Protein AF-A0A7X4A2H1-F1 (afdb_monomer_lite)

Sequence (597 aa):
AKSYIEAIAQSKSKMTWTRLVAALGIPGVRLGKAKALVREFDSLTSLEMATTEALEKVKGISRSDAAAIQTFLGEESNRRLLKMVQQAGLPIGPDSRDVLANNPLPEGTEGTMPLFQPDCDEEYRETLQKFVIMCATDIKGMGKTVARKLVNQELVKNPMDLYRLKAEQLAQLRTRIKLGAKAASKIVDSLNNSKHALLERLVFGLGIRHVGDRTAELLSHRFCTLDAIIAAPVEELEQVEEVGPRIAESIRAYFGSDANRGMIERLRAKGLDFGKARPREPSLIPVTEGTKDRADMNKSFIALDVETANEDLASICSIGIATFKEGRMTDEWHSLVDPEDQFSAINKRIHGIDESMVIGHPTYATLSDELNRRLDDSVVVSHGAFDRAAISKAAARWSASPPKCRWLNSQTVTRRAWPQFARRGYGLKSVSEHIGYEFKHHDALEDAKAAGQVVLAAMEESGLDISDWLTALRKRPHARAYASATGAARGGSIRRQGNLDGPLYGEVVVFTGALGIARADAADLAASAGCEVGTSVTRRTTLLVVGDTDLRKLAGRTKSSKHRKAEQLALAGQPIKIIGESDFRAIIETGTTDSVA

Structure (mmCIF, N/CA/C/O backbone):
data_AF-A0A7X4A2H1-F1
#
_entry.id   AF-A0A7X4A2H1-F1
#
loop_
_atom_site.group_PDB
_atom_site.id
_atom_site.type_symbol
_atom_site.label_atom_id
_atom_site.label_alt_id
_atom_site.label_comp_id
_atom_site.label_asym_id
_atom_site.label_entity_id
_atom_site.label_seq_id
_atom_site.pdbx_PDB_ins_code
_atom_site.Cartn_x
_atom_site.Cartn_y
_atom_site.Cartn_z
_atom_site.occupancy
_atom_site.B_iso_or_equiv
_atom_site.auth_seq_id
_atom_site.auth_comp_id
_atom_site.auth_asym_id
_atom_site.auth_atom_id
_atom_site.pdbx_PDB_model_num
ATOM 1 N N . ALA A 1 1 ? -23.196 -45.811 0.513 1.00 48.91 1 ALA A N 1
ATOM 2 C CA . ALA A 1 1 ? -24.402 -44.967 0.363 1.00 48.91 1 ALA A CA 1
ATOM 3 C C . ALA A 1 1 ? -25.429 -45.251 1.461 1.00 48.91 1 ALA A C 1
ATOM 5 O O . ALA A 1 1 ? -25.657 -44.370 2.276 1.00 48.91 1 ALA A O 1
ATOM 6 N N . LYS A 1 2 ? -25.964 -46.478 1.565 1.00 49.06 2 LYS A N 1
ATOM 7 C CA . LYS A 1 2 ? -26.982 -46.865 2.565 1.00 49.06 2 LYS A CA 1
ATOM 8 C C . LYS A 1 2 ? -26.639 -46.484 4.019 1.00 49.06 2 LYS A C 1
ATOM 10 O O . LYS A 1 2 ? -27.342 -45.669 4.600 1.00 49.06 2 LYS A O 1
ATOM 15 N N . SER A 1 3 ? -25.489 -46.919 4.543 1.00 50.78 3 SER A N 1
ATOM 16 C CA . SER A 1 3 ? -25.052 -46.580 5.914 1.00 50.78 3 SER A CA 1
ATOM 17 C C . SER A 1 3 ? -24.787 -45.084 6.136 1.00 50.78 3 SER A C 1
ATOM 19 O O . SER A 1 3 ? -24.872 -44.592 7.255 1.00 50.78 3 SER A O 1
ATOM 21 N N . TYR A 1 4 ? -24.470 -44.340 5.071 1.00 54.28 4 TYR A N 1
ATOM 22 C CA . TYR A 1 4 ? -24.258 -42.891 5.131 1.00 54.28 4 TYR A CA 1
ATOM 23 C C . TYR A 1 4 ? -25.594 -42.140 5.209 1.00 54.28 4 TYR A C 1
ATOM 25 O O . TYR A 1 4 ? -25.723 -41.192 5.974 1.00 54.28 4 TYR A O 1
ATOM 33 N N . ILE A 1 5 ? -26.604 -42.604 4.471 1.00 55.88 5 ILE A N 1
ATOM 34 C CA . ILE A 1 5 ? -27.970 -42.070 4.508 1.00 55.88 5 ILE A CA 1
ATOM 35 C C . ILE A 1 5 ? -28.643 -42.398 5.848 1.00 55.88 5 ILE A C 1
ATOM 37 O O . ILE A 1 5 ? -29.246 -41.514 6.450 1.00 55.88 5 ILE A O 1
ATOM 41 N N . GLU A 1 6 ? -28.467 -43.618 6.362 1.00 54.62 6 GLU A N 1
ATOM 42 C CA . GLU A 1 6 ? -28.961 -44.031 7.685 1.00 54.62 6 GLU A CA 1
ATOM 43 C C . GLU A 1 6 ? -28.336 -43.190 8.812 1.00 54.62 6 GLU A C 1
ATOM 45 O O . GLU A 1 6 ? -29.051 -42.677 9.673 1.00 54.62 6 GLU A O 1
ATOM 50 N N . ALA 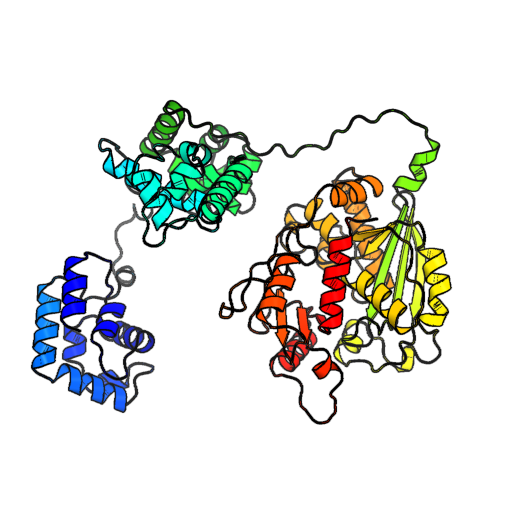A 1 7 ? -27.021 -42.944 8.760 1.00 55.56 7 ALA A N 1
ATOM 51 C CA . ALA A 1 7 ? -26.336 -42.069 9.715 1.00 55.56 7 ALA A CA 1
ATOM 52 C C . ALA A 1 7 ? -26.822 -40.607 9.645 1.00 55.56 7 ALA A C 1
ATOM 54 O O . ALA A 1 7 ? -26.849 -39.904 10.656 1.00 55.56 7 ALA A O 1
ATOM 55 N N . ILE A 1 8 ? -27.225 -40.133 8.464 1.00 52.78 8 ILE A N 1
ATOM 56 C CA . ILE A 1 8 ? -27.722 -38.767 8.266 1.00 52.78 8 ILE A CA 1
ATOM 57 C C . ILE A 1 8 ? -29.160 -38.622 8.753 1.00 52.78 8 ILE A C 1
ATOM 59 O O . ILE A 1 8 ? -29.441 -37.645 9.451 1.00 52.78 8 ILE A O 1
ATOM 63 N N . ALA A 1 9 ? -30.030 -39.590 8.452 1.00 50.88 9 ALA A N 1
ATOM 64 C CA . ALA A 1 9 ? -31.403 -39.636 8.953 1.00 50.88 9 ALA A CA 1
ATOM 65 C C . ALA A 1 9 ? -31.434 -39.609 10.493 1.00 50.88 9 ALA A C 1
ATOM 67 O O . ALA A 1 9 ? -32.228 -38.885 11.088 1.00 50.88 9 ALA A O 1
ATOM 68 N N . GLN A 1 10 ? -30.493 -40.302 11.143 1.00 50.41 10 GLN A N 1
ATOM 69 C CA . GLN A 1 10 ? -30.341 -40.287 12.603 1.00 50.41 10 GLN A CA 1
ATOM 70 C C . GLN A 1 10 ? -29.763 -38.970 13.152 1.00 50.41 10 GLN A C 1
ATOM 72 O O . GLN A 1 10 ? -30.011 -38.617 14.302 1.00 50.41 10 GLN A O 1
ATOM 77 N N . SER A 1 11 ? -29.009 -38.212 12.348 1.00 49.91 11 SER A N 1
ATOM 78 C CA . SER A 1 11 ? -28.278 -37.022 12.812 1.00 49.91 11 SER A CA 1
ATOM 79 C C . SER A 1 11 ? -29.113 -35.740 12.949 1.00 49.91 11 SER A C 1
ATOM 81 O O . SER A 1 11 ? -28.574 -34.745 13.435 1.00 49.91 11 SER A O 1
ATOM 83 N N . LYS A 1 12 ? -30.371 -35.714 12.463 1.00 46.50 12 LYS A N 1
ATOM 84 C CA . LYS A 1 12 ? -31.221 -34.502 12.308 1.00 46.50 12 LYS A CA 1
ATOM 85 C C . LYS A 1 12 ? -30.456 -33.262 11.789 1.00 46.50 12 LYS A C 1
ATOM 87 O O . LYS A 1 12 ? -30.797 -32.120 12.093 1.00 46.50 12 LYS A O 1
ATOM 92 N N . SER A 1 13 ? -29.392 -33.467 11.009 1.00 52.12 13 SER A N 1
ATOM 93 C CA . SER A 1 13 ? -28.601 -32.382 10.430 1.00 52.12 13 SER A CA 1
ATOM 94 C C . SER A 1 13 ? -29.273 -31.863 9.156 1.00 52.12 13 SER A C 1
ATOM 96 O O . SER A 1 13 ? -29.950 -32.617 8.461 1.00 52.12 13 SER A O 1
ATOM 98 N N . LYS A 1 14 ? -29.095 -30.566 8.854 1.00 56.31 14 LYS A N 1
ATOM 99 C CA . LYS A 1 14 ? -29.634 -29.857 7.672 1.00 56.31 14 LYS A CA 1
ATOM 100 C C . LYS A 1 14 ? -29.115 -30.458 6.347 1.00 56.31 14 LYS A C 1
ATOM 102 O O . LYS A 1 14 ? -28.249 -29.870 5.689 1.00 56.31 14 LYS A O 1
ATOM 107 N N . MET A 1 15 ? -29.595 -31.642 5.973 1.00 63.91 15 MET A N 1
ATOM 108 C CA . MET A 1 15 ? -29.475 -32.193 4.625 1.00 63.91 15 MET A CA 1
ATOM 109 C C . MET A 1 15 ? -30.352 -31.345 3.698 1.00 63.91 15 MET A C 1
ATOM 111 O O . MET A 1 15 ? -31.447 -30.963 4.086 1.00 63.91 15 MET A O 1
ATOM 115 N N . THR A 1 16 ? -29.858 -30.993 2.515 1.00 74.50 16 THR A N 1
ATOM 116 C CA . THR A 1 16 ? -30.609 -30.210 1.516 1.00 74.50 16 THR A CA 1
ATOM 117 C C . THR A 1 16 ? -30.822 -31.077 0.277 1.00 74.50 16 THR A C 1
ATOM 119 O O . THR A 1 16 ? -30.060 -32.028 0.085 1.00 74.50 16 THR A O 1
ATOM 122 N N . TRP A 1 17 ? -31.809 -30.776 -0.566 1.00 77.56 17 TRP A N 1
ATOM 123 C CA . TRP A 1 17 ? -32.109 -31.560 -1.770 1.00 77.56 17 TRP A CA 1
ATOM 124 C C . TRP A 1 17 ? -30.900 -31.657 -2.704 1.00 77.56 17 TRP A C 1
ATOM 126 O O . TRP A 1 17 ? -30.511 -32.750 -3.117 1.00 77.56 17 TRP A O 1
ATOM 136 N N . THR A 1 18 ? -30.164 -30.555 -2.876 1.00 80.44 18 THR A N 1
ATOM 137 C CA . THR A 1 18 ? -28.886 -30.551 -3.609 1.00 80.44 18 THR A CA 1
ATOM 138 C C . THR A 1 18 ? -27.868 -31.549 -3.043 1.00 80.44 18 THR A C 1
ATOM 140 O O . THR A 1 18 ? -27.160 -32.240 -3.784 1.00 80.44 18 THR A O 1
ATOM 143 N N . ARG A 1 19 ? -27.731 -31.600 -1.713 1.00 77.44 19 ARG A N 1
ATOM 144 C CA . ARG A 1 19 ? -26.771 -32.492 -1.047 1.00 77.44 19 ARG A CA 1
ATOM 145 C C . ARG A 1 19 ? -27.240 -33.939 -1.062 1.00 77.44 19 ARG A C 1
ATOM 147 O O . ARG A 1 19 ? -26.391 -34.821 -1.145 1.00 77.44 19 ARG A O 1
ATOM 154 N N . LEU A 1 20 ? -28.550 -34.165 -1.032 1.00 78.88 20 LEU A N 1
ATOM 155 C CA . LEU A 1 20 ? -29.150 -35.484 -1.154 1.00 78.88 20 LEU A CA 1
ATOM 156 C C . LEU A 1 20 ? -28.851 -36.079 -2.535 1.00 78.88 20 LEU A C 1
ATOM 158 O O . LEU A 1 20 ? -28.255 -37.149 -2.593 1.00 78.88 20 LEU A O 1
ATOM 162 N N . VAL A 1 21 ? -29.129 -35.350 -3.625 1.00 80.31 21 VAL A N 1
ATOM 163 C CA . VAL A 1 21 ? -28.837 -35.803 -5.003 1.00 80.31 21 VAL A CA 1
ATOM 164 C C . VAL A 1 21 ? -27.346 -36.092 -5.200 1.00 80.31 21 VAL A C 1
ATOM 166 O O . VAL A 1 21 ? -26.981 -37.111 -5.781 1.00 80.31 21 VAL A O 1
ATOM 169 N N . ALA A 1 22 ? -26.461 -35.253 -4.653 1.00 81.31 22 ALA A N 1
ATOM 170 C CA . ALA A 1 22 ? -25.020 -35.505 -4.699 1.00 81.31 22 ALA A CA 1
ATOM 171 C C . ALA A 1 22 ? -24.588 -36.734 -3.868 1.00 81.31 22 ALA A C 1
ATOM 173 O O . ALA A 1 22 ? -23.600 -37.387 -4.203 1.00 81.31 22 ALA A O 1
ATOM 174 N N . ALA A 1 23 ? -25.300 -37.044 -2.781 1.00 76.19 23 ALA A N 1
ATOM 175 C CA . ALA A 1 23 ? -24.994 -38.154 -1.878 1.00 76.19 23 ALA A CA 1
ATOM 176 C C . ALA A 1 23 ? -25.542 -39.510 -2.353 1.00 76.19 23 ALA A C 1
ATOM 178 O O . ALA A 1 23 ? -25.090 -40.542 -1.851 1.00 76.19 23 ALA A O 1
ATOM 179 N N . LEU A 1 24 ? -26.457 -39.526 -3.332 1.00 77.88 24 LEU A N 1
ATOM 180 C CA . LEU A 1 24 ? -26.919 -40.759 -3.983 1.00 77.88 24 LEU A CA 1
ATOM 181 C C . LEU A 1 24 ? -25.768 -41.509 -4.667 1.00 77.88 24 LEU A C 1
ATOM 183 O O . LEU A 1 24 ? -25.816 -42.728 -4.781 1.00 77.88 24 LEU A O 1
ATOM 187 N N . GLY A 1 25 ? -24.701 -40.798 -5.050 1.00 74.81 25 GLY A N 1
ATOM 188 C CA . GLY A 1 25 ? -23.519 -41.408 -5.656 1.00 74.81 25 GLY A CA 1
ATOM 189 C C . GLY A 1 25 ? -23.723 -41.795 -7.119 1.00 74.81 25 GLY A C 1
ATOM 190 O O . GLY A 1 25 ? -23.032 -42.687 -7.602 1.00 74.81 25 GLY A O 1
ATOM 191 N N . ILE A 1 26 ? -24.645 -41.121 -7.817 1.00 83.00 26 ILE A N 1
ATOM 192 C CA . ILE A 1 26 ? -24.874 -41.324 -9.249 1.00 83.00 26 ILE A CA 1
ATOM 193 C C . ILE A 1 26 ? -23.551 -41.074 -10.000 1.00 83.00 26 ILE A C 1
ATOM 195 O O . ILE A 1 26 ? -22.952 -39.999 -9.835 1.00 83.00 26 ILE A O 1
ATOM 199 N N . PRO A 1 27 ? -23.066 -42.030 -10.814 1.00 78.94 27 PRO A N 1
ATOM 200 C CA . PRO A 1 27 ? -21.824 -41.871 -11.562 1.00 78.94 27 PRO A CA 1
ATOM 201 C C . PRO A 1 27 ? -21.818 -40.573 -12.378 1.00 78.94 27 PRO A C 1
ATOM 203 O O . PRO A 1 27 ? -22.768 -40.255 -13.083 1.00 78.94 27 PRO A O 1
ATOM 206 N N . GLY A 1 28 ? -20.750 -39.783 -12.247 1.00 76.56 28 GLY A N 1
ATOM 207 C CA . GLY A 1 28 ? -20.602 -38.511 -12.966 1.00 76.56 28 GLY A CA 1
ATOM 208 C C . GLY A 1 28 ? -21.326 -37.307 -12.347 1.00 76.56 28 GLY A C 1
ATOM 209 O O . GLY A 1 28 ? -20.952 -36.173 -12.663 1.00 76.56 28 GLY A O 1
ATOM 210 N N . VAL A 1 29 ? -22.261 -37.499 -11.407 1.00 82.44 29 VAL A N 1
ATOM 211 C CA . VAL A 1 29 ? -23.047 -36.420 -10.779 1.00 82.44 29 VAL A CA 1
ATOM 212 C C . VAL A 1 29 ? -22.440 -36.005 -9.437 1.00 82.44 29 VAL A C 1
ATOM 214 O O . VAL A 1 29 ? -22.725 -36.551 -8.376 1.00 82.44 29 VAL A O 1
ATOM 217 N N . ARG A 1 30 ? -21.580 -34.983 -9.475 1.00 81.44 30 ARG A N 1
ATOM 218 C CA . ARG A 1 30 ? -21.046 -34.314 -8.272 1.00 81.44 30 ARG A CA 1
ATOM 219 C C . ARG A 1 30 ? -21.881 -33.077 -7.921 1.00 81.44 30 ARG A C 1
ATOM 221 O O . ARG A 1 30 ? -22.750 -32.676 -8.688 1.00 81.44 30 ARG A O 1
ATOM 228 N N . LEU A 1 31 ? -21.565 -32.412 -6.805 1.00 79.38 31 LEU A N 1
ATOM 229 C CA . LEU A 1 31 ? -22.324 -31.270 -6.262 1.00 79.38 31 LEU A CA 1
ATOM 230 C C . LEU A 1 31 ? -22.706 -30.188 -7.297 1.00 79.38 31 LEU A C 1
ATOM 232 O O . LEU A 1 31 ? -23.793 -29.629 -7.218 1.00 79.38 31 LEU A O 1
ATOM 236 N N . GLY A 1 32 ? -21.834 -29.891 -8.267 1.00 81.62 32 GLY A N 1
ATOM 237 C CA . GLY A 1 32 ? -22.128 -28.923 -9.333 1.00 81.62 32 GLY A CA 1
ATOM 238 C C . GLY A 1 32 ? -23.253 -29.365 -10.277 1.00 81.62 32 GLY A C 1
ATOM 239 O O . GLY A 1 32 ? -24.140 -28.570 -10.565 1.00 81.62 32 GLY A O 1
ATOM 240 N N . LYS A 1 33 ? -23.253 -30.636 -10.701 1.00 86.69 33 LYS A N 1
ATOM 241 C CA . LYS A 1 33 ? -24.308 -31.218 -11.549 1.00 86.69 33 LYS A CA 1
ATOM 242 C C . LYS A 1 33 ? -25.579 -31.505 -10.752 1.00 86.69 33 LYS A C 1
ATOM 244 O O . LYS A 1 33 ? -26.666 -31.272 -11.257 1.00 86.69 33 LYS A O 1
ATOM 249 N N . ALA A 1 34 ? -25.447 -31.899 -9.483 1.00 84.88 34 ALA A N 1
ATOM 250 C CA . ALA A 1 34 ? -26.583 -32.042 -8.573 1.00 84.88 34 ALA A CA 1
ATOM 251 C C . ALA A 1 34 ? -27.366 -30.725 -8.433 1.00 84.88 34 ALA A C 1
ATOM 253 O O . ALA A 1 34 ? -28.583 -30.738 -8.531 1.00 84.88 34 ALA A O 1
ATOM 254 N N . LYS A 1 35 ? -26.681 -29.576 -8.309 1.00 84.25 35 LYS A N 1
ATOM 255 C CA . LYS A 1 35 ? -27.332 -28.251 -8.320 1.00 84.25 35 LYS A CA 1
ATOM 256 C C . LYS A 1 35 ? -28.087 -27.955 -9.614 1.00 84.25 35 LYS A C 1
ATOM 258 O O . LYS A 1 35 ? -29.088 -27.256 -9.566 1.00 84.25 35 LYS A O 1
ATOM 263 N N . ALA A 1 36 ? -27.576 -28.409 -10.757 1.00 84.25 36 ALA A N 1
ATOM 264 C CA . ALA A 1 36 ? -28.236 -28.206 -12.043 1.00 84.25 36 ALA A CA 1
ATOM 265 C C . ALA A 1 36 ? -29.495 -29.078 -12.152 1.00 84.25 36 ALA A C 1
ATOM 267 O O . ALA A 1 36 ? -30.544 -28.571 -12.520 1.00 84.25 36 ALA A O 1
ATOM 268 N N . LEU A 1 37 ? -29.413 -30.345 -11.735 1.00 83.31 37 LEU A N 1
ATOM 269 C CA . LEU A 1 37 ? -30.559 -31.258 -11.690 1.00 83.31 37 LEU A CA 1
ATOM 270 C C . LEU A 1 37 ? -31.645 -30.760 -10.732 1.00 83.31 37 LEU A C 1
ATOM 272 O O . LEU A 1 37 ? -32.804 -30.715 -11.103 1.00 83.31 37 LEU A O 1
ATOM 276 N N . VAL A 1 38 ? -31.272 -30.309 -9.535 1.00 84.75 38 VAL A N 1
ATOM 277 C CA . VAL A 1 38 ? -32.207 -29.798 -8.515 1.00 84.75 38 VAL A CA 1
ATOM 278 C C . VAL A 1 38 ? -32.945 -28.519 -8.939 1.00 84.75 38 VAL A C 1
ATOM 280 O O . VAL A 1 38 ? -33.991 -28.208 -8.381 1.00 84.75 38 VAL A O 1
ATOM 283 N N . ARG A 1 39 ? -32.435 -27.775 -9.929 1.00 81.81 39 ARG A N 1
ATOM 284 C CA . ARG A 1 39 ? -33.145 -26.616 -10.501 1.00 81.81 39 ARG A CA 1
ATOM 285 C C . ARG A 1 39 ? -34.263 -27.011 -11.459 1.00 81.81 39 ARG A C 1
ATOM 287 O O . ARG A 1 39 ? -35.234 -26.278 -11.562 1.00 81.81 39 ARG A O 1
ATOM 294 N N . GLU A 1 40 ? -34.092 -28.128 -12.157 1.00 83.06 40 GLU A N 1
ATOM 295 C CA . GLU A 1 40 ? -35.032 -28.613 -13.175 1.00 83.06 40 GLU A CA 1
ATOM 296 C C . GLU A 1 40 ? -35.989 -29.675 -12.604 1.00 83.06 40 GLU A C 1
ATOM 298 O O . GLU A 1 40 ? -37.109 -29.824 -13.078 1.00 83.06 40 GLU A O 1
ATOM 303 N N . PHE A 1 41 ? -35.563 -30.389 -11.556 1.00 85.69 41 PHE A N 1
ATOM 304 C CA . PHE A 1 41 ? -36.330 -31.423 -10.866 1.00 85.69 41 PHE A CA 1
ATOM 305 C C . PHE A 1 41 ? -36.488 -31.055 -9.391 1.00 85.69 41 PHE A C 1
ATOM 307 O O . PHE A 1 41 ? -35.552 -31.124 -8.585 1.00 85.69 41 PHE A O 1
ATOM 314 N N . ASP A 1 42 ? -37.707 -30.658 -9.050 1.00 76.44 42 ASP A N 1
ATOM 315 C CA . ASP A 1 42 ? -38.115 -30.181 -7.731 1.00 76.44 42 ASP A CA 1
ATOM 316 C C . ASP A 1 42 ? -38.172 -31.276 -6.659 1.00 76.44 42 ASP A C 1
ATOM 318 O O . ASP A 1 42 ? -38.179 -30.964 -5.473 1.00 76.44 42 ASP A O 1
ATOM 322 N N . SER A 1 43 ? -38.184 -32.549 -7.052 1.00 78.56 43 SER A N 1
ATOM 323 C CA . SER A 1 43 ? -38.334 -33.681 -6.152 1.00 78.56 43 SER A CA 1
ATOM 324 C C . SER A 1 43 ? -37.613 -34.918 -6.674 1.00 78.56 43 SER A C 1
ATOM 326 O O . SER A 1 43 ? -37.253 -35.043 -7.846 1.00 78.56 43 SER A O 1
ATOM 328 N N . LEU A 1 44 ? -37.411 -35.886 -5.783 1.00 77.69 44 LEU A N 1
ATOM 329 C CA . LEU A 1 44 ? -36.850 -37.181 -6.154 1.00 77.69 44 LEU A CA 1
ATOM 330 C C . LEU A 1 44 ? -37.761 -37.947 -7.113 1.00 77.69 44 LEU A C 1
ATOM 332 O O . LEU A 1 44 ? -37.263 -38.635 -7.995 1.00 77.69 44 LEU A O 1
ATOM 336 N N . THR A 1 45 ? -39.075 -37.780 -6.968 1.00 78.94 45 THR A N 1
ATOM 337 C CA . THR A 1 45 ? -40.069 -38.397 -7.846 1.00 78.94 45 THR A CA 1
ATOM 338 C C . THR A 1 45 ? -40.003 -37.807 -9.254 1.00 78.94 45 THR A C 1
ATOM 340 O O . THR A 1 45 ? -40.001 -38.562 -10.222 1.00 78.94 45 THR A O 1
ATOM 343 N N . SER A 1 46 ? -39.883 -36.478 -9.394 1.00 82.00 46 SER A N 1
ATOM 344 C CA . SER A 1 46 ? -39.749 -35.850 -10.717 1.00 82.00 46 SER A CA 1
ATOM 345 C C . SER A 1 46 ? -38.426 -36.213 -11.395 1.00 82.00 46 SER A C 1
ATOM 347 O O . S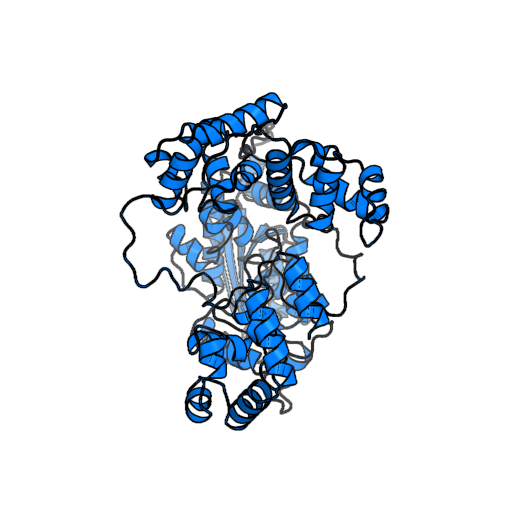ER A 1 46 ? -38.407 -36.447 -12.602 1.00 82.00 46 SER A O 1
ATOM 349 N N . LEU A 1 47 ? -37.344 -36.367 -10.623 1.00 84.31 47 LEU A N 1
ATOM 350 C CA . LEU A 1 47 ? -36.067 -36.867 -11.135 1.00 84.31 47 LEU A CA 1
ATOM 351 C C . LEU A 1 47 ? -36.132 -38.351 -11.549 1.00 84.31 47 LEU A C 1
ATOM 353 O O . LEU A 1 47 ? -35.535 -38.720 -12.556 1.00 84.31 47 LEU A O 1
ATOM 357 N N . GLU A 1 48 ? -36.856 -39.200 -10.811 1.00 82.75 48 GLU A N 1
ATOM 358 C CA . GLU A 1 48 ? -37.055 -40.625 -11.140 1.00 82.75 48 GLU A CA 1
ATOM 359 C C . GLU A 1 48 ? -37.863 -40.819 -12.431 1.00 82.75 48 GLU A C 1
ATOM 361 O O . GLU A 1 48 ? -37.577 -41.729 -13.208 1.00 82.75 48 GLU A O 1
ATOM 366 N N . MET A 1 49 ? -38.838 -39.943 -12.689 1.00 81.62 49 MET A N 1
ATOM 367 C CA . MET A 1 49 ? -39.662 -39.979 -13.902 1.00 81.62 49 MET A CA 1
ATOM 368 C C . MET A 1 49 ? -39.026 -39.267 -15.109 1.00 81.62 49 MET A C 1
ATOM 370 O O . MET A 1 49 ? -39.619 -39.250 -16.190 1.00 81.62 49 MET A O 1
ATOM 374 N N . ALA A 1 50 ? -37.839 -38.674 -14.953 1.00 85.31 50 ALA A N 1
ATOM 375 C CA . ALA A 1 50 ? -37.184 -37.909 -16.006 1.00 85.31 50 ALA A CA 1
ATOM 376 C C . ALA A 1 50 ? -36.772 -38.796 -17.194 1.00 85.31 50 ALA A C 1
ATOM 378 O O . ALA A 1 50 ? -36.087 -39.810 -17.037 1.00 85.31 50 ALA A O 1
ATOM 379 N N . THR A 1 51 ? -37.137 -38.386 -18.411 1.00 87.25 51 THR A N 1
ATOM 380 C CA . THR A 1 51 ? -36.648 -39.026 -19.638 1.00 87.25 51 THR A CA 1
ATOM 381 C C . THR A 1 51 ? -35.203 -38.615 -19.924 1.00 87.25 51 THR A C 1
ATOM 383 O O . THR A 1 51 ? -34.744 -37.552 -19.499 1.00 87.25 51 THR A O 1
ATOM 386 N N . THR A 1 52 ? -34.474 -39.427 -20.693 1.00 85.06 52 THR A N 1
ATOM 387 C CA . THR A 1 52 ? -33.095 -39.118 -21.115 1.00 85.06 52 THR A CA 1
ATOM 388 C C . THR A 1 52 ? -33.019 -37.756 -21.812 1.00 85.06 52 THR A C 1
ATOM 390 O O . THR A 1 52 ? -32.130 -36.958 -21.531 1.00 85.06 52 THR A O 1
ATOM 393 N N . GLU A 1 53 ? -34.014 -37.444 -22.644 1.00 84.50 53 GLU A N 1
ATOM 394 C CA . GLU A 1 53 ? -34.148 -36.164 -23.346 1.00 84.50 53 GLU A CA 1
ATOM 395 C C . GLU A 1 53 ? -34.360 -34.975 -22.396 1.00 84.50 53 GLU A C 1
ATOM 397 O O . GLU A 1 53 ? -33.838 -33.889 -22.646 1.00 84.50 53 GLU A O 1
ATOM 402 N N . ALA A 1 54 ? -35.103 -35.158 -21.299 1.00 85.88 54 ALA A N 1
ATOM 403 C CA . ALA A 1 54 ? -35.281 -34.121 -20.283 1.00 85.88 54 ALA A CA 1
ATOM 404 C C . ALA A 1 54 ? -33.980 -33.871 -19.505 1.00 85.88 54 ALA A C 1
ATOM 406 O O . ALA A 1 54 ? -33.626 -32.722 -19.247 1.00 85.88 54 ALA A O 1
ATOM 407 N N . LEU A 1 55 ? -33.229 -34.930 -19.191 1.00 88.25 55 LEU A N 1
ATOM 408 C CA . LEU A 1 55 ? -31.939 -34.833 -18.503 1.00 88.25 55 LEU A CA 1
ATOM 409 C C . LEU A 1 55 ? -30.867 -34.150 -19.366 1.00 88.25 55 LEU A C 1
ATOM 411 O O . LEU A 1 55 ? -30.088 -33.355 -18.846 1.00 88.25 55 LEU A O 1
ATOM 415 N N . GLU A 1 56 ? -30.841 -34.404 -20.677 1.00 88.12 56 GLU A N 1
ATOM 416 C CA . GLU A 1 56 ? -29.898 -33.764 -21.610 1.00 88.12 56 GLU A CA 1
ATOM 417 C C . GLU A 1 56 ? -30.118 -32.250 -21.761 1.00 88.12 56 GLU A C 1
ATOM 419 O O . GLU A 1 56 ? -29.180 -31.517 -22.078 1.00 88.12 56 GLU A O 1
ATOM 424 N N . LYS A 1 57 ? -31.335 -31.755 -21.503 1.00 87.69 57 LYS A N 1
ATOM 425 C CA . LYS A 1 57 ? -31.641 -30.313 -21.531 1.00 87.69 57 LYS A CA 1
ATOM 426 C C . LYS A 1 57 ? -31.076 -29.560 -20.325 1.00 87.69 57 LYS A C 1
ATOM 428 O O . LYS A 1 57 ? -30.933 -28.338 -20.377 1.00 87.69 57 LYS A O 1
ATOM 433 N N . VAL A 1 58 ? -30.716 -30.266 -19.253 1.00 88.44 58 VAL A N 1
ATOM 434 C CA . VAL A 1 58 ? -30.163 -29.664 -18.039 1.00 88.44 58 VAL A CA 1
ATOM 435 C C . VAL A 1 58 ? -28.747 -29.153 -18.315 1.00 88.44 58 VAL A C 1
ATOM 437 O O . VAL A 1 58 ? -27.836 -29.904 -18.672 1.00 88.44 58 VAL A O 1
ATOM 440 N N . LYS A 1 59 ? -28.519 -27.855 -18.090 1.00 83.75 59 LYS A N 1
ATOM 441 C CA . LYS A 1 59 ? -27.223 -27.212 -18.353 1.00 83.75 59 LYS A CA 1
ATOM 442 C C . LYS A 1 59 ? -26.079 -27.905 -17.597 1.00 83.75 59 LYS A C 1
ATOM 444 O O . LYS A 1 59 ? -25.978 -27.813 -16.375 1.00 83.75 59 LYS A O 1
ATOM 449 N N . GLY A 1 60 ? -25.159 -28.521 -18.344 1.00 83.56 60 GLY A N 1
ATOM 450 C CA . GLY A 1 60 ? -23.974 -29.199 -17.801 1.00 83.56 60 GLY A CA 1
ATOM 451 C C . GLY A 1 60 ? -24.128 -30.708 -17.577 1.00 83.56 60 GLY A C 1
ATOM 452 O O . GLY A 1 60 ? -23.206 -31.321 -17.029 1.00 83.56 60 GLY A O 1
ATOM 453 N N . ILE A 1 61 ? -25.247 -31.300 -18.004 1.00 88.75 61 ILE A N 1
ATOM 454 C CA . ILE A 1 61 ? -25.451 -32.749 -18.100 1.00 88.75 61 ILE A CA 1
ATOM 455 C C . ILE A 1 61 ? -25.154 -33.185 -19.540 1.00 88.75 61 ILE A C 1
ATOM 457 O O . ILE A 1 61 ? -25.738 -32.673 -20.488 1.00 88.75 61 ILE A O 1
ATOM 461 N N . SER A 1 62 ? -24.194 -34.095 -19.717 1.00 88.69 62 SER A N 1
ATOM 462 C CA . SER A 1 62 ? -23.886 -34.696 -21.024 1.00 88.69 62 SER A CA 1
ATOM 463 C C . SER A 1 62 ? -24.792 -35.896 -21.321 1.00 88.69 62 SER A C 1
ATOM 465 O O . SER A 1 62 ? -25.375 -36.467 -20.401 1.00 88.69 62 SER A O 1
ATOM 467 N N . ARG A 1 63 ? -24.834 -36.363 -22.579 1.00 85.62 63 ARG A N 1
ATOM 468 C CA . ARG A 1 63 ? -25.548 -37.604 -22.952 1.00 85.62 63 ARG A CA 1
ATOM 469 C C . ARG A 1 63 ? -25.131 -38.811 -22.107 1.00 85.62 63 ARG A C 1
ATOM 471 O O . ARG A 1 63 ? -25.967 -39.585 -21.653 1.00 85.62 63 ARG A O 1
ATOM 478 N N . SER A 1 64 ? -23.829 -38.943 -21.841 1.00 85.56 64 SER A N 1
ATOM 479 C CA . SER A 1 64 ? -23.304 -40.001 -20.971 1.00 85.56 64 SER A CA 1
ATOM 480 C C . SER A 1 64 ? -23.747 -39.845 -19.516 1.00 85.56 64 SER A C 1
ATOM 482 O O . SER A 1 64 ? -23.986 -40.846 -18.849 1.00 85.56 64 SER A O 1
ATOM 484 N N . ASP A 1 65 ? -23.893 -38.610 -19.021 1.00 87.19 65 ASP A N 1
ATOM 485 C CA . ASP A 1 65 ? -24.416 -38.372 -17.671 1.00 87.19 65 ASP A CA 1
ATOM 486 C C . ASP A 1 65 ? -25.912 -38.708 -17.593 1.00 87.19 65 ASP A C 1
ATOM 488 O O . ASP A 1 65 ? -26.334 -39.345 -16.634 1.00 87.19 65 ASP A O 1
ATOM 492 N N . ALA A 1 66 ? -26.705 -38.327 -18.601 1.00 87.94 66 ALA A N 1
ATOM 493 C CA . ALA A 1 66 ? -28.135 -38.632 -18.671 1.00 87.94 66 ALA A CA 1
ATOM 494 C C . ALA A 1 66 ? -28.395 -40.149 -18.684 1.00 87.94 66 ALA A C 1
ATOM 496 O O . ALA A 1 66 ? -29.221 -40.639 -17.912 1.00 87.94 66 ALA A O 1
ATOM 497 N N . ALA A 1 67 ? -27.628 -40.906 -19.477 1.00 85.81 67 ALA A N 1
ATOM 498 C CA . ALA A 1 67 ? -27.688 -42.367 -19.497 1.00 85.81 67 ALA A CA 1
ATOM 499 C C . ALA A 1 67 ? -27.281 -42.992 -18.148 1.00 85.81 67 ALA A C 1
ATOM 501 O O . ALA A 1 67 ? -27.932 -43.924 -17.672 1.00 85.81 67 ALA A O 1
ATOM 502 N N . ALA A 1 68 ? -26.239 -42.462 -17.494 1.00 85.62 68 ALA A N 1
ATOM 503 C CA . ALA A 1 68 ? -25.804 -42.929 -16.177 1.00 85.62 68 ALA A CA 1
ATOM 504 C C . ALA A 1 68 ? -26.846 -42.646 -15.080 1.00 85.62 68 ALA A C 1
ATOM 506 O O . ALA A 1 68 ? -27.085 -43.502 -14.230 1.00 85.62 68 ALA A O 1
ATOM 507 N N . ILE A 1 69 ? -27.496 -41.478 -15.120 1.00 87.44 69 ILE A N 1
ATOM 508 C CA . ILE A 1 69 ? -28.590 -41.111 -14.210 1.00 87.44 69 ILE A CA 1
ATOM 509 C C . ILE A 1 69 ? -29.776 -42.060 -14.401 1.00 87.44 69 ILE A C 1
ATOM 511 O O . ILE A 1 69 ? -30.250 -42.642 -13.429 1.00 87.44 69 ILE A O 1
ATOM 515 N N . GLN A 1 70 ? -30.217 -42.277 -15.642 1.00 87.00 70 GLN A N 1
ATOM 516 C CA . GLN A 1 70 ? -31.355 -43.150 -15.936 1.00 87.00 70 GLN A CA 1
ATOM 517 C C . GLN A 1 70 ? -31.081 -44.607 -15.542 1.00 87.00 70 GLN A C 1
ATOM 519 O O . GLN A 1 70 ? -31.936 -45.256 -14.943 1.00 87.00 70 GLN A O 1
ATOM 524 N N . THR A 1 71 ? -29.872 -45.103 -15.818 1.00 86.81 71 THR A N 1
ATOM 525 C CA . THR A 1 71 ? -29.451 -46.453 -15.416 1.00 86.81 71 THR A CA 1
ATOM 526 C C . THR A 1 71 ? -29.476 -46.590 -13.896 1.00 86.81 71 THR A C 1
ATOM 528 O O . THR A 1 71 ? -30.080 -47.520 -13.368 1.00 86.81 71 THR A O 1
ATOM 531 N N . PHE A 1 72 ? -28.905 -45.617 -13.179 1.00 87.06 72 PHE A N 1
ATOM 532 C CA . PHE A 1 72 ? -28.879 -45.617 -11.718 1.00 87.06 72 PHE A CA 1
ATOM 533 C C . PHE A 1 72 ? -30.288 -45.613 -11.103 1.00 87.06 72 PHE A C 1
ATOM 535 O O . PHE A 1 72 ? -30.538 -46.355 -10.155 1.00 87.06 72 PHE A O 1
ATOM 542 N N . LEU A 1 73 ? -31.212 -44.806 -11.639 1.00 82.62 73 LEU A N 1
ATOM 543 C CA . LEU A 1 73 ? -32.607 -44.714 -11.175 1.00 82.62 73 LEU A CA 1
ATOM 544 C C . LEU A 1 73 ? -33.458 -45.930 -11.603 1.00 82.62 73 LEU A C 1
ATOM 546 O O . LEU A 1 73 ? -34.474 -46.250 -10.979 1.00 82.62 73 LEU A O 1
ATOM 550 N N . GLY A 1 74 ? -33.041 -46.635 -12.657 1.00 79.12 74 GLY A N 1
ATOM 551 C CA . GLY A 1 74 ? -33.671 -47.858 -13.151 1.00 79.12 74 GLY A CA 1
ATOM 552 C C . GLY A 1 74 ? -33.373 -49.107 -12.316 1.00 79.12 74 GLY A C 1
ATOM 553 O O . GLY A 1 74 ? -34.197 -50.020 -12.285 1.00 79.12 74 GLY A O 1
ATOM 554 N N . GLU A 1 75 ? -32.235 -49.149 -11.618 1.00 84.69 75 GLU A N 1
ATOM 555 C CA . GLU A 1 75 ? -31.826 -50.299 -10.805 1.00 84.69 75 GLU A CA 1
ATOM 556 C C . GLU A 1 75 ? -32.722 -50.502 -9.568 1.00 84.69 75 GLU A C 1
ATOM 558 O O . GLU A 1 75 ? -32.910 -49.609 -8.736 1.00 84.69 75 GLU A O 1
ATOM 563 N N . GLU A 1 76 ? -33.233 -51.724 -9.393 1.00 76.31 76 GLU A N 1
ATOM 564 C CA . GLU A 1 76 ? -34.165 -52.069 -8.310 1.00 76.31 76 GLU A CA 1
ATOM 565 C C . GLU A 1 76 ? -33.558 -51.856 -6.908 1.00 76.31 76 GLU A C 1
ATOM 567 O O . GLU A 1 76 ? -34.235 -51.405 -5.979 1.00 76.31 76 GLU A O 1
ATOM 572 N N . SER A 1 77 ? -32.259 -52.124 -6.756 1.00 74.38 77 SER A N 1
ATOM 573 C CA . SER A 1 77 ? -31.486 -51.883 -5.530 1.00 74.38 77 SER A CA 1
ATOM 574 C C . SER A 1 77 ? -31.465 -50.400 -5.139 1.00 74.38 77 SER A C 1
ATOM 576 O O . SER A 1 77 ? -31.628 -50.069 -3.960 1.00 74.38 77 SER A O 1
ATOM 578 N N . ASN A 1 78 ? -31.330 -49.505 -6.118 1.00 77.06 78 ASN A N 1
ATOM 579 C CA . ASN A 1 78 ? -31.306 -48.063 -5.899 1.00 77.06 78 ASN A CA 1
ATOM 580 C C . ASN A 1 78 ? -32.716 -47.525 -5.648 1.00 77.06 78 ASN A C 1
ATOM 582 O O . ASN A 1 78 ? -32.891 -46.734 -4.725 1.00 77.06 78 ASN A O 1
ATOM 586 N N . ARG A 1 79 ? -33.749 -48.031 -6.337 1.00 75.56 79 ARG A N 1
ATOM 587 C CA . ARG A 1 79 ? -35.152 -47.682 -6.031 1.00 75.56 79 ARG A CA 1
ATOM 588 C C . ARG A 1 79 ? -35.543 -48.015 -4.591 1.00 75.56 79 ARG A C 1
ATOM 590 O O . ARG A 1 79 ? -36.259 -47.245 -3.953 1.00 75.56 79 ARG A O 1
ATOM 597 N N . ARG A 1 80 ? -35.040 -49.124 -4.030 1.00 72.19 80 ARG A N 1
ATOM 598 C CA . ARG A 1 80 ? -35.233 -49.444 -2.600 1.00 72.19 80 ARG A CA 1
ATOM 599 C C . ARG A 1 80 ? -34.582 -48.397 -1.691 1.00 72.19 80 ARG A C 1
ATOM 601 O O . ARG A 1 80 ? -35.192 -47.991 -0.706 1.00 72.19 80 ARG A O 1
ATOM 608 N N . LEU A 1 81 ? -33.384 -47.922 -2.034 1.00 69.00 81 LEU A N 1
ATOM 609 C CA . LEU A 1 81 ? -32.691 -46.853 -1.306 1.00 69.00 81 LEU A CA 1
ATOM 610 C C . LEU A 1 81 ? -33.443 -45.512 -1.398 1.00 69.00 81 LEU A C 1
ATOM 612 O O . LEU A 1 81 ? -33.564 -44.820 -0.390 1.00 69.00 81 LEU A O 1
ATOM 616 N N . LEU A 1 82 ? -34.015 -45.182 -2.558 1.00 71.38 82 LEU A N 1
ATOM 617 C CA . LEU A 1 82 ? -34.847 -43.988 -2.746 1.00 71.38 82 LEU A CA 1
ATOM 618 C C . LEU A 1 82 ? -36.141 -44.042 -1.915 1.00 71.38 82 LEU A C 1
ATOM 620 O O . LEU A 1 82 ? -36.477 -43.065 -1.246 1.00 71.38 82 LEU A O 1
ATOM 624 N N . LYS A 1 83 ? -36.814 -45.199 -1.855 1.00 72.69 83 LYS A N 1
ATOM 625 C CA . LYS A 1 83 ? -37.987 -45.401 -0.982 1.00 72.69 83 LYS A CA 1
ATOM 626 C C . LYS A 1 83 ? -37.653 -45.246 0.504 1.00 72.69 83 LYS A C 1
ATOM 628 O O . LYS A 1 83 ? -38.430 -44.648 1.243 1.00 72.69 83 LYS A O 1
ATOM 633 N N . MET A 1 84 ? -36.487 -45.725 0.947 1.00 67.12 84 MET A N 1
ATOM 634 C CA . MET A 1 84 ? -36.030 -45.527 2.331 1.00 67.12 84 MET A CA 1
ATOM 635 C C . MET A 1 84 ? -35.786 -44.045 2.647 1.00 67.12 84 MET A C 1
ATOM 637 O O . MET A 1 84 ? -36.136 -43.579 3.728 1.00 67.12 84 MET A O 1
ATOM 641 N N . VAL A 1 85 ? -35.216 -43.292 1.700 1.00 67.06 85 VAL A N 1
ATOM 642 C CA . VAL A 1 85 ? -35.021 -41.837 1.827 1.00 67.06 85 VAL A CA 1
ATOM 643 C C . VAL A 1 85 ? -36.364 -41.111 1.940 1.00 67.06 85 VAL A C 1
ATOM 645 O O . VAL A 1 85 ? -36.495 -40.223 2.782 1.00 67.06 85 VAL A O 1
ATOM 648 N N . GLN A 1 86 ? -37.365 -41.523 1.153 1.00 67.38 86 GLN A N 1
ATOM 649 C CA . GLN A 1 86 ? -38.725 -40.981 1.220 1.00 67.38 86 GLN A CA 1
ATOM 650 C C . GLN A 1 86 ? -39.399 -41.257 2.572 1.00 67.38 86 GLN A C 1
ATOM 652 O O . GLN A 1 86 ? -39.973 -40.354 3.174 1.00 67.38 86 GLN A O 1
ATOM 657 N N . GLN A 1 87 ? -39.277 -42.481 3.090 1.00 65.12 87 GLN A N 1
ATOM 658 C CA . GLN A 1 87 ? -39.854 -42.874 4.382 1.00 65.12 87 GLN A CA 1
ATOM 659 C C . GLN A 1 87 ? -39.171 -42.204 5.585 1.00 65.12 87 GLN A C 1
ATOM 661 O O . GLN A 1 87 ? -39.802 -42.021 6.622 1.00 65.12 87 GLN A O 1
ATOM 666 N N . ALA A 1 88 ? -37.900 -41.812 5.458 1.00 61.50 88 ALA A N 1
ATOM 667 C CA . ALA A 1 88 ? -37.134 -41.164 6.523 1.00 61.50 88 ALA A CA 1
ATOM 668 C C . ALA A 1 88 ? -37.460 -39.668 6.724 1.00 61.50 88 ALA A C 1
ATOM 670 O O . ALA A 1 88 ? -36.874 -39.040 7.606 1.00 61.50 88 ALA A O 1
ATOM 671 N N . GLY A 1 89 ? -38.350 -39.077 5.914 1.00 54.75 89 GLY A N 1
ATOM 672 C CA . GLY A 1 89 ? -38.756 -37.670 6.048 1.00 54.75 89 GLY A CA 1
ATOM 673 C C . GLY A 1 89 ? -37.639 -36.658 5.758 1.00 54.75 89 GLY A C 1
ATOM 674 O O . GLY A 1 89 ? -37.681 -35.528 6.244 1.00 54.75 89 GLY A O 1
ATOM 675 N N . LEU A 1 90 ? -36.611 -37.058 5.001 1.00 60.31 90 LEU A N 1
ATOM 676 C CA . LEU A 1 90 ? -35.562 -36.151 4.524 1.00 60.31 90 LEU A CA 1
ATOM 677 C C . LEU A 1 90 ? -36.149 -35.171 3.492 1.00 60.31 90 LEU A C 1
ATOM 679 O O . LEU A 1 90 ? -37.099 -35.533 2.810 1.00 60.31 90 LEU A O 1
ATOM 683 N N . PRO A 1 91 ? -35.619 -33.944 3.341 1.00 56.56 91 PRO A N 1
ATOM 684 C CA . PRO A 1 91 ? -36.193 -32.968 2.416 1.00 56.56 91 PRO A CA 1
ATOM 685 C C . PRO A 1 91 ? -36.116 -33.456 0.959 1.00 56.56 91 PRO A C 1
ATOM 687 O O . PRO A 1 91 ? -35.026 -33.679 0.430 1.00 56.56 91 PRO A O 1
ATOM 690 N N . ILE A 1 92 ? -37.290 -33.602 0.332 1.00 55.94 92 ILE A N 1
ATOM 691 C CA . ILE A 1 92 ? -37.512 -34.105 -1.043 1.00 55.94 92 ILE A CA 1
ATOM 692 C C . ILE A 1 92 ? -38.047 -32.986 -1.955 1.00 55.94 92 ILE A C 1
ATOM 694 O O . ILE A 1 92 ? -38.818 -33.236 -2.875 1.00 55.94 92 ILE A O 1
ATOM 698 N N . GLY A 1 93 ? -37.692 -31.742 -1.643 1.00 55.16 93 GLY A N 1
ATOM 699 C CA . GLY A 1 93 ? -38.179 -30.527 -2.297 1.00 55.16 93 GLY A CA 1
ATOM 700 C C . GLY A 1 93 ? -37.036 -29.536 -2.521 1.00 55.16 93 GLY A C 1
ATOM 701 O O . GLY A 1 93 ? -35.984 -29.718 -1.901 1.00 55.16 93 GLY A O 1
ATOM 702 N N . PRO A 1 94 ? -37.212 -28.476 -3.334 1.00 54.44 94 PRO A N 1
ATOM 703 C CA . PRO A 1 94 ? -36.178 -27.472 -3.578 1.00 54.44 94 PRO A CA 1
ATOM 704 C C . PRO A 1 94 ? -35.550 -26.993 -2.266 1.00 54.44 94 PRO A C 1
ATOM 706 O O . PRO A 1 94 ? -36.233 -26.864 -1.245 1.00 54.44 94 PRO A O 1
ATOM 709 N N . ASP A 1 95 ? -34.229 -26.768 -2.284 1.00 57.72 95 ASP A N 1
ATOM 710 C CA . ASP A 1 95 ? -33.501 -26.241 -1.128 1.00 57.72 95 ASP A CA 1
ATOM 711 C C . ASP A 1 95 ? -34.295 -25.037 -0.592 1.00 57.72 95 ASP A C 1
ATOM 713 O O . ASP A 1 95 ? -34.632 -24.150 -1.371 1.00 57.72 95 ASP A O 1
ATOM 717 N N . SER A 1 96 ? -34.645 -25.040 0.702 1.00 43.03 96 SER A N 1
ATOM 718 C CA . SER A 1 96 ? -35.634 -24.164 1.361 1.00 43.03 96 SER A CA 1
ATOM 719 C C . SER A 1 96 ? -35.252 -22.671 1.402 1.00 43.03 96 SER A C 1
ATOM 721 O O . SER A 1 96 ? -35.121 -22.041 2.449 1.00 43.03 96 SER A O 1
ATOM 723 N N . ARG A 1 97 ? -35.061 -22.110 0.212 1.00 39.28 97 ARG A N 1
ATOM 724 C CA . ARG A 1 97 ? -34.838 -20.713 -0.156 1.00 39.28 97 ARG A CA 1
ATOM 725 C C . ARG A 1 97 ? -35.600 -20.327 -1.432 1.00 39.28 97 ARG A C 1
ATOM 727 O O . ARG A 1 97 ? -35.839 -19.141 -1.598 1.00 39.28 97 ARG A O 1
ATOM 734 N N . ASP A 1 98 ? -36.040 -21.282 -2.260 1.00 35.41 98 ASP A N 1
ATOM 735 C CA . ASP A 1 98 ? -36.721 -20.981 -3.536 1.00 35.41 98 ASP A CA 1
ATOM 736 C C . ASP A 1 98 ? -38.270 -20.999 -3.470 1.00 35.41 98 ASP A C 1
ATOM 738 O O . ASP A 1 98 ? -38.929 -20.615 -4.430 1.00 35.41 98 ASP A O 1
ATOM 742 N N . VAL A 1 99 ? -38.883 -21.354 -2.330 1.00 32.78 99 VAL A N 1
ATOM 743 C CA . VAL A 1 99 ? -40.360 -21.324 -2.149 1.00 32.78 99 VAL A CA 1
ATOM 744 C C . VAL A 1 99 ? -40.903 -19.909 -1.852 1.00 32.78 99 VAL A C 1
ATOM 746 O O . VAL A 1 99 ? -42.107 -19.689 -1.880 1.00 32.78 99 VAL A O 1
ATOM 749 N N . LEU A 1 100 ? -40.038 -18.910 -1.645 1.00 30.69 100 LEU A N 1
ATOM 750 C CA . LEU A 1 100 ? -40.457 -17.527 -1.356 1.00 30.69 100 LEU A CA 1
ATOM 751 C C . LEU A 1 100 ? -40.764 -16.676 -2.603 1.00 30.69 100 LEU A C 1
ATOM 753 O O . LEU A 1 100 ? -41.079 -15.500 -2.466 1.00 30.69 100 LEU A O 1
ATOM 757 N N . ALA A 1 101 ? -40.666 -17.226 -3.818 1.00 30.78 101 ALA A N 1
ATOM 758 C CA . ALA A 1 101 ? -40.785 -16.415 -5.032 1.00 30.78 101 ALA A CA 1
ATOM 759 C C . ALA A 1 101 ? -42.216 -16.256 -5.583 1.00 30.78 101 ALA A C 1
ATOM 761 O O . ALA A 1 101 ? -42.458 -15.276 -6.276 1.00 30.78 101 ALA A O 1
ATOM 762 N N . ASN A 1 102 ? -43.161 -17.168 -5.305 1.00 30.19 102 ASN A N 1
ATOM 763 C CA . ASN A 1 102 ? -44.405 -17.251 -6.098 1.00 30.19 102 ASN A CA 1
ATOM 764 C C . ASN A 1 102 ? -45.722 -17.373 -5.311 1.00 30.19 102 ASN A C 1
ATOM 766 O O . ASN A 1 102 ? -46.722 -17.818 -5.866 1.00 30.19 102 ASN A O 1
ATOM 770 N N . ASN A 1 103 ? -45.777 -16.938 -4.054 1.00 28.23 103 ASN A N 1
ATOM 771 C CA . ASN A 1 103 ? -47.064 -16.656 -3.413 1.00 28.23 103 ASN A CA 1
ATOM 772 C C . ASN A 1 103 ? -46.921 -15.390 -2.559 1.00 28.23 103 ASN A C 1
ATOM 774 O O . ASN A 1 103 ? -46.020 -15.354 -1.719 1.00 28.23 103 ASN A O 1
ATOM 778 N N . PRO A 1 104 ? -47.747 -14.348 -2.755 1.00 29.30 104 PRO A N 1
ATOM 779 C CA . PRO A 1 104 ? -47.676 -13.166 -1.914 1.00 29.30 104 PRO A CA 1
ATOM 780 C C . PRO A 1 104 ? -48.220 -13.543 -0.533 1.00 29.30 104 PRO A C 1
ATOM 782 O O . PRO A 1 104 ? -49.408 -13.822 -0.376 1.00 29.30 104 PRO A O 1
ATOM 785 N N . LEU A 1 105 ? -47.336 -13.617 0.460 1.00 27.88 105 LEU A N 1
ATOM 786 C CA . LEU A 1 105 ? -47.726 -13.712 1.865 1.00 27.88 105 LEU A CA 1
ATOM 787 C C . LEU A 1 105 ? -47.978 -12.301 2.427 1.00 27.88 105 LEU A C 1
ATOM 789 O O . LEU A 1 105 ? -47.438 -11.328 1.895 1.00 27.88 105 LEU A O 1
ATOM 793 N N . PRO A 1 106 ? -48.848 -12.183 3.444 1.00 28.69 106 PRO A N 1
ATOM 794 C CA . PRO A 1 106 ? -49.496 -10.936 3.827 1.00 28.69 106 PRO A CA 1
ATOM 795 C C . PRO A 1 106 ? -48.497 -9.939 4.409 1.00 28.69 106 PRO A C 1
ATOM 797 O O . PRO A 1 106 ? -47.514 -10.325 5.042 1.00 28.69 106 PRO A O 1
ATOM 800 N N . GLU A 1 107 ? -48.772 -8.650 4.221 1.00 30.73 107 GLU A N 1
ATOM 801 C CA . GLU A 1 107 ? -47.994 -7.576 4.830 1.00 30.73 107 GLU A CA 1
ATOM 802 C C . GLU A 1 107 ? -47.913 -7.744 6.354 1.00 30.73 107 GLU A C 1
ATOM 804 O O . GLU A 1 107 ? -48.926 -7.828 7.048 1.00 30.73 107 GLU A O 1
ATOM 809 N N . GLY A 1 108 ? -46.678 -7.759 6.862 1.00 34.38 108 GLY A N 1
ATOM 810 C CA . GLY A 1 108 ? -46.362 -7.777 8.286 1.00 34.38 108 GLY A CA 1
ATOM 811 C C . GLY A 1 108 ? -45.694 -9.076 8.732 1.00 34.38 108 GLY A C 1
ATOM 812 O O . GLY A 1 108 ? -46.319 -10.126 8.767 1.00 34.38 108 GLY A O 1
ATOM 813 N N . THR A 1 109 ? -44.439 -8.961 9.181 1.00 37.97 109 THR A N 1
ATOM 814 C CA . THR A 1 109 ? -43.602 -9.982 9.852 1.00 37.97 109 THR A CA 1
ATOM 815 C C . THR A 1 109 ? -42.795 -10.958 8.982 1.00 37.97 109 THR A C 1
ATOM 817 O O . THR A 1 109 ? -43.015 -12.157 9.011 1.00 37.97 109 THR A O 1
ATOM 820 N N . GLU A 1 110 ? -41.706 -10.487 8.359 1.00 28.67 110 GLU A N 1
ATOM 821 C CA . GLU A 1 110 ? -40.519 -11.336 8.155 1.00 28.67 110 GLU A CA 1
ATOM 822 C C . GLU A 1 110 ? -39.223 -10.557 8.402 1.00 28.67 110 GLU A C 1
ATOM 824 O O . GLU A 1 110 ? -38.954 -9.512 7.813 1.00 28.67 110 GLU A O 1
ATOM 829 N N . GLY A 1 111 ? -38.410 -11.086 9.318 1.00 29.97 111 GLY A N 1
ATOM 830 C CA . GLY A 1 111 ? -37.188 -10.457 9.790 1.00 29.97 111 GLY A CA 1
ATOM 831 C C . GLY A 1 111 ? -37.352 -9.814 11.164 1.00 29.97 111 GLY A C 1
ATOM 832 O O . GLY A 1 111 ? -37.108 -8.633 11.351 1.00 29.97 111 GLY A O 1
ATOM 833 N N . THR A 1 112 ? -37.560 -10.604 12.198 1.00 31.14 112 THR A N 1
ATOM 834 C CA . THR A 1 112 ? -37.073 -10.353 13.566 1.00 31.14 112 THR A CA 1
ATOM 835 C C . THR A 1 112 ? -36.667 -11.717 14.099 1.00 31.14 112 THR A C 1
ATOM 837 O O . THR A 1 112 ? -37.244 -12.729 13.711 1.00 31.14 112 THR A O 1
ATOM 840 N N . MET A 1 113 ? -35.608 -11.782 14.908 1.00 29.97 113 MET A N 1
ATOM 841 C CA . MET A 1 113 ? -35.395 -12.968 15.741 1.00 29.97 113 MET A CA 1
ATOM 842 C C . MET A 1 113 ? -36.630 -13.055 16.658 1.00 29.97 113 MET A C 1
ATOM 844 O O . MET A 1 113 ? -36.855 -12.084 17.385 1.00 29.97 113 MET A O 1
ATOM 848 N N . PRO A 1 114 ? -37.463 -14.111 16.617 1.00 29.17 114 PRO A N 1
ATOM 849 C CA . PRO A 1 114 ? -38.633 -14.163 17.480 1.00 29.17 114 PRO A CA 1
ATOM 850 C C . PRO A 1 114 ? -38.210 -14.458 18.926 1.00 29.17 114 PRO A C 1
ATOM 852 O O . PRO A 1 114 ? -37.520 -15.441 19.174 1.00 29.17 114 PRO A O 1
ATOM 855 N N . LEU A 1 115 ? -38.648 -13.567 19.822 1.00 28.61 115 LEU A N 1
ATOM 856 C CA . LEU A 1 115 ? -39.106 -13.776 21.205 1.00 28.61 115 LEU A CA 1
ATOM 857 C C . LEU A 1 115 ? -38.191 -14.570 22.165 1.00 28.61 115 LEU A C 1
ATOM 859 O O . LEU A 1 115 ? -38.241 -15.790 22.225 1.00 28.61 115 LEU A O 1
ATOM 863 N N . PHE A 1 116 ? -37.447 -13.842 23.010 1.00 33.91 116 PHE A N 1
ATOM 864 C CA . PHE A 1 116 ? -36.795 -14.370 24.218 1.00 33.91 116 PHE A CA 1
ATOM 865 C C . PHE A 1 116 ? -37.727 -14.246 25.439 1.00 33.91 116 PHE A C 1
ATOM 867 O O . PHE A 1 116 ? -37.929 -13.149 25.960 1.00 33.91 116 PHE A O 1
ATOM 874 N N . GLN A 1 117 ? -38.208 -15.371 25.962 1.00 32.56 117 GLN A N 1
ATOM 875 C CA . GLN A 1 117 ? -38.553 -15.524 27.380 1.00 32.56 117 GLN A CA 1
ATOM 876 C C . GLN A 1 117 ? -37.656 -16.635 27.943 1.00 32.56 117 GLN A C 1
ATOM 878 O O . GLN A 1 117 ? -37.920 -17.803 27.678 1.00 32.56 117 GLN A O 1
ATOM 883 N N . PRO A 1 118 ? -36.561 -16.324 28.662 1.00 39.16 118 PRO A N 1
ATOM 884 C CA . PRO A 1 118 ? -35.726 -17.371 29.226 1.00 39.16 118 PRO A CA 1
ATOM 885 C C . PRO A 1 118 ? -36.342 -17.875 30.529 1.00 39.16 118 PRO A C 1
ATOM 887 O O . PRO A 1 118 ? -36.017 -17.378 31.604 1.00 39.16 118 PRO A O 1
ATOM 890 N N . ASP A 1 119 ? -37.176 -18.899 30.404 1.00 36.81 119 ASP A N 1
ATOM 891 C CA . ASP A 1 119 ? -37.594 -19.751 31.522 1.00 36.81 119 ASP A CA 1
ATOM 892 C C . ASP A 1 119 ? -36.717 -21.022 31.627 1.00 36.81 119 ASP A C 1
ATOM 894 O O . ASP A 1 119 ? -36.948 -21.877 32.480 1.00 36.81 119 ASP A O 1
ATOM 898 N N . CYS A 1 120 ? -35.696 -21.176 30.765 1.00 43.88 120 CYS A N 1
ATOM 899 C CA . CYS A 1 120 ? -34.929 -22.418 30.611 1.00 43.88 120 CYS A CA 1
ATOM 900 C C . CYS A 1 120 ? -33.403 -22.207 30.479 1.00 43.88 120 CYS A C 1
ATOM 902 O O . CYS A 1 120 ? -32.927 -21.425 29.652 1.00 43.88 120 CYS A O 1
ATOM 904 N N . ASP A 1 121 ? -32.624 -22.984 31.242 1.00 53.44 121 ASP A N 1
ATOM 905 C CA . ASP A 1 121 ? -31.151 -22.986 31.243 1.00 53.44 121 ASP A CA 1
ATOM 906 C C . ASP A 1 121 ? -30.513 -23.383 29.892 1.00 53.44 121 ASP A C 1
ATOM 908 O O . ASP A 1 121 ? -29.387 -22.973 29.587 1.00 53.44 121 ASP A O 1
ATOM 912 N N . GLU A 1 122 ? -31.211 -24.155 29.054 1.00 54.53 122 GLU A N 1
ATOM 913 C CA . GLU A 1 122 ? -30.667 -24.680 27.791 1.00 54.53 122 GLU A CA 1
ATOM 914 C C . GLU A 1 122 ? -30.557 -23.590 26.710 1.00 54.53 122 GLU A C 1
ATOM 916 O O . GLU A 1 122 ? -29.551 -23.488 26.002 1.00 54.53 122 GLU A O 1
ATOM 921 N N . GLU A 1 123 ? -31.541 -22.694 26.636 1.00 52.50 123 GLU A N 1
ATOM 922 C CA . GLU A 1 123 ? -31.558 -21.585 25.675 1.00 52.50 123 GLU A CA 1
ATOM 923 C C . GLU A 1 123 ? -30.496 -20.523 26.011 1.00 52.50 123 GLU A C 1
ATOM 925 O O . GLU A 1 123 ? -29.817 -19.976 25.129 1.00 52.50 123 GLU A O 1
ATOM 930 N N . TYR A 1 124 ? -30.262 -20.296 27.309 1.00 58.69 124 TYR A N 1
ATOM 931 C CA . TYR A 1 124 ? -29.153 -19.472 27.781 1.00 58.69 124 TYR A CA 1
ATOM 932 C C . TYR A 1 124 ? -27.796 -20.074 27.386 1.00 58.69 124 TYR A C 1
ATOM 934 O O . TYR A 1 124 ? -26.917 -19.349 26.911 1.00 58.69 124 TYR A O 1
ATOM 942 N N . ARG A 1 125 ? -27.623 -21.399 27.508 1.00 62.22 125 ARG A N 1
ATOM 943 C CA . ARG A 1 125 ? -26.385 -22.091 27.103 1.00 62.22 125 ARG A CA 1
ATOM 944 C C . ARG A 1 125 ? -26.134 -21.991 25.605 1.00 62.22 125 ARG A C 1
ATOM 946 O O . ARG A 1 125 ? -24.998 -21.724 25.213 1.00 62.22 125 ARG A O 1
ATOM 953 N N . GLU A 1 126 ? -27.147 -22.150 24.757 1.00 61.97 126 GLU A N 1
ATOM 954 C CA . GLU A 1 126 ? -26.981 -21.971 23.308 1.00 61.97 126 GLU A CA 1
ATOM 955 C C . GLU A 1 126 ? -26.577 -20.541 22.934 1.00 61.97 126 GLU A C 1
ATOM 957 O O . GLU A 1 126 ? -25.726 -20.326 22.064 1.00 61.97 126 GLU A O 1
ATOM 962 N N . THR A 1 127 ? -27.173 -19.560 23.603 1.00 56.94 127 THR A N 1
ATOM 963 C CA . THR A 1 127 ? -26.891 -18.138 23.389 1.00 56.94 127 THR A CA 1
ATOM 964 C C . THR A 1 127 ? -25.474 -17.796 23.819 1.00 56.94 127 THR A C 1
ATOM 966 O O . THR A 1 127 ? -24.711 -17.211 23.049 1.00 56.94 127 THR A O 1
ATOM 969 N N . LEU A 1 128 ? -25.071 -18.261 25.002 1.00 62.00 128 LEU A N 1
ATOM 970 C CA . LEU A 1 128 ? -23.711 -18.110 25.496 1.00 62.00 128 LEU A CA 1
ATOM 971 C C . LEU A 1 128 ? -22.702 -18.808 24.576 1.00 62.00 128 LEU A C 1
ATOM 973 O O . LEU A 1 128 ? -21.652 -18.244 24.291 1.00 62.00 128 LEU A O 1
ATOM 977 N N . GLN A 1 129 ? -23.018 -19.987 24.030 1.00 67.44 129 GLN A N 1
ATOM 978 C CA . GLN A 1 129 ? -22.160 -20.646 23.039 1.00 67.44 129 GLN A CA 1
ATOM 979 C C . GLN A 1 129 ? -21.988 -19.809 21.770 1.00 67.44 129 GLN A C 1
ATOM 981 O O . GLN A 1 129 ? -20.866 -19.683 21.280 1.00 67.44 129 GLN A O 1
ATOM 986 N N . LYS A 1 130 ? -23.072 -19.247 21.221 1.00 64.81 130 LYS A N 1
ATOM 987 C CA . LYS A 1 130 ? -23.013 -18.378 20.032 1.00 64.81 130 LYS A CA 1
ATOM 988 C C . LYS A 1 130 ? -22.174 -17.132 20.317 1.00 64.81 130 LYS A C 1
ATOM 990 O O . LYS A 1 130 ? -21.277 -16.830 19.532 1.00 64.81 130 LYS A O 1
ATOM 995 N N . PHE A 1 131 ? -22.391 -16.504 21.471 1.00 64.00 131 PHE A N 1
ATOM 996 C CA . PHE A 1 131 ? -21.631 -15.346 21.931 1.00 64.00 131 PHE A CA 1
ATOM 997 C C . PHE A 1 131 ? -20.135 -15.666 22.064 1.00 64.00 131 PHE A C 1
ATOM 999 O O . PHE A 1 131 ? -19.299 -15.012 21.452 1.00 64.00 131 PHE A O 1
ATOM 1006 N N . VAL A 1 132 ? -19.785 -16.742 22.774 1.00 64.94 132 VAL A N 1
ATOM 1007 C CA . VAL A 1 132 ? -18.395 -17.189 22.968 1.00 64.94 132 VAL A CA 1
ATOM 1008 C C . VAL A 1 132 ? -17.717 -17.515 21.634 1.00 64.94 132 VAL A C 1
ATOM 1010 O O . VAL A 1 132 ? -16.554 -17.170 21.435 1.00 64.94 132 VAL A O 1
ATOM 1013 N N . ILE A 1 133 ? -18.428 -18.157 20.701 1.00 66.19 133 ILE A N 1
ATOM 1014 C CA . ILE A 1 133 ? -17.912 -18.443 19.355 1.00 66.19 133 ILE A CA 1
ATOM 1015 C C . ILE A 1 133 ? -17.614 -17.143 18.607 1.00 66.19 133 ILE A C 1
ATOM 1017 O O . ILE A 1 133 ? -16.549 -17.029 18.004 1.00 66.19 133 ILE A O 1
ATOM 1021 N N . MET A 1 134 ? -18.525 -16.170 18.647 1.00 61.44 134 MET A N 1
ATOM 1022 C CA . MET A 1 134 ? -18.339 -14.882 17.980 1.00 61.44 134 MET A CA 1
ATOM 1023 C C . MET A 1 134 ? -17.185 -14.088 18.596 1.00 61.44 134 MET A C 1
ATOM 1025 O O . MET A 1 134 ? -16.296 -13.653 17.870 1.00 61.44 134 MET A O 1
ATOM 1029 N N . CYS A 1 135 ? -17.110 -14.005 19.925 1.00 56.19 135 CYS A N 1
ATOM 1030 C CA . CYS A 1 135 ? -16.032 -13.303 20.623 1.00 56.19 135 CYS A CA 1
ATOM 1031 C C . CYS A 1 135 ? -14.651 -13.930 20.413 1.00 56.19 135 CYS A C 1
ATOM 1033 O O . CYS A 1 135 ? -13.646 -13.231 20.540 1.00 56.19 135 CYS A O 1
ATOM 1035 N N . ALA A 1 136 ? -14.589 -15.221 20.087 1.00 59.44 136 ALA A N 1
ATOM 1036 C CA . ALA A 1 136 ? -13.345 -15.955 19.911 1.00 59.44 136 ALA A CA 1
ATOM 1037 C C . ALA A 1 136 ? -12.975 -16.258 18.449 1.00 59.44 136 ALA A C 1
ATOM 1039 O O . ALA A 1 136 ? -12.008 -16.983 18.209 1.00 59.44 136 ALA A O 1
ATOM 1040 N N . THR A 1 137 ? -13.723 -15.729 17.473 1.00 54.47 137 THR A N 1
ATOM 1041 C CA . THR A 1 137 ? -13.552 -16.081 16.051 1.00 54.47 137 THR A CA 1
ATOM 1042 C C . THR A 1 137 ? -12.148 -15.756 15.513 1.00 54.47 137 THR A C 1
ATOM 1044 O O . THR A 1 137 ? -11.631 -16.523 14.699 1.00 54.47 137 THR A O 1
ATOM 1047 N N . ASP A 1 138 ? -11.482 -14.725 16.044 1.00 52.12 138 ASP A N 1
ATOM 1048 C CA . ASP A 1 138 ? -10.121 -14.323 15.642 1.00 52.12 138 ASP A CA 1
ATOM 1049 C C . ASP A 1 138 ? -9.002 -14.976 16.477 1.00 52.12 138 ASP A C 1
ATOM 1051 O O . ASP A 1 138 ? -7.814 -14.803 16.200 1.00 52.12 138 ASP A O 1
ATOM 1055 N N . ILE A 1 139 ? -9.349 -15.757 17.508 1.00 62.16 139 ILE A N 1
ATOM 1056 C CA . ILE A 1 139 ? -8.369 -16.372 18.410 1.00 62.16 139 ILE A CA 1
ATOM 1057 C C . ILE A 1 139 ? -7.971 -17.745 17.866 1.00 62.16 139 ILE A C 1
ATOM 1059 O O . ILE A 1 139 ? -8.693 -18.742 17.988 1.00 62.16 139 ILE A O 1
ATOM 1063 N N . LYS A 1 140 ? -6.771 -17.820 17.277 1.00 62.00 140 LYS A N 1
ATOM 1064 C CA . LYS A 1 140 ? -6.198 -19.060 16.734 1.00 62.00 140 LYS A CA 1
ATOM 1065 C C . LYS A 1 140 ? -6.140 -20.148 17.815 1.00 62.00 140 LYS A C 1
ATOM 1067 O O . LYS A 1 140 ? -5.366 -20.063 18.762 1.00 62.00 140 LYS A O 1
ATOM 1072 N N . GLY A 1 141 ? -6.937 -21.203 17.638 1.00 65.44 141 GLY A N 1
ATOM 1073 C CA . GLY A 1 141 ? -7.056 -22.320 18.586 1.00 65.44 141 GLY A CA 1
ATOM 1074 C C . GLY A 1 141 ? -8.370 -22.348 19.376 1.00 65.44 141 GLY A C 1
ATOM 1075 O O . GLY A 1 141 ? -8.714 -23.401 19.908 1.00 65.44 141 GLY A O 1
ATOM 1076 N N . MET A 1 142 ? -9.156 -21.265 19.369 1.00 67.00 142 MET A N 1
ATOM 1077 C CA . MET A 1 142 ? -10.476 -21.183 20.008 1.00 67.00 142 MET A CA 1
ATOM 1078 C C . MET A 1 142 ? -11.616 -21.429 19.002 1.00 67.00 142 MET A C 1
ATOM 1080 O O . MET A 1 142 ? -12.498 -20.608 18.774 1.00 67.00 142 MET A O 1
ATOM 1084 N N . GLY A 1 143 ? -11.596 -22.595 18.351 1.00 66.69 143 GLY A N 1
ATOM 1085 C CA . GLY A 1 143 ? -12.642 -22.975 17.395 1.00 66.69 143 GLY A CA 1
ATOM 1086 C C . GLY A 1 143 ? -13.983 -23.320 18.060 1.00 66.69 143 GLY A C 1
ATOM 1087 O O . GLY A 1 143 ? -14.061 -23.555 19.267 1.00 66.69 143 GLY A O 1
ATOM 1088 N N . LYS A 1 144 ? -15.039 -23.477 17.245 1.00 71.75 144 LYS A N 1
ATOM 1089 C CA . LYS A 1 144 ? -16.415 -23.814 17.687 1.00 71.75 144 LYS A CA 1
ATOM 1090 C C . LYS A 1 144 ? -16.490 -24.984 18.678 1.00 71.75 144 LYS A C 1
ATOM 1092 O O . LYS A 1 144 ? -17.327 -24.991 19.574 1.00 71.75 144 LYS A O 1
ATOM 1097 N N . THR A 1 145 ? -15.616 -25.979 18.528 1.00 76.19 145 THR A N 1
ATOM 1098 C CA . THR A 1 145 ? -15.552 -27.156 19.408 1.00 76.19 145 THR A CA 1
ATOM 1099 C C . THR A 1 145 ? -15.015 -26.835 20.804 1.00 76.19 145 THR A C 1
ATOM 1101 O O . THR A 1 145 ? -15.492 -27.419 21.773 1.00 76.19 145 THR A O 1
ATOM 1104 N N . VAL A 1 146 ? -14.037 -25.930 20.916 1.00 75.75 146 VAL A N 1
ATOM 1105 C CA . VAL A 1 146 ? -13.446 -25.523 22.202 1.00 75.75 146 VAL A CA 1
ATOM 1106 C C . VAL A 1 146 ? -14.422 -24.612 22.942 1.00 75.75 146 VAL A C 1
ATOM 1108 O O . VAL A 1 146 ? -14.770 -24.906 24.080 1.00 75.75 146 VAL A O 1
ATOM 1111 N N . ALA A 1 147 ? -14.974 -23.613 22.246 1.00 74.75 147 ALA A N 1
ATOM 1112 C CA . ALA A 1 147 ? -16.026 -22.727 22.748 1.00 74.75 147 ALA A CA 1
ATOM 1113 C C . ALA A 1 147 ? -17.231 -23.496 23.318 1.00 74.75 147 ALA A C 1
ATOM 1115 O O . ALA A 1 147 ? -17.653 -23.265 24.448 1.00 74.75 147 ALA A O 1
ATOM 1116 N N . ARG A 1 148 ? -17.742 -24.485 22.572 1.00 77.94 148 ARG A N 1
ATOM 1117 C CA . ARG A 1 148 ? -18.854 -25.325 23.034 1.00 77.94 148 ARG A CA 1
ATOM 1118 C C . ARG A 1 148 ? -18.504 -26.123 24.289 1.00 77.94 148 ARG A C 1
ATOM 1120 O O . ARG A 1 148 ? -19.340 -26.256 25.172 1.00 77.94 148 ARG A O 1
ATOM 1127 N N . LYS A 1 149 ? -17.286 -26.664 24.384 1.00 80.38 149 LYS A N 1
ATOM 1128 C CA . LYS A 1 149 ? -16.866 -27.431 25.567 1.00 80.38 149 LYS A CA 1
ATOM 1129 C C . LYS A 1 149 ? -16.678 -26.558 26.800 1.00 80.38 149 LYS A C 1
ATOM 1131 O O . LYS A 1 149 ? -17.021 -27.017 27.881 1.00 80.38 149 LYS A O 1
ATOM 1136 N N . LEU A 1 150 ? -16.186 -25.334 26.634 1.00 79.62 150 LEU A N 1
ATOM 1137 C CA . LEU A 1 150 ? -16.043 -24.368 27.721 1.00 79.62 150 LEU A CA 1
ATOM 1138 C C . LEU A 1 150 ? -17.387 -24.052 28.381 1.00 79.62 150 LEU A C 1
ATOM 1140 O O . LEU A 1 150 ? -17.498 -24.117 29.601 1.00 79.62 150 LEU A O 1
ATOM 1144 N N . VAL A 1 151 ? -18.417 -23.801 27.570 1.00 76.81 151 VAL A N 1
ATOM 1145 C CA . VAL A 1 151 ? -19.781 -23.592 28.074 1.00 76.81 151 VAL A CA 1
ATOM 1146 C C . VAL A 1 151 ? -20.361 -24.894 28.629 1.00 76.81 151 VAL A C 1
ATOM 1148 O O . VAL A 1 151 ? -20.943 -24.907 29.709 1.00 76.81 151 VAL A O 1
ATOM 1151 N N . ASN A 1 152 ? -20.149 -26.023 27.941 1.00 79.00 152 ASN A N 1
ATOM 1152 C CA . ASN A 1 152 ? -20.737 -27.295 28.359 1.00 79.00 152 ASN A CA 1
ATOM 1153 C C . ASN A 1 152 ? -20.197 -27.826 29.694 1.00 79.00 152 ASN A C 1
ATOM 1155 O O . ASN A 1 152 ? -20.942 -28.454 30.440 1.00 79.00 152 ASN A O 1
ATOM 1159 N N . GLN A 1 153 ? -18.917 -27.589 29.980 1.00 79.50 153 GLN A N 1
ATOM 1160 C CA . GLN A 1 153 ? -18.264 -27.963 31.239 1.00 79.50 153 GLN A CA 1
ATOM 1161 C C . GLN A 1 153 ? -18.391 -26.883 32.314 1.00 79.50 153 GLN A C 1
ATOM 1163 O O . GLN A 1 153 ? -17.714 -26.966 33.333 1.00 79.50 153 GLN A O 1
ATOM 1168 N N . GLU A 1 154 ? -19.215 -25.861 32.070 1.00 73.94 154 GLU A N 1
ATOM 1169 C CA . GLU A 1 154 ? -19.436 -24.751 32.993 1.00 73.94 154 GLU A CA 1
ATOM 1170 C C . GLU A 1 154 ? -18.172 -23.967 33.378 1.00 73.94 154 GLU A C 1
ATOM 1172 O O . GLU A 1 154 ? -18.151 -23.252 34.379 1.00 73.94 154 GLU A O 1
ATOM 1177 N N . LEU A 1 155 ? -17.117 -24.072 32.566 1.00 74.69 155 LEU A N 1
ATOM 1178 C CA . LEU A 1 155 ? -15.905 -23.264 32.702 1.00 74.69 155 LEU A CA 1
ATOM 1179 C C . LEU A 1 155 ? -16.143 -21.825 32.232 1.00 74.69 155 LEU A C 1
ATOM 1181 O O . LEU A 1 155 ? -15.402 -20.925 32.614 1.00 74.69 155 LEU A O 1
ATOM 1185 N N . VAL A 1 156 ? -17.171 -21.621 31.404 1.00 68.81 156 VAL A N 1
ATOM 1186 C CA . VAL A 1 156 ? -17.673 -20.314 30.981 1.00 68.81 156 VAL A CA 1
ATOM 1187 C C . VAL A 1 156 ? -19.179 -20.287 31.230 1.00 68.81 156 VAL A C 1
ATOM 1189 O O . VAL A 1 156 ? -19.941 -20.902 30.484 1.00 68.81 156 VAL A O 1
ATOM 1192 N N . LYS A 1 157 ? -19.599 -19.607 32.300 1.00 61.53 157 LYS A N 1
ATOM 1193 C CA . LYS A 1 157 ? -21.003 -19.422 32.715 1.00 61.53 157 LYS A CA 1
ATOM 1194 C C . LYS A 1 157 ? -21.558 -18.073 32.276 1.00 61.53 157 LYS A C 1
ATOM 1196 O O . LYS A 1 157 ? -22.769 -17.893 32.202 1.00 61.53 157 LYS A O 1
ATOM 1201 N N . ASN A 1 158 ? -20.674 -17.129 31.989 1.00 56.69 158 ASN A N 1
ATOM 1202 C CA . ASN A 1 158 ? -20.976 -15.833 31.405 1.00 56.69 158 ASN A CA 1
ATOM 1203 C C . ASN A 1 158 ? -19.828 -15.420 30.459 1.00 56.69 158 ASN A C 1
ATOM 1205 O O . ASN A 1 158 ? -18.739 -15.993 30.530 1.00 56.69 158 ASN A O 1
ATOM 1209 N N . PRO A 1 159 ? -20.030 -14.428 29.578 1.00 57.41 159 PRO A N 1
ATOM 1210 C CA . PRO A 1 159 ? -19.003 -13.992 28.637 1.00 57.41 159 PRO A CA 1
ATOM 1211 C C . PRO A 1 159 ? -17.657 -13.585 29.247 1.00 57.41 159 PRO A C 1
ATOM 1213 O O . PRO A 1 159 ? -16.624 -13.794 28.618 1.00 57.41 159 PRO A O 1
ATOM 1216 N N . MET A 1 160 ? -17.642 -13.039 30.466 1.00 53.34 160 MET A N 1
ATOM 1217 C CA . MET A 1 160 ? -16.415 -12.574 31.119 1.00 53.34 160 MET A CA 1
ATOM 1218 C C . MET A 1 160 ? -15.546 -13.717 31.636 1.00 53.34 160 MET A C 1
ATOM 1220 O O . MET A 1 160 ? -14.331 -13.554 31.774 1.00 53.34 160 MET A O 1
ATOM 1224 N N . ASP A 1 161 ? -16.132 -14.892 31.865 1.00 65.06 161 ASP A N 1
ATOM 1225 C CA . ASP A 1 161 ? -15.386 -16.070 32.302 1.00 65.06 161 ASP A CA 1
ATOM 1226 C C . ASP A 1 161 ? -14.350 -16.506 31.260 1.00 65.06 161 ASP A C 1
ATOM 1228 O O . ASP A 1 161 ? -13.306 -17.030 31.641 1.00 65.06 161 ASP A O 1
ATOM 1232 N N . LEU A 1 162 ? -14.562 -16.197 29.969 1.00 67.69 162 LEU A N 1
ATOM 1233 C CA . LEU A 1 162 ? -13.557 -16.381 28.912 1.00 67.69 162 LEU A CA 1
ATOM 1234 C C . LEU A 1 162 ? -12.213 -15.744 29.274 1.00 67.69 162 LEU A C 1
ATOM 1236 O O . LEU A 1 162 ? -11.164 -16.345 29.064 1.00 67.69 162 LEU A O 1
ATOM 1240 N N . TYR A 1 163 ? -12.245 -14.543 29.845 1.00 63.66 163 TYR A N 1
ATOM 1241 C CA . TYR A 1 163 ? -11.060 -13.757 30.191 1.00 63.66 163 TYR A CA 1
ATOM 1242 C C . TYR A 1 163 ? -10.466 -14.126 31.556 1.00 63.66 163 TYR A C 1
ATOM 1244 O O . TYR A 1 163 ? -9.421 -13.604 31.954 1.00 63.66 163 TYR A O 1
ATOM 1252 N N . ARG A 1 164 ? -11.134 -15.028 32.279 1.00 67.69 164 ARG A N 1
ATOM 1253 C CA . ARG A 1 164 ? -10.700 -15.594 33.560 1.00 67.69 164 ARG A CA 1
ATOM 1254 C C . ARG A 1 164 ? -10.180 -17.028 33.416 1.00 67.69 164 ARG A C 1
ATOM 1256 O O . ARG A 1 164 ? -9.721 -17.599 34.405 1.00 67.69 164 ARG A O 1
ATOM 1263 N N . LEU A 1 165 ? -10.221 -17.592 32.205 1.00 76.00 165 LEU A N 1
ATOM 1264 C CA . LEU A 1 165 ? -9.707 -18.927 31.915 1.00 76.00 165 LEU A CA 1
ATOM 1265 C C . LEU A 1 165 ? -8.201 -19.004 32.165 1.00 76.00 165 LEU A C 1
ATOM 1267 O O . LEU A 1 165 ? -7.420 -18.198 31.661 1.00 76.00 165 LEU A O 1
ATOM 1271 N N . LYS A 1 166 ? -7.793 -20.031 32.907 1.00 80.25 166 LYS A N 1
ATOM 1272 C CA . LYS A 1 166 ? -6.388 -20.372 33.124 1.00 80.25 166 LYS A CA 1
ATOM 1273 C C . LYS A 1 166 ? -5.905 -21.377 32.079 1.00 80.25 166 LYS A C 1
ATOM 1275 O O . LYS A 1 166 ? -6.675 -22.211 31.589 1.00 80.25 166 LYS A O 1
ATOM 1280 N N . ALA A 1 167 ? -4.616 -21.326 31.742 1.00 81.25 167 ALA A N 1
ATOM 1281 C CA . ALA A 1 167 ? -4.033 -22.188 30.712 1.00 81.25 167 ALA A CA 1
ATOM 1282 C C . ALA A 1 167 ? -4.157 -23.673 31.090 1.00 81.25 167 ALA A C 1
ATOM 1284 O O . ALA A 1 167 ? -4.374 -24.527 30.232 1.00 81.25 167 ALA A O 1
ATOM 1285 N N . GLU A 1 168 ? -4.117 -23.980 32.383 1.00 81.00 168 GLU A N 1
ATOM 1286 C CA . GLU A 1 168 ? -4.294 -25.320 32.931 1.00 81.00 168 GLU A CA 1
ATOM 1287 C C . GLU A 1 168 ? -5.705 -25.856 32.653 1.00 81.00 168 GLU A C 1
ATOM 1289 O O . GLU A 1 168 ? -5.852 -27.010 32.251 1.00 81.00 168 GLU A O 1
ATOM 1294 N N . GLN A 1 169 ? -6.736 -25.012 32.780 1.00 81.56 169 GLN A N 1
ATOM 1295 C CA . GLN A 1 169 ? -8.129 -25.388 32.505 1.00 81.56 169 GLN A CA 1
ATOM 1296 C C . GLN A 1 169 ? -8.325 -25.710 31.018 1.00 81.56 169 GLN A C 1
ATOM 1298 O O . GLN A 1 169 ? -8.969 -26.700 30.674 1.00 81.56 169 GLN A O 1
ATOM 1303 N N . LEU A 1 170 ? -7.703 -24.930 30.127 1.00 77.94 170 LEU A N 1
ATOM 1304 C CA . LEU A 1 170 ? -7.720 -25.190 28.684 1.00 77.94 170 LEU A CA 1
ATOM 1305 C C . LEU A 1 170 ? -6.914 -26.437 28.294 1.00 77.94 170 LEU A C 1
ATOM 1307 O O . LEU A 1 170 ? -7.340 -27.189 27.418 1.00 77.94 170 LEU A O 1
ATOM 1311 N N . ALA A 1 171 ? -5.775 -26.692 28.941 1.00 78.00 171 ALA A N 1
ATOM 1312 C CA . ALA A 1 171 ? -4.949 -27.875 28.689 1.00 78.00 171 ALA A CA 1
ATOM 1313 C C . ALA A 1 171 ? -5.616 -29.182 29.162 1.00 78.00 171 ALA A C 1
ATOM 1315 O O . ALA A 1 171 ? -5.341 -30.262 28.628 1.00 78.00 171 ALA A O 1
ATOM 1316 N N . GLN A 1 172 ? -6.512 -29.089 30.149 1.00 77.81 172 GLN A N 1
ATOM 1317 C CA . GLN A 1 172 ? -7.304 -30.208 30.666 1.00 77.81 172 GLN A CA 1
ATOM 1318 C C . GLN A 1 172 ? -8.572 -30.490 29.840 1.00 77.81 172 GLN A C 1
ATOM 1320 O O . GLN A 1 172 ? -9.187 -31.548 30.010 1.00 77.81 172 GLN A O 1
ATOM 1325 N N . LEU A 1 173 ? -8.943 -29.615 28.892 1.00 75.75 173 LEU A N 1
ATOM 1326 C CA . LEU A 1 173 ? -10.070 -29.855 27.991 1.00 75.75 173 LEU A CA 1
ATOM 1327 C C . LEU A 1 173 ? -9.826 -31.107 27.139 1.00 75.75 173 LEU A C 1
ATOM 1329 O O . LEU A 1 173 ? -9.028 -31.120 26.197 1.00 75.75 173 LEU A O 1
ATOM 1333 N N . ARG A 1 174 ? -10.595 -32.164 27.407 1.00 66.44 174 ARG A N 1
ATOM 1334 C CA . ARG A 1 174 ? -10.645 -33.361 26.557 1.00 66.44 174 ARG A CA 1
ATOM 1335 C C . ARG A 1 174 ? -11.364 -33.047 25.244 1.00 66.44 174 ARG A C 1
ATOM 1337 O O . ARG A 1 174 ? -12.566 -33.272 25.128 1.00 66.44 174 ARG A O 1
ATOM 1344 N N . THR A 1 175 ? -10.669 -32.506 24.246 1.00 64.38 175 THR A N 1
ATOM 1345 C CA . THR A 1 175 ? -11.151 -32.416 22.852 1.00 64.38 175 THR A CA 1
ATOM 1346 C C . THR A 1 175 ? -10.614 -33.600 22.024 1.00 64.38 175 THR A C 1
ATOM 1348 O O . THR A 1 175 ? -9.974 -34.497 22.565 1.00 64.38 175 THR A O 1
ATOM 1351 N N . ARG A 1 176 ? -10.893 -33.647 20.710 1.00 55.56 176 ARG A N 1
ATOM 1352 C CA . ARG A 1 176 ? -10.410 -34.720 19.813 1.00 55.56 176 ARG A CA 1
ATOM 1353 C C . ARG A 1 176 ? -8.875 -34.741 19.678 1.00 55.56 176 ARG A C 1
ATOM 1355 O O . ARG A 1 176 ? -8.322 -35.763 19.299 1.00 55.56 176 ARG A O 1
ATOM 1362 N N . ILE A 1 177 ? -8.210 -33.623 19.985 1.00 56.84 177 ILE A N 1
ATOM 1363 C CA . ILE A 1 177 ? -6.751 -33.451 19.999 1.00 56.84 177 ILE A CA 1
ATOM 1364 C C . ILE A 1 177 ? -6.405 -32.724 21.299 1.00 56.84 177 ILE A C 1
ATOM 1366 O O . ILE A 1 177 ? -6.859 -31.602 21.499 1.00 56.84 177 ILE A O 1
ATOM 1370 N N . LYS A 1 178 ? -5.607 -33.329 22.185 1.00 61.09 178 LYS A N 1
ATOM 1371 C CA . LYS A 1 178 ? -5.243 -32.702 23.466 1.00 61.09 178 LYS A CA 1
ATOM 1372 C C . LYS A 1 178 ? -4.596 -31.331 23.221 1.00 61.09 178 LYS A C 1
ATOM 1374 O O . LYS A 1 178 ? -3.616 -31.228 22.484 1.00 61.09 178 LYS A O 1
ATOM 1379 N N . LEU A 1 179 ? -5.138 -30.287 23.845 1.00 68.69 179 LEU A N 1
ATOM 1380 C CA . LEU A 1 179 ? -4.529 -28.959 23.844 1.00 68.69 179 LEU A CA 1
ATOM 1381 C C . LEU A 1 179 ? -3.232 -29.035 24.658 1.00 68.69 179 LEU A C 1
ATOM 1383 O O . LEU A 1 179 ? -3.256 -29.211 25.872 1.00 68.69 179 LEU A O 1
ATOM 1387 N N . GLY A 1 180 ? -2.083 -28.967 23.984 1.00 73.88 180 GLY A N 1
ATOM 1388 C CA . GLY A 1 180 ? -0.790 -28.915 24.667 1.00 73.88 180 GLY A CA 1
ATOM 1389 C C . GLY A 1 180 ? -0.660 -27.638 25.505 1.00 73.88 180 GLY A C 1
ATOM 1390 O O . GLY A 1 180 ? -1.191 -26.597 25.119 1.00 73.88 180 GLY A O 1
ATOM 1391 N N . ALA A 1 181 ? 0.088 -27.689 26.613 1.00 74.50 181 ALA A N 1
ATOM 1392 C CA . ALA A 1 181 ? 0.246 -26.565 27.548 1.00 74.50 181 ALA A CA 1
ATOM 1393 C C . ALA A 1 181 ? 0.661 -25.246 26.858 1.00 74.50 181 ALA A C 1
ATOM 1395 O O . ALA A 1 181 ? 0.112 -24.189 27.152 1.00 74.50 181 ALA A O 1
ATOM 1396 N N . LYS A 1 182 ? 1.546 -25.314 25.850 1.00 72.44 182 LYS A N 1
ATOM 1397 C CA . LYS A 1 182 ? 1.953 -24.146 25.044 1.00 72.44 182 LYS A CA 1
ATOM 1398 C C . LYS A 1 182 ? 0.814 -23.554 24.203 1.00 72.44 182 LYS A C 1
ATOM 1400 O O . LYS A 1 182 ? 0.754 -22.344 24.026 1.00 72.44 182 LYS A O 1
ATOM 1405 N N . ALA A 1 183 ? -0.074 -24.388 23.660 1.00 71.19 183 ALA A N 1
ATOM 1406 C CA . ALA A 1 183 ? -1.224 -23.926 22.880 1.00 71.19 183 ALA A CA 1
ATOM 1407 C C . ALA A 1 183 ? -2.300 -23.322 23.790 1.00 71.19 183 ALA A C 1
ATOM 1409 O O . ALA A 1 183 ? -2.877 -22.295 23.453 1.00 71.19 183 ALA A O 1
ATOM 1410 N N . ALA A 1 184 ? -2.515 -23.924 24.961 1.00 79.81 184 ALA A N 1
ATOM 1411 C CA . ALA A 1 184 ? -3.411 -23.396 25.978 1.00 79.81 184 ALA A CA 1
ATOM 1412 C C . ALA A 1 184 ? -2.942 -22.030 26.511 1.00 79.81 184 ALA A C 1
ATOM 1414 O O . ALA A 1 184 ? -3.748 -21.106 26.549 1.00 79.81 184 ALA A O 1
ATOM 1415 N N . SER A 1 185 ? -1.643 -21.874 26.812 1.00 76.81 185 SER A N 1
ATOM 1416 C CA . SER A 1 185 ? -1.052 -20.575 27.177 1.00 76.81 185 SER A CA 1
ATOM 1417 C C . SER A 1 185 ? -1.290 -19.547 26.082 1.00 76.81 185 SER A C 1
ATOM 1419 O O . SER A 1 185 ? -1.879 -18.519 26.356 1.00 76.81 185 SER A O 1
ATOM 1421 N N . LYS A 1 186 ? -0.983 -19.864 24.815 1.00 76.88 186 LYS A N 1
ATOM 1422 C CA . LYS A 1 186 ? -1.219 -18.937 23.694 1.00 76.88 186 LYS A CA 1
ATOM 1423 C C . LYS A 1 186 ? -2.677 -18.496 23.555 1.00 76.88 186 LYS A C 1
ATOM 1425 O O . LYS A 1 186 ? -2.919 -17.352 23.180 1.00 76.88 186 LYS A O 1
ATOM 1430 N N . ILE A 1 187 ? -3.640 -19.380 23.820 1.00 75.44 187 ILE A N 1
ATOM 1431 C CA . ILE A 1 187 ? -5.066 -19.027 23.794 1.00 75.44 187 ILE A CA 1
ATOM 1432 C C . ILE A 1 187 ? -5.401 -18.095 24.961 1.00 75.44 187 ILE A C 1
ATOM 1434 O O . ILE A 1 187 ? -6.054 -17.083 24.730 1.00 75.44 187 ILE A O 1
ATOM 1438 N N . VAL A 1 188 ? -4.932 -18.394 26.178 1.00 77.62 188 VAL A N 1
ATOM 1439 C CA . VAL A 1 188 ? -5.107 -17.504 27.340 1.00 77.62 188 VAL A CA 1
ATOM 1440 C C . VAL A 1 188 ? -4.418 -16.166 27.117 1.00 77.62 188 VAL A C 1
ATOM 1442 O O . VAL A 1 188 ? -5.027 -15.145 27.376 1.00 77.62 188 VAL A O 1
ATOM 1445 N N . ASP A 1 189 ? -3.209 -16.141 26.569 1.00 70.81 189 ASP A N 1
ATOM 1446 C CA . ASP A 1 189 ? -2.469 -14.920 26.257 1.00 70.81 189 ASP A CA 1
ATOM 1447 C C . ASP A 1 189 ? -3.190 -14.105 25.177 1.00 70.81 189 ASP A C 1
ATOM 1449 O O . ASP A 1 189 ? -3.298 -12.893 25.294 1.00 70.81 189 ASP A O 1
ATOM 1453 N N . SER A 1 190 ? -3.775 -14.755 24.166 1.00 66.12 190 SER A N 1
ATOM 1454 C CA . SER A 1 190 ? -4.587 -14.080 23.141 1.00 66.12 190 SER A CA 1
ATOM 1455 C C . SER A 1 190 ? -5.894 -13.528 23.716 1.00 66.12 190 SER A C 1
ATOM 1457 O O . SER A 1 190 ? -6.261 -12.396 23.418 1.00 66.12 190 SER A O 1
ATOM 1459 N N . LEU A 1 191 ? -6.569 -14.294 24.581 1.00 66.44 191 LEU A N 1
ATOM 1460 C CA . LEU A 1 191 ? -7.744 -13.835 25.324 1.00 66.44 191 LEU A CA 1
ATOM 1461 C C . LEU A 1 191 ? -7.374 -12.663 26.240 1.00 66.44 191 LEU A C 1
ATOM 1463 O O . LEU A 1 191 ? -8.073 -11.656 26.257 1.00 66.44 191 LEU A O 1
ATOM 1467 N N . ASN A 1 192 ? -6.242 -12.760 26.936 1.00 62.06 192 ASN A N 1
ATOM 1468 C CA . ASN A 1 192 ? -5.724 -11.755 27.854 1.00 62.06 192 ASN A CA 1
ATOM 1469 C C . ASN A 1 192 ? -5.329 -10.468 27.131 1.00 62.06 192 ASN A C 1
ATOM 1471 O O . ASN A 1 192 ? -5.691 -9.389 27.577 1.00 62.06 192 ASN A O 1
ATOM 1475 N N . ASN A 1 193 ? -4.665 -10.574 25.986 1.00 59.34 193 ASN A N 1
ATOM 1476 C CA . ASN A 1 193 ? -4.334 -9.434 25.135 1.00 59.34 193 ASN A CA 1
ATOM 1477 C C . ASN A 1 193 ? -5.590 -8.833 24.480 1.00 59.34 193 ASN A C 1
ATOM 1479 O O . ASN A 1 193 ? -5.592 -7.664 24.109 1.00 59.34 193 ASN A O 1
ATOM 1483 N N . SER A 1 194 ? -6.680 -9.605 24.394 1.00 52.72 194 SER A N 1
ATOM 1484 C CA . SER A 1 194 ? -8.010 -9.135 23.987 1.00 52.72 194 SER A CA 1
ATOM 1485 C C . SER A 1 194 ? -8.907 -8.678 25.153 1.00 52.72 194 SER A C 1
ATOM 1487 O O . SER A 1 194 ? -10.081 -8.389 24.924 1.00 52.72 194 SER A O 1
ATOM 1489 N N . LYS A 1 195 ? -8.386 -8.598 26.396 1.00 47.69 195 LYS A N 1
ATOM 1490 C CA . LYS A 1 195 ? -9.138 -8.191 27.611 1.00 47.69 195 LYS A CA 1
ATOM 1491 C C . LYS A 1 195 ? -9.656 -6.763 27.583 1.00 47.69 195 LYS A C 1
ATOM 1493 O O . LYS A 1 195 ? -10.542 -6.432 28.363 1.00 47.69 195 LYS A O 1
ATOM 1498 N N . HIS A 1 196 ? -9.146 -5.931 26.688 1.00 47.28 196 HIS A N 1
ATOM 1499 C CA . HIS A 1 196 ? -9.709 -4.618 26.405 1.00 47.28 196 HIS A CA 1
ATOM 1500 C C . HIS A 1 196 ? -10.952 -4.766 25.522 1.00 47.28 196 HIS A C 1
ATOM 1502 O O . HIS A 1 196 ? -11.010 -4.164 24.460 1.00 47.28 196 HIS A O 1
ATOM 1508 N N . ALA A 1 197 ? -11.906 -5.626 25.895 1.00 49.31 197 ALA A N 1
ATOM 1509 C CA . ALA A 1 197 ? -13.124 -5.848 25.127 1.00 49.31 197 ALA A CA 1
ATOM 1510 C C . ALA A 1 197 ? -13.965 -4.565 25.144 1.00 49.31 197 ALA A C 1
ATOM 1512 O O . ALA A 1 197 ? -14.724 -4.285 26.065 1.00 49.31 197 ALA A O 1
ATOM 1513 N N . LEU A 1 198 ? -13.725 -3.769 24.112 1.00 62.59 198 LEU A N 1
ATOM 1514 C CA . LEU A 1 198 ? -14.367 -2.518 23.776 1.00 62.59 198 LEU A CA 1
ATOM 1515 C C . LEU A 1 198 ? -15.842 -2.773 23.469 1.00 62.59 198 LEU A C 1
ATOM 1517 O O . LEU A 1 198 ? -16.194 -3.827 22.930 1.00 62.59 198 LEU A O 1
ATOM 1521 N N . LEU A 1 199 ? -16.679 -1.781 23.775 1.00 67.94 199 LEU A N 1
ATOM 1522 C CA . LEU A 1 199 ? -18.107 -1.714 23.445 1.00 67.94 199 LEU A CA 1
ATOM 1523 C C . LEU A 1 199 ? -18.434 -2.257 22.030 1.00 67.94 199 LEU A C 1
ATOM 1525 O O . LEU A 1 199 ? -19.464 -2.899 21.846 1.00 67.94 199 LEU A O 1
ATOM 1529 N N . GLU A 1 200 ? -17.509 -2.130 21.072 1.00 70.06 200 GLU A N 1
ATOM 1530 C CA . GLU A 1 200 ? -17.598 -2.665 19.702 1.00 70.06 200 GLU A CA 1
ATOM 1531 C C . GLU A 1 200 ? -17.842 -4.183 19.639 1.00 70.06 200 GLU A C 1
ATOM 1533 O O . GLU A 1 200 ? -18.739 -4.648 18.937 1.00 70.06 200 GLU A O 1
ATOM 1538 N N . ARG A 1 201 ? -17.107 -4.978 20.427 1.00 66.75 201 ARG A N 1
ATOM 1539 C CA . ARG A 1 201 ? -17.206 -6.447 20.408 1.00 66.75 201 ARG A CA 1
ATOM 1540 C C . ARG A 1 201 ? -18.494 -6.914 21.061 1.00 66.75 201 ARG A C 1
ATOM 1542 O O . ARG A 1 201 ? -19.047 -7.942 20.673 1.00 66.75 201 ARG A O 1
ATOM 1549 N N . LEU A 1 202 ? -18.959 -6.159 22.053 1.00 71.00 202 LEU A N 1
ATOM 1550 C CA . LEU A 1 202 ? -20.234 -6.391 22.706 1.00 71.00 202 LEU A CA 1
ATOM 1551 C C . LEU A 1 202 ? -21.384 -6.099 21.740 1.00 71.00 202 LEU A C 1
ATOM 1553 O O . LEU A 1 202 ? -22.211 -6.980 21.529 1.00 71.00 202 LEU A O 1
ATOM 1557 N N . VAL A 1 203 ? -21.408 -4.915 21.119 1.00 75.75 203 VAL A N 1
ATOM 1558 C CA . VAL A 1 203 ? -22.446 -4.512 20.153 1.00 75.75 203 VAL A CA 1
ATOM 1559 C C . VAL A 1 203 ? -22.492 -5.481 18.970 1.00 75.75 203 VAL A C 1
ATOM 1561 O O . VAL A 1 203 ? -23.574 -5.899 18.561 1.00 75.75 203 VAL A O 1
ATOM 1564 N N . PHE A 1 204 ? -21.334 -5.932 18.482 1.00 72.94 204 PHE A N 1
ATOM 1565 C CA . PHE A 1 204 ? -21.262 -6.986 17.471 1.00 72.94 204 PHE A CA 1
ATOM 1566 C C . PHE A 1 204 ? -21.794 -8.334 17.991 1.00 72.94 204 PHE A C 1
ATOM 1568 O O . PHE A 1 204 ? -22.564 -9.016 17.313 1.00 72.94 204 PHE A O 1
ATOM 1575 N N . GLY A 1 205 ? -21.428 -8.707 19.220 1.00 67.25 205 GLY A N 1
ATOM 1576 C CA . GLY A 1 205 ? -21.862 -9.933 19.893 1.00 67.25 205 GLY A CA 1
ATOM 1577 C C . GLY A 1 205 ? -23.365 -10.010 20.186 1.00 67.25 205 GLY A C 1
ATOM 1578 O O . GLY A 1 205 ? -23.883 -11.114 20.346 1.00 67.25 205 GLY A O 1
ATOM 1579 N N . LEU A 1 206 ? -24.075 -8.874 20.208 1.00 72.19 206 LEU A N 1
ATOM 1580 C CA . LEU A 1 206 ? -25.540 -8.826 20.318 1.00 72.19 206 LEU A CA 1
ATOM 1581 C C . LEU A 1 206 ? -26.246 -9.356 19.058 1.00 72.19 206 LEU A C 1
ATOM 1583 O O . LEU A 1 206 ? -27.425 -9.693 19.118 1.00 72.19 206 LEU A O 1
ATOM 1587 N N . GLY A 1 207 ? -25.546 -9.456 17.921 1.00 68.19 207 GLY A N 1
ATOM 1588 C CA . GLY A 1 207 ? -26.105 -10.030 16.695 1.00 68.19 207 GLY A CA 1
ATOM 1589 C C . GLY A 1 207 ? -27.252 -9.208 16.097 1.00 68.19 207 GLY A C 1
ATOM 1590 O O . GLY A 1 207 ? -28.160 -9.776 15.484 1.00 68.19 207 GLY A O 1
ATOM 1591 N N . ILE A 1 208 ? -27.223 -7.883 16.278 1.00 79.56 208 ILE A N 1
ATOM 1592 C CA . ILE A 1 208 ? -28.217 -6.958 15.721 1.00 79.56 208 ILE A CA 1
ATOM 1593 C C . ILE A 1 208 ? -28.193 -7.068 14.191 1.00 79.56 208 ILE A C 1
ATOM 1595 O O . ILE A 1 208 ? -27.133 -7.126 13.564 1.00 79.56 208 ILE A O 1
ATOM 1599 N N . ARG A 1 209 ? -29.369 -7.121 13.556 1.00 73.06 209 ARG A N 1
ATOM 1600 C CA . ARG A 1 209 ? -29.430 -7.298 12.103 1.00 73.06 209 ARG A CA 1
ATOM 1601 C C . ARG A 1 209 ? -28.747 -6.138 11.385 1.00 73.06 209 ARG A C 1
ATOM 1603 O O . ARG A 1 209 ? -28.937 -4.986 11.748 1.00 73.06 209 ARG A O 1
ATOM 1610 N N . HIS A 1 210 ? -27.991 -6.474 10.340 1.00 77.69 210 HIS A N 1
ATOM 1611 C CA . HIS A 1 210 ? -27.232 -5.541 9.503 1.00 77.69 210 HIS A CA 1
ATOM 1612 C C . HIS A 1 210 ? -26.086 -4.821 10.225 1.00 77.69 210 HIS A C 1
ATOM 1614 O O . HIS A 1 210 ? -25.292 -4.159 9.565 1.00 77.69 210 HIS A O 1
ATOM 1620 N N . VAL A 1 211 ? -25.932 -5.023 11.534 1.00 76.38 211 VAL A N 1
ATOM 1621 C CA . VAL A 1 211 ? -24.805 -4.514 12.307 1.00 76.38 211 VAL A CA 1
ATOM 1622 C C . VAL A 1 211 ? -23.671 -5.529 12.218 1.00 76.38 211 VAL A C 1
ATOM 1624 O O . VAL A 1 211 ? -23.663 -6.564 12.886 1.00 76.38 211 VAL A O 1
ATOM 1627 N N . GLY A 1 212 ? -22.727 -5.253 11.321 1.00 67.31 212 GLY A N 1
ATOM 1628 C CA . GLY A 1 212 ? -21.461 -5.976 11.246 1.00 67.31 212 GLY A CA 1
ATOM 1629 C C . GLY A 1 212 ? -20.437 -5.436 12.244 1.00 67.31 212 GLY A C 1
ATOM 1630 O O . GLY A 1 212 ? -20.694 -4.463 12.947 1.00 67.31 212 GLY A O 1
ATOM 1631 N N . ASP A 1 213 ? -19.249 -6.039 12.254 1.00 61.91 213 ASP A N 1
ATOM 1632 C CA . ASP A 1 213 ? -18.117 -5.629 13.101 1.00 61.91 213 ASP A CA 1
ATOM 1633 C C . ASP A 1 213 ? -17.798 -4.126 12.953 1.00 61.91 213 ASP A C 1
ATOM 1635 O O . ASP A 1 213 ? -17.742 -3.384 13.929 1.00 61.91 213 ASP A O 1
ATOM 1639 N N . ARG A 1 214 ? -17.747 -3.630 11.708 1.00 64.44 214 ARG A N 1
ATOM 1640 C CA . ARG A 1 214 ? -17.526 -2.205 11.411 1.00 64.44 214 ARG A CA 1
ATOM 1641 C C . ARG A 1 214 ? -18.652 -1.302 11.918 1.00 64.44 214 ARG A C 1
ATOM 1643 O O . ARG A 1 214 ? -18.386 -0.265 12.511 1.00 64.44 214 ARG A O 1
ATOM 1650 N N . THR A 1 215 ? -19.906 -1.681 11.713 1.00 79.19 215 THR A N 1
ATOM 1651 C CA . THR A 1 215 ? -21.044 -0.895 12.205 1.00 79.19 215 THR A CA 1
ATOM 1652 C C . THR A 1 215 ? -21.041 -0.833 13.734 1.00 79.19 215 THR A C 1
ATOM 1654 O O . THR A 1 215 ? -21.281 0.223 14.310 1.00 79.19 215 THR A O 1
ATOM 1657 N N . ALA A 1 216 ? -20.709 -1.942 14.399 1.00 77.81 216 ALA A N 1
ATOM 1658 C CA . ALA A 1 216 ? -20.579 -2.009 15.848 1.00 77.81 216 ALA A CA 1
ATOM 1659 C C . ALA A 1 216 ? -19.432 -1.131 16.380 1.00 77.81 216 ALA A C 1
ATOM 1661 O O . ALA A 1 216 ? -19.615 -0.451 17.389 1.00 77.81 216 ALA A O 1
ATOM 1662 N N . GLU A 1 217 ? -18.288 -1.098 15.689 1.00 74.38 217 GLU A N 1
ATOM 1663 C CA . GLU A 1 217 ? -17.179 -0.166 15.942 1.00 74.38 217 GLU A CA 1
ATOM 1664 C C . GLU A 1 217 ? -17.672 1.290 15.868 1.00 74.38 217 GLU A C 1
ATOM 1666 O O . GLU A 1 217 ? -17.569 2.030 16.844 1.00 74.38 217 GLU A O 1
ATOM 1671 N N . LEU A 1 218 ? -18.304 1.692 14.764 1.00 78.50 218 LEU A N 1
ATOM 1672 C CA . LEU A 1 218 ? -18.745 3.078 14.552 1.00 78.50 218 LEU A CA 1
ATOM 1673 C C . LEU A 1 218 ? -19.809 3.531 15.565 1.00 78.50 218 LEU A C 1
ATOM 1675 O O . LEU A 1 218 ? -19.699 4.623 16.127 1.00 78.50 218 LEU A O 1
ATOM 1679 N N . LEU A 1 219 ? -20.786 2.671 15.870 1.00 81.81 219 LEU A N 1
ATOM 1680 C CA . LEU A 1 219 ? -21.786 2.923 16.914 1.00 81.81 219 LEU A CA 1
ATOM 1681 C C . LEU A 1 219 ? -21.127 3.106 18.281 1.00 81.81 219 LEU A C 1
ATOM 1683 O O . LEU A 1 219 ? -21.443 4.036 19.020 1.00 81.81 219 LEU A O 1
ATOM 1687 N N . SER A 1 220 ? -20.172 2.242 18.607 1.00 81.19 220 SER A N 1
ATOM 1688 C CA . SER A 1 220 ? -19.468 2.314 19.883 1.00 81.19 220 SER A CA 1
ATOM 1689 C C . SER A 1 220 ? -18.687 3.614 20.013 1.00 81.19 220 SER A C 1
ATOM 1691 O O . SER A 1 220 ? -18.738 4.259 21.053 1.00 81.19 220 SER A O 1
ATOM 1693 N N . HIS A 1 221 ? -18.014 4.035 18.945 1.00 75.75 221 HIS A N 1
ATOM 1694 C CA . HIS A 1 221 ? -17.248 5.277 18.919 1.00 75.75 221 HIS A CA 1
ATOM 1695 C C . HIS A 1 221 ? -18.124 6.526 19.054 1.00 75.75 221 HIS A C 1
ATOM 1697 O O . HIS A 1 221 ? -17.729 7.463 19.743 1.00 75.75 221 HIS A O 1
ATOM 1703 N N . ARG A 1 222 ? -19.298 6.552 18.411 1.00 78.75 222 ARG A N 1
ATOM 1704 C CA . ARG A 1 222 ? -20.212 7.701 18.477 1.00 78.75 222 ARG A CA 1
ATOM 1705 C C . ARG A 1 222 ? -20.857 7.843 19.852 1.00 78.75 222 ARG A C 1
ATOM 1707 O O . ARG A 1 222 ? -20.922 8.947 20.381 1.00 78.75 222 ARG A O 1
ATOM 1714 N N . PHE A 1 223 ? -21.344 6.738 20.408 1.00 81.12 223 PHE A N 1
ATOM 1715 C CA . PHE A 1 223 ? -22.214 6.761 21.584 1.00 81.12 223 PHE A CA 1
ATOM 1716 C C . PHE A 1 223 ? -21.481 6.481 22.897 1.00 81.12 223 PHE A C 1
ATOM 1718 O O . PHE A 1 223 ? -22.007 6.761 23.968 1.00 81.12 223 PHE A O 1
ATOM 1725 N N . CYS A 1 224 ? -20.248 5.977 22.847 1.00 74.00 224 CYS A N 1
ATOM 1726 C CA . CYS A 1 224 ? -19.352 5.763 23.987 1.00 74.00 224 CYS A CA 1
ATOM 1727 C C . CYS A 1 224 ? -19.806 4.742 25.050 1.00 74.00 224 CYS A C 1
ATOM 1729 O O . CYS A 1 224 ? -18.958 4.204 25.764 1.00 74.00 224 CYS A O 1
ATOM 1731 N N . THR A 1 225 ? -21.098 4.442 25.167 1.00 81.19 225 THR A N 1
ATOM 1732 C CA . THR A 1 225 ? -21.675 3.454 26.088 1.00 81.19 225 THR A CA 1
ATOM 1733 C C . THR A 1 225 ? -22.812 2.693 25.412 1.00 81.19 225 THR A C 1
ATOM 1735 O O . THR A 1 225 ? -23.448 3.194 24.483 1.00 81.19 225 THR A O 1
ATOM 1738 N N . LEU A 1 226 ? -23.101 1.477 25.887 1.00 82.81 226 LEU A N 1
ATOM 1739 C CA . LEU A 1 226 ? -24.250 0.717 25.386 1.00 82.81 226 LEU A CA 1
ATOM 1740 C C . LEU A 1 226 ? -25.569 1.449 25.674 1.00 82.81 226 LEU A C 1
ATOM 1742 O O . LEU A 1 226 ? -26.452 1.460 24.824 1.00 82.81 226 LEU A O 1
ATOM 1746 N N . ASP A 1 227 ? -25.683 2.096 26.836 1.00 83.38 227 ASP A N 1
ATOM 1747 C CA . ASP A 1 227 ? -26.884 2.842 27.231 1.00 83.38 227 ASP A CA 1
ATOM 1748 C C . ASP A 1 227 ? -27.179 4.014 26.292 1.00 83.38 227 ASP A C 1
ATOM 1750 O O . ASP A 1 227 ? -28.335 4.246 25.941 1.00 83.38 227 ASP A O 1
ATOM 1754 N N . ALA A 1 228 ? -26.142 4.703 25.811 1.00 83.56 228 ALA A N 1
ATOM 1755 C CA . ALA A 1 228 ? -26.302 5.751 24.812 1.00 83.56 228 ALA A CA 1
ATOM 1756 C C . ALA A 1 228 ? -26.796 5.190 23.466 1.00 83.56 228 ALA A C 1
ATOM 1758 O O . ALA A 1 228 ? -27.697 5.769 22.869 1.00 83.56 228 ALA A O 1
ATOM 1759 N N . ILE A 1 229 ? -26.307 4.020 23.031 1.00 88.12 229 ILE A N 1
ATOM 1760 C CA . ILE A 1 229 ? -26.813 3.344 21.818 1.00 88.12 229 ILE A CA 1
ATOM 1761 C C . ILE A 1 229 ? -28.277 2.906 22.006 1.00 88.12 229 ILE A C 1
ATOM 1763 O O . ILE A 1 229 ? -29.091 3.038 21.094 1.00 88.12 229 ILE A O 1
ATOM 1767 N N . ILE A 1 230 ? -28.632 2.400 23.194 1.00 88.06 230 ILE A N 1
ATOM 1768 C CA . ILE A 1 230 ? -30.006 1.995 23.541 1.00 88.06 230 ILE A CA 1
ATOM 1769 C C . ILE A 1 230 ? -30.964 3.196 23.505 1.00 88.06 230 ILE A C 1
ATOM 1771 O O . ILE A 1 230 ? -32.132 3.047 23.125 1.00 88.06 230 ILE A O 1
ATOM 1775 N N . ALA A 1 231 ? -30.500 4.373 23.927 1.00 86.69 231 ALA A N 1
ATOM 1776 C CA . ALA A 1 231 ? -31.303 5.589 24.008 1.00 86.69 231 ALA A CA 1
ATOM 1777 C C . ALA A 1 231 ? -31.394 6.359 22.679 1.00 86.69 231 ALA A C 1
ATOM 1779 O O . ALA A 1 231 ? -32.401 7.027 22.457 1.00 86.69 231 ALA A O 1
ATOM 1780 N N . ALA A 1 232 ? -30.399 6.231 21.796 1.00 88.88 232 ALA A N 1
ATOM 1781 C CA . ALA A 1 232 ? -30.287 7.007 20.560 1.00 88.88 232 ALA A CA 1
ATOM 1782 C C . ALA A 1 232 ? -31.518 6.855 19.640 1.00 88.88 232 ALA A C 1
ATOM 1784 O O . ALA A 1 232 ? -31.898 5.714 19.340 1.00 88.88 232 ALA A O 1
ATOM 1785 N N . PRO A 1 233 ? -32.149 7.954 19.182 1.00 88.81 233 PRO A N 1
ATOM 1786 C CA . PRO A 1 233 ? -33.242 7.921 18.210 1.00 88.81 233 PRO A CA 1
ATOM 1787 C C . PRO A 1 233 ? -32.742 7.548 16.799 1.00 88.81 233 PRO A C 1
ATOM 1789 O O . PRO A 1 233 ? -31.535 7.534 16.547 1.00 88.81 233 PRO A O 1
ATOM 1792 N N . VAL A 1 234 ? -33.659 7.204 15.880 1.00 88.75 234 VAL A N 1
ATOM 1793 C CA . VAL A 1 234 ? -33.312 6.750 14.510 1.00 88.75 234 VAL A CA 1
ATOM 1794 C C . VAL A 1 234 ? -32.436 7.789 13.810 1.00 88.75 234 VAL A C 1
ATOM 1796 O O . VAL A 1 234 ? -31.402 7.448 13.245 1.00 88.75 234 VAL A O 1
ATOM 1799 N N . GLU A 1 235 ? -32.804 9.058 13.937 1.00 85.25 235 GLU A N 1
ATOM 1800 C CA . GLU A 1 235 ? -32.161 10.197 13.290 1.00 85.25 235 GLU A CA 1
ATOM 1801 C C . GLU A 1 235 ? -30.709 10.377 13.751 1.00 85.25 235 GLU A C 1
ATOM 1803 O O . GLU A 1 235 ? -29.850 10.777 12.971 1.00 85.25 235 GLU A O 1
ATOM 1808 N N . GLU A 1 236 ? -30.410 10.067 15.015 1.00 82.38 236 GLU A N 1
ATOM 1809 C CA . GLU A 1 236 ? -29.051 10.149 15.559 1.00 82.38 236 GLU A CA 1
ATOM 1810 C C . GLU A 1 236 ? -28.215 8.919 15.185 1.00 82.38 236 GLU A C 1
ATOM 1812 O O . GLU A 1 236 ? -27.008 9.025 14.964 1.00 82.38 236 GLU A O 1
ATOM 1817 N N . LEU A 1 237 ? -28.852 7.750 15.063 1.00 85.81 237 LEU A N 1
ATOM 1818 C CA . LEU A 1 237 ? -28.205 6.537 14.563 1.00 85.81 237 LEU A CA 1
ATOM 1819 C C . LEU A 1 237 ? -27.810 6.685 13.087 1.00 85.81 237 LEU A C 1
ATOM 1821 O O . LEU A 1 237 ? -26.722 6.253 12.721 1.00 85.81 237 LEU A O 1
ATOM 1825 N N . GLU A 1 238 ? -28.638 7.330 12.262 1.00 87.88 238 GLU A N 1
ATOM 1826 C CA . GLU A 1 238 ? -28.352 7.594 10.841 1.00 87.88 238 GLU A CA 1
ATOM 1827 C C . GLU A 1 238 ? -27.178 8.555 10.608 1.00 87.88 238 GLU A C 1
ATOM 1829 O O . GLU A 1 238 ? -26.569 8.553 9.540 1.00 87.88 238 GLU A O 1
ATOM 1834 N N . GLN A 1 239 ? -26.813 9.360 11.610 1.00 80.31 239 GLN A N 1
ATOM 1835 C CA . GLN A 1 239 ? -25.621 10.214 11.542 1.00 80.31 239 GLN A CA 1
ATOM 1836 C C . GLN A 1 239 ? -24.314 9.424 11.683 1.00 80.31 239 GLN A C 1
ATOM 1838 O O . GLN A 1 239 ? -23.231 9.981 11.490 1.00 80.31 239 GLN A O 1
ATOM 1843 N N . VAL A 1 240 ? -24.384 8.141 12.048 1.00 81.06 240 VAL A N 1
ATOM 1844 C CA . VAL A 1 240 ? -23.214 7.267 12.096 1.00 81.06 240 VAL A CA 1
ATOM 1845 C C . VAL A 1 240 ? -22.865 6.824 10.678 1.00 81.06 240 VAL A C 1
ATOM 1847 O O . VAL A 1 240 ? -23.701 6.310 9.941 1.00 81.06 240 VAL A O 1
ATOM 1850 N N . GLU A 1 241 ? -21.601 7.002 10.292 1.00 64.12 241 GLU A N 1
ATOM 1851 C CA . GLU A 1 241 ? -21.094 6.586 8.982 1.00 64.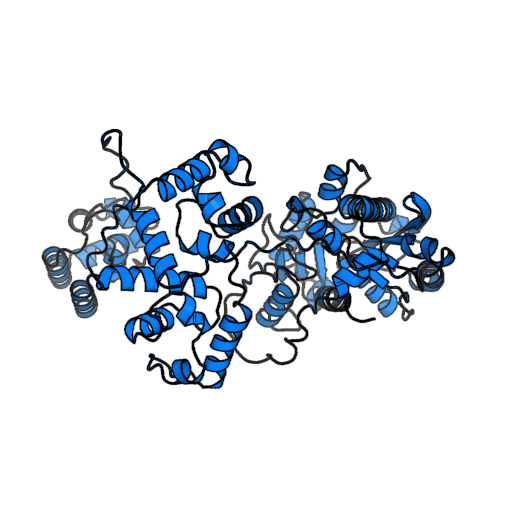12 241 GLU A CA 1
ATOM 1852 C C . GLU A 1 241 ? -21.443 5.108 8.704 1.00 64.12 241 GLU A C 1
ATOM 1854 O O . GLU A 1 241 ? -21.357 4.256 9.586 1.00 64.12 241 GLU A O 1
ATOM 1859 N N . GLU A 1 242 ? -21.879 4.796 7.482 1.00 72.62 242 GLU A N 1
ATOM 1860 C CA . GLU A 1 242 ? -22.371 3.467 7.073 1.00 72.62 242 GLU A CA 1
ATOM 1861 C C . GLU A 1 242 ? -23.672 2.980 7.753 1.00 72.62 242 GLU A C 1
ATOM 1863 O O . GLU A 1 242 ? -24.157 1.900 7.405 1.00 72.62 242 GLU A O 1
ATOM 1868 N N . VAL A 1 243 ? -24.294 3.756 8.650 1.00 80.44 243 VAL A N 1
ATOM 1869 C CA . VAL A 1 243 ? -25.625 3.466 9.208 1.00 80.44 243 VAL A CA 1
ATOM 1870 C C . VAL A 1 243 ? -26.688 4.183 8.381 1.00 80.44 243 VAL A C 1
ATOM 1872 O O . VAL A 1 243 ? -27.011 5.341 8.596 1.00 80.44 243 VAL A O 1
ATOM 1875 N N . GLY A 1 244 ? -27.252 3.471 7.407 1.00 77.00 244 GLY A N 1
ATOM 1876 C CA . GLY A 1 244 ? -28.440 3.939 6.688 1.00 77.00 244 GLY A CA 1
ATOM 1877 C C . GLY A 1 244 ? -29.744 3.683 7.464 1.00 77.00 244 GLY A C 1
ATOM 1878 O O . GLY A 1 244 ? -29.735 2.924 8.441 1.00 77.00 244 GLY A O 1
ATOM 1879 N N . PRO A 1 245 ? -30.890 4.186 6.967 1.00 78.62 245 PRO A N 1
ATOM 1880 C CA . PRO A 1 245 ? -32.193 4.097 7.640 1.00 78.62 245 PRO A CA 1
ATOM 1881 C C . PRO A 1 245 ? -32.573 2.666 8.038 1.00 78.62 245 PRO A C 1
ATOM 1883 O O . PRO A 1 245 ? -32.962 2.398 9.170 1.00 78.62 245 PRO A O 1
ATOM 1886 N N . ARG A 1 246 ? -32.310 1.684 7.163 1.00 78.69 246 ARG A N 1
ATOM 1887 C CA . ARG A 1 246 ? -32.569 0.258 7.450 1.00 78.69 246 ARG A CA 1
ATOM 1888 C C . ARG A 1 246 ? -31.777 -0.291 8.641 1.00 78.69 246 ARG A C 1
ATOM 1890 O O . ARG A 1 246 ? -32.241 -1.200 9.333 1.00 78.69 246 ARG A O 1
ATOM 1897 N N . ILE A 1 247 ? -30.551 0.191 8.841 1.00 84.38 247 ILE A N 1
ATOM 1898 C CA . ILE A 1 247 ? -29.677 -0.245 9.936 1.00 84.38 247 ILE A CA 1
ATOM 1899 C C . ILE A 1 247 ? -30.108 0.455 11.227 1.00 84.38 247 ILE A C 1
ATOM 1901 O O . ILE A 1 247 ? -30.256 -0.219 12.245 1.00 84.38 247 ILE A O 1
ATOM 1905 N N . ALA A 1 248 ? -30.387 1.760 11.170 1.00 85.69 248 ALA A N 1
ATOM 1906 C CA . ALA A 1 248 ? -30.906 2.530 12.297 1.00 85.69 248 ALA A CA 1
ATOM 1907 C C . ALA A 1 248 ? -32.233 1.951 12.824 1.00 85.69 248 ALA A C 1
ATOM 1909 O O . ALA A 1 248 ? -32.354 1.663 14.016 1.00 85.69 248 ALA A O 1
ATOM 1910 N N . GLU A 1 249 ? -33.181 1.648 11.934 1.00 85.00 249 GLU A N 1
ATOM 1911 C CA . GLU A 1 249 ? -34.433 0.958 12.268 1.00 85.00 249 GLU A CA 1
ATOM 1912 C C . GLU A 1 249 ? -34.186 -0.423 12.886 1.00 85.00 249 GLU A C 1
ATOM 1914 O O . GLU A 1 249 ? -34.830 -0.784 13.868 1.00 85.00 249 GLU A O 1
ATOM 1919 N N . SER A 1 250 ? -33.223 -1.194 12.367 1.00 84.50 250 SER A N 1
ATOM 1920 C CA . SER A 1 250 ? -32.881 -2.515 12.916 1.00 84.50 250 SER A CA 1
ATOM 1921 C C . SER A 1 250 ? -32.305 -2.429 14.333 1.00 84.50 250 SER A C 1
ATOM 1923 O O . SER A 1 250 ? -32.614 -3.275 15.175 1.00 84.50 250 SER A O 1
ATOM 1925 N N . ILE A 1 251 ? -31.498 -1.403 14.614 1.00 87.88 251 ILE A N 1
ATOM 1926 C CA . ILE A 1 251 ? -30.950 -1.121 15.946 1.00 87.88 251 ILE A CA 1
ATOM 1927 C C . ILE A 1 251 ? -32.075 -0.705 16.901 1.00 87.88 251 ILE A C 1
ATOM 1929 O O . ILE A 1 251 ? -32.193 -1.267 17.993 1.00 87.88 251 ILE A O 1
ATOM 1933 N N . ARG A 1 252 ? -32.952 0.214 16.479 1.00 91.38 252 ARG A N 1
ATOM 1934 C CA . ARG A 1 252 ? -34.113 0.637 17.275 1.00 91.38 252 ARG A CA 1
ATOM 1935 C C . ARG A 1 252 ? -35.079 -0.502 17.549 1.00 91.38 252 ARG A C 1
ATOM 1937 O O . ARG A 1 252 ? -35.504 -0.662 18.687 1.00 91.38 252 ARG A O 1
ATOM 1944 N N . ALA A 1 253 ? -35.389 -1.318 16.547 1.00 83.88 253 ALA A N 1
ATOM 1945 C CA . ALA A 1 253 ? -36.248 -2.484 16.702 1.00 83.88 253 ALA A CA 1
ATOM 1946 C C . ALA A 1 253 ? -35.637 -3.505 17.674 1.00 83.88 253 ALA A C 1
ATOM 1948 O O . ALA A 1 253 ? -36.348 -4.088 18.491 1.00 83.88 253 ALA A O 1
ATOM 1949 N N . TYR A 1 254 ? -34.312 -3.693 17.636 1.00 85.94 254 TYR A N 1
ATOM 1950 C CA . TYR A 1 254 ? -33.624 -4.576 18.573 1.00 85.94 254 TYR A CA 1
ATOM 1951 C C . TYR A 1 254 ? -33.737 -4.075 20.017 1.00 85.94 254 TYR A C 1
ATOM 1953 O O . TYR A 1 254 ? -34.124 -4.847 20.895 1.00 85.94 254 TYR A O 1
ATOM 1961 N N . PHE A 1 255 ? -33.439 -2.797 20.269 1.00 86.75 255 PHE A N 1
ATOM 1962 C CA . PHE A 1 255 ? -33.478 -2.223 21.618 1.00 86.75 255 PHE A CA 1
ATOM 1963 C C . PHE A 1 255 ? -34.874 -1.805 22.089 1.00 86.75 255 PHE A C 1
ATOM 1965 O O . PHE A 1 255 ? -35.041 -1.546 23.276 1.00 86.75 255 PHE A O 1
ATOM 1972 N N . GLY A 1 256 ? -35.869 -1.755 21.204 1.00 80.06 256 GLY A N 1
ATOM 1973 C CA . GLY A 1 256 ? -37.282 -1.558 21.540 1.00 80.06 256 GLY A CA 1
ATOM 1974 C C . GLY A 1 256 ? -37.986 -2.832 22.015 1.00 80.06 256 GLY A C 1
ATOM 1975 O O . GLY A 1 256 ? -39.093 -2.754 22.530 1.00 80.06 256 GLY A O 1
ATOM 1976 N N . SER A 1 257 ? -37.353 -3.999 21.868 1.00 82.06 257 SER A N 1
ATOM 1977 C CA . SER A 1 257 ? -37.875 -5.274 22.363 1.00 82.06 257 SER A CA 1
ATOM 1978 C C . SER A 1 257 ? -37.589 -5.454 23.856 1.00 82.06 257 SER A C 1
ATOM 1980 O O . SER A 1 257 ? -36.425 -5.528 24.270 1.00 82.06 257 SER A O 1
ATOM 1982 N N . ASP A 1 258 ? -38.644 -5.613 24.659 1.00 71.31 258 ASP A N 1
ATOM 1983 C CA . ASP A 1 258 ? -38.551 -5.867 26.106 1.00 71.31 258 ASP A CA 1
ATOM 1984 C C . ASP A 1 258 ? -37.740 -7.129 26.430 1.00 71.31 258 ASP A C 1
ATOM 1986 O O . ASP A 1 258 ? -37.005 -7.181 27.418 1.00 71.31 258 ASP A O 1
ATOM 1990 N N . ALA A 1 259 ? -37.793 -8.132 25.553 1.00 63.94 259 ALA A N 1
ATOM 1991 C CA . ALA A 1 259 ? -37.032 -9.369 25.683 1.00 63.94 259 ALA A CA 1
ATOM 1992 C C . ALA A 1 259 ? -35.510 -9.139 25.589 1.00 63.94 259 ALA A C 1
ATOM 1994 O O . ALA A 1 259 ? -34.737 -9.664 26.401 1.00 63.94 259 ALA A O 1
ATOM 1995 N N . ASN A 1 260 ? -35.080 -8.316 24.626 1.00 70.81 260 ASN A N 1
ATOM 1996 C CA . ASN A 1 260 ? -33.670 -7.981 24.411 1.00 70.81 260 ASN A CA 1
ATOM 1997 C C . ASN A 1 260 ? -33.147 -7.062 25.518 1.00 70.81 260 ASN A C 1
ATOM 1999 O O . ASN A 1 260 ? -32.049 -7.283 26.031 1.00 70.81 260 ASN A O 1
ATOM 2003 N N . ARG A 1 261 ? -33.954 -6.082 25.948 1.00 74.56 261 ARG A N 1
ATOM 2004 C CA . ARG A 1 261 ? -33.647 -5.245 27.118 1.00 74.56 261 ARG A CA 1
ATOM 2005 C C . ARG A 1 261 ? -33.502 -6.089 28.381 1.00 74.56 261 ARG A C 1
ATOM 2007 O O . ARG A 1 261 ? -32.490 -5.989 29.067 1.00 74.56 261 ARG A O 1
ATOM 2014 N N . GLY A 1 262 ? -34.435 -7.008 28.628 1.00 67.56 262 GLY A N 1
ATOM 2015 C CA . GLY A 1 262 ? -34.357 -7.940 29.752 1.00 67.56 262 GLY A CA 1
ATOM 2016 C C . GLY A 1 262 ? -33.112 -8.832 29.710 1.00 67.56 262 GLY A C 1
ATOM 2017 O O . GLY A 1 262 ? -32.538 -9.139 30.753 1.00 67.56 262 GLY A O 1
ATOM 2018 N N . MET A 1 263 ? -32.643 -9.230 28.521 1.00 66.69 263 MET A N 1
ATOM 2019 C CA . MET A 1 263 ? -31.377 -9.959 28.378 1.00 66.69 263 MET A CA 1
ATOM 2020 C C . MET A 1 263 ? -30.180 -9.104 28.794 1.00 66.69 263 MET A C 1
ATOM 2022 O O . MET A 1 263 ? -29.335 -9.585 29.546 1.00 66.69 263 MET A O 1
ATOM 2026 N N . ILE A 1 264 ? -30.124 -7.855 28.335 1.00 72.75 264 ILE A N 1
ATOM 2027 C CA . ILE A 1 264 ? -29.063 -6.903 28.681 1.00 72.75 264 ILE A CA 1
ATOM 2028 C C . ILE A 1 264 ? -29.047 -6.667 30.197 1.00 72.75 264 ILE A C 1
ATOM 2030 O O . ILE A 1 264 ? -27.993 -6.799 30.812 1.00 72.75 264 ILE A O 1
ATOM 2034 N N . GLU A 1 265 ? -30.202 -6.458 30.832 1.00 72.62 265 GLU A N 1
ATOM 2035 C CA . GLU A 1 265 ? -30.272 -6.281 32.290 1.00 72.62 265 GLU A CA 1
ATOM 2036 C C . GLU A 1 265 ? -29.870 -7.540 33.068 1.00 72.62 265 GLU A C 1
ATOM 2038 O O . GLU A 1 265 ? -29.140 -7.450 34.054 1.00 72.62 265 GLU A O 1
ATOM 2043 N N . ARG A 1 266 ? -30.257 -8.742 32.615 1.00 63.09 266 ARG A N 1
ATOM 2044 C CA . ARG A 1 266 ? -29.789 -10.001 33.229 1.00 63.09 266 ARG A CA 1
ATOM 2045 C C . ARG A 1 266 ? -28.277 -10.173 33.106 1.00 63.09 266 ARG A C 1
ATOM 2047 O O . ARG A 1 266 ? -27.645 -10.709 34.016 1.00 63.09 266 ARG A O 1
ATOM 2054 N N . LEU A 1 267 ? -27.691 -9.743 31.989 1.00 61.75 267 LEU A N 1
ATOM 2055 C CA . LEU A 1 267 ? -26.241 -9.745 31.808 1.00 61.75 267 LEU A CA 1
ATOM 2056 C C . LEU A 1 267 ? -25.571 -8.723 32.741 1.00 61.75 267 LEU A C 1
ATOM 2058 O O . LEU A 1 267 ? -24.596 -9.075 33.406 1.00 61.75 267 LEU A O 1
ATOM 2062 N N . ARG A 1 268 ? -26.137 -7.516 32.869 1.00 65.12 268 ARG A N 1
ATOM 2063 C CA . ARG A 1 268 ? -25.686 -6.474 33.806 1.00 65.12 268 ARG A CA 1
ATOM 2064 C C . ARG A 1 268 ? -25.736 -6.961 35.259 1.00 65.12 268 ARG A C 1
ATOM 2066 O O . ARG A 1 268 ? -24.748 -6.846 35.977 1.00 65.12 268 ARG A O 1
ATOM 2073 N N . ALA A 1 269 ? -26.834 -7.599 35.671 1.00 56.28 269 ALA A N 1
ATOM 2074 C CA . ALA A 1 269 ? -27.019 -8.155 37.015 1.00 56.28 269 ALA A CA 1
ATOM 2075 C C . ALA A 1 269 ? -26.026 -9.283 37.355 1.00 56.28 269 ALA A C 1
ATOM 2077 O O . ALA A 1 269 ? -25.679 -9.479 38.517 1.00 56.28 269 ALA A O 1
ATOM 2078 N N . LYS A 1 270 ? -25.520 -10.005 36.345 1.00 52.59 270 LYS A N 1
ATOM 2079 C CA . LYS A 1 270 ? -24.445 -11.003 36.495 1.00 52.59 270 LYS A CA 1
ATOM 2080 C C . LYS A 1 270 ? -23.034 -10.389 36.496 1.00 52.59 270 LYS A C 1
ATOM 2082 O O . LYS A 1 270 ? -22.052 -11.130 36.462 1.00 52.59 270 LYS A O 1
ATOM 2087 N N . GLY A 1 271 ? -22.924 -9.060 36.555 1.00 46.41 271 GLY A N 1
ATOM 2088 C CA . GLY A 1 271 ? -21.658 -8.334 36.646 1.00 46.41 271 GLY A CA 1
ATOM 2089 C C . GLY A 1 271 ? -20.963 -8.109 35.303 1.00 46.41 271 GLY A C 1
ATOM 2090 O O . GLY A 1 271 ? -19.743 -7.945 35.284 1.00 46.41 271 GLY A O 1
ATOM 2091 N N . LEU A 1 272 ? -21.700 -8.136 34.184 1.00 50.59 272 LEU A N 1
ATOM 2092 C CA . LEU A 1 272 ? -21.152 -7.745 32.886 1.00 50.59 272 LEU A CA 1
ATOM 2093 C C . LEU A 1 272 ? -20.936 -6.225 32.864 1.00 50.59 272 LEU A C 1
ATOM 2095 O O . LEU A 1 272 ? -21.895 -5.457 32.824 1.00 50.59 272 LEU A O 1
ATOM 2099 N N . ASP A 1 273 ? -19.671 -5.809 32.878 1.00 52.38 273 ASP A N 1
ATOM 2100 C CA . ASP A 1 273 ? -19.276 -4.448 32.524 1.00 52.38 273 ASP A CA 1
ATOM 2101 C C . ASP A 1 273 ? -19.373 -4.309 31.000 1.00 52.38 273 ASP A C 1
ATOM 2103 O O . ASP A 1 273 ? -18.705 -5.032 30.257 1.00 52.38 273 ASP A O 1
ATOM 2107 N N . PHE A 1 274 ? -20.237 -3.412 30.528 1.00 62.44 274 PHE A N 1
ATOM 2108 C CA . PHE A 1 274 ? -20.418 -3.159 29.097 1.00 62.44 274 PHE A CA 1
ATOM 2109 C C . PHE A 1 274 ? -19.264 -2.366 28.475 1.00 62.44 274 PHE A C 1
ATOM 2111 O O . PHE A 1 274 ? -19.263 -2.137 27.263 1.00 62.44 274 PHE A O 1
ATOM 2118 N N . GLY A 1 275 ? -18.281 -1.981 29.294 1.00 53.00 275 GLY A N 1
ATOM 2119 C CA . GLY A 1 275 ? -17.151 -1.170 28.897 1.00 53.00 275 GLY A CA 1
ATOM 2120 C C . GLY A 1 275 ? -17.582 0.243 28.512 1.00 53.00 275 GLY A C 1
ATOM 2121 O O . GLY A 1 275 ? -18.748 0.548 28.256 1.00 53.00 275 GLY A O 1
ATOM 2122 N N . LYS A 1 276 ? -16.603 1.138 28.443 1.00 53.88 276 LYS A N 1
ATOM 2123 C CA . LYS A 1 276 ? -16.734 2.366 27.658 1.00 53.88 276 LYS A CA 1
AT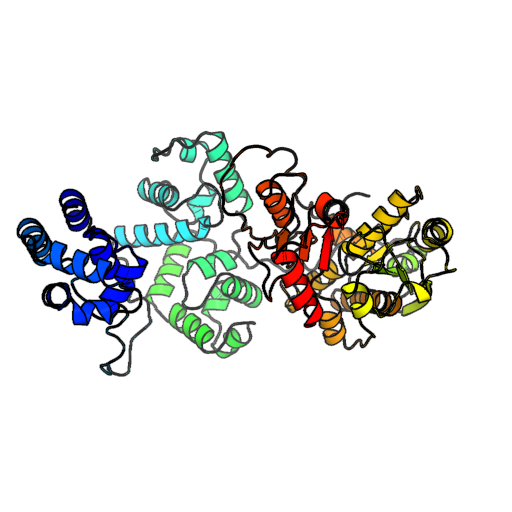OM 2124 C C . LYS A 1 276 ? -16.125 2.093 26.288 1.00 53.88 276 LYS A C 1
ATOM 2126 O O . LYS A 1 276 ? -15.232 1.248 26.158 1.00 53.88 276 LYS A O 1
ATOM 2131 N N . ALA A 1 277 ? -16.589 2.792 25.258 1.00 48.19 277 ALA A N 1
ATOM 2132 C CA . ALA A 1 277 ? -15.830 2.862 24.021 1.00 48.19 277 ALA A CA 1
ATOM 2133 C C . ALA A 1 277 ? -14.412 3.331 24.329 1.00 48.19 277 ALA A C 1
ATOM 2135 O O . ALA A 1 277 ? -14.170 4.002 25.339 1.00 48.19 277 ALA A O 1
ATOM 2136 N N . ARG A 1 278 ? -13.470 2.979 23.453 1.00 43.22 278 ARG A N 1
ATOM 2137 C CA . ARG A 1 278 ? -12.116 3.514 23.551 1.00 43.22 278 ARG A CA 1
ATOM 2138 C C . ARG A 1 278 ? -12.262 5.038 23.604 1.00 43.22 278 ARG A C 1
ATOM 2140 O O . ARG A 1 278 ? -12.856 5.588 22.675 1.00 43.22 278 ARG A O 1
ATOM 2147 N N . PRO A 1 279 ? -11.739 5.740 24.623 1.00 36.59 279 PRO A N 1
ATOM 2148 C CA . PRO A 1 279 ? -11.443 7.143 24.419 1.00 36.59 279 PRO A CA 1
ATOM 2149 C C . PRO A 1 279 ? -10.587 7.198 23.147 1.00 36.59 279 PRO A C 1
ATOM 2151 O O . PRO A 1 279 ? -9.601 6.459 23.042 1.00 36.59 279 PRO A O 1
ATOM 2154 N N . ARG A 1 280 ? -10.937 8.037 22.162 1.00 36.06 280 ARG A N 1
ATOM 2155 C CA . ARG A 1 280 ? -9.856 8.651 21.385 1.00 36.06 280 ARG A CA 1
ATOM 2156 C C . ARG A 1 280 ? -9.025 9.320 22.463 1.00 36.06 280 ARG A C 1
ATOM 2158 O O . ARG A 1 280 ? -9.533 10.257 23.061 1.00 36.06 280 ARG A O 1
ATOM 2165 N N . GLU A 1 281 ? -7.854 8.792 22.808 1.00 29.17 281 GLU A N 1
ATOM 2166 C CA . GLU A 1 281 ? -6.901 9.598 23.561 1.00 29.17 281 GLU A CA 1
ATOM 2167 C C . GLU A 1 281 ? -6.682 10.847 22.704 1.00 29.17 281 GLU A C 1
ATOM 2169 O O . GLU A 1 281 ? -6.156 10.717 21.595 1.00 29.17 281 GLU A O 1
ATOM 2174 N N . PRO A 1 282 ? -7.090 12.050 23.143 1.00 29.83 282 PRO A N 1
ATOM 2175 C CA . PRO A 1 282 ? -6.350 13.214 22.711 1.00 29.83 282 PRO A CA 1
ATOM 2176 C C . PRO A 1 282 ? -4.972 13.000 23.335 1.00 29.83 282 PRO A C 1
ATOM 2178 O O . PRO A 1 282 ? -4.867 12.866 24.557 1.00 29.83 282 PRO A O 1
ATOM 2181 N N . SER A 1 283 ? -3.919 12.882 22.534 1.00 30.94 283 SER A N 1
ATOM 2182 C CA . SER A 1 283 ? -2.564 12.843 23.076 1.00 30.94 283 SER A CA 1
ATOM 2183 C C . SER A 1 283 ? -2.224 14.220 23.652 1.00 30.94 283 SER A C 1
ATOM 2185 O O . SER A 1 283 ? -1.538 15.015 23.023 1.00 30.94 283 SER A O 1
ATOM 2187 N N . LEU A 1 284 ? -2.728 14.525 24.844 1.00 32.09 284 LEU A N 1
ATOM 2188 C CA . LEU A 1 284 ? -2.231 15.613 25.668 1.00 32.09 284 LEU A CA 1
ATOM 2189 C C . LEU A 1 284 ? -1.056 15.048 26.466 1.00 32.09 284 LEU A C 1
ATOM 2191 O O . LEU A 1 284 ? -1.243 14.360 27.468 1.00 32.09 284 LEU A O 1
ATOM 2195 N N . ILE A 1 285 ? 0.162 15.311 25.996 1.00 28.77 285 ILE A N 1
ATOM 2196 C CA . ILE A 1 285 ? 1.362 15.224 26.834 1.00 28.77 285 ILE A CA 1
ATOM 2197 C C . ILE A 1 285 ? 1.654 16.651 27.326 1.00 28.77 285 ILE A C 1
ATOM 2199 O O . ILE A 1 285 ? 1.548 17.583 26.528 1.00 28.77 285 ILE A O 1
ATOM 2203 N N . PRO A 1 286 ? 2.003 16.863 28.610 1.00 27.91 286 PRO A N 1
ATOM 2204 C CA . PRO A 1 286 ? 2.343 18.188 29.110 1.00 27.91 286 PRO A CA 1
ATOM 2205 C C . PRO A 1 286 ? 3.591 18.703 28.391 1.00 27.91 286 PRO A C 1
ATOM 2207 O O . PRO A 1 286 ? 4.631 18.043 28.401 1.00 27.91 286 PRO A O 1
ATOM 2210 N N . VAL A 1 287 ? 3.494 19.890 27.795 1.00 30.30 287 VAL A N 1
ATOM 2211 C CA . VAL A 1 287 ? 4.658 20.627 27.301 1.00 30.30 287 VAL A CA 1
ATOM 2212 C C . VAL A 1 287 ? 5.427 21.115 28.525 1.00 30.30 287 VAL A C 1
ATOM 2214 O O . VAL A 1 287 ? 4.993 22.037 29.211 1.00 30.30 287 VAL A O 1
ATOM 2217 N N . THR A 1 288 ? 6.558 20.485 28.835 1.00 32.03 288 THR A N 1
ATOM 2218 C CA . THR A 1 288 ? 7.544 21.107 29.722 1.00 32.03 288 THR A CA 1
ATOM 2219 C C . THR A 1 288 ? 8.276 22.177 28.928 1.00 32.03 288 THR A C 1
ATOM 2221 O O . THR A 1 288 ? 8.898 21.874 27.909 1.00 32.03 288 THR A O 1
ATOM 2224 N N . GLU A 1 289 ? 8.161 23.421 29.391 1.00 36.75 289 GLU A N 1
ATOM 2225 C CA . GLU A 1 289 ? 8.822 24.596 28.830 1.00 36.75 289 GLU A CA 1
ATOM 2226 C C . GLU A 1 289 ? 10.323 24.364 28.618 1.00 36.75 289 GLU A C 1
ATOM 2228 O O . GLU A 1 289 ? 11.037 23.896 29.506 1.00 36.75 289 GLU A O 1
ATOM 2233 N N . GLY A 1 290 ? 10.804 24.722 27.428 1.00 28.97 290 GLY A N 1
ATOM 2234 C CA . GLY A 1 290 ? 12.209 24.587 27.068 1.00 28.97 290 GLY A CA 1
ATOM 2235 C C . GLY A 1 290 ? 12.536 25.213 25.717 1.00 28.97 290 GLY A C 1
ATOM 2236 O O . GLY A 1 290 ? 12.686 24.509 24.727 1.00 28.97 290 GLY A O 1
ATOM 2237 N N . THR A 1 291 ? 12.706 26.539 25.733 1.00 30.72 291 THR A N 1
ATOM 2238 C CA . THR A 1 291 ? 13.450 27.389 24.776 1.00 30.72 291 THR A CA 1
ATOM 2239 C C . THR A 1 291 ? 12.932 27.494 23.332 1.00 30.72 291 THR A C 1
ATOM 2241 O O . THR A 1 291 ? 12.911 26.535 22.566 1.00 30.72 291 THR A O 1
ATOM 2244 N N . LYS A 1 292 ? 12.580 28.731 22.953 1.00 35.00 292 LYS A N 1
ATOM 2245 C CA . LYS A 1 292 ? 11.988 29.151 21.670 1.00 35.00 292 LYS A CA 1
ATOM 2246 C C . LYS A 1 292 ? 12.860 28.899 20.423 1.00 35.00 292 LYS A C 1
ATOM 2248 O O . LYS A 1 292 ? 12.317 28.946 19.330 1.00 35.00 292 LYS A O 1
ATOM 2253 N N . ASP A 1 293 ? 14.134 28.532 20.570 1.00 35.38 293 ASP A N 1
ATOM 2254 C CA . ASP A 1 293 ? 15.061 28.312 19.442 1.00 35.38 293 ASP A CA 1
ATOM 2255 C C . ASP A 1 293 ? 15.047 26.878 18.863 1.00 35.38 293 ASP A C 1
ATOM 2257 O O . ASP A 1 293 ? 15.764 26.582 17.911 1.00 35.38 293 ASP A O 1
ATOM 2261 N N . ARG A 1 294 ? 14.218 25.962 19.395 1.00 41.66 294 ARG A N 1
ATOM 2262 C CA . ARG A 1 294 ? 13.986 24.613 18.818 1.00 41.66 294 ARG A CA 1
ATOM 2263 C C . ARG A 1 294 ? 12.726 24.497 17.949 1.00 41.66 294 ARG A C 1
ATOM 2265 O O . ARG A 1 294 ? 12.515 23.451 17.339 1.00 41.66 294 ARG A O 1
ATOM 2272 N N . ALA A 1 295 ? 11.894 25.536 17.887 1.00 42.25 295 ALA A N 1
ATOM 2273 C CA . ALA A 1 295 ? 10.589 25.485 17.224 1.00 42.25 295 ALA A CA 1
ATOM 2274 C C . ALA A 1 295 ? 10.673 25.406 15.681 1.00 42.25 295 ALA A C 1
ATOM 2276 O O . ALA A 1 295 ? 9.805 24.787 15.065 1.00 42.25 295 ALA A O 1
ATOM 2277 N N . ASP A 1 296 ? 11.735 25.941 15.067 1.00 44.31 296 ASP A N 1
ATOM 2278 C CA . ASP A 1 296 ? 11.880 26.017 13.598 1.00 44.31 296 ASP A CA 1
ATOM 2279 C C . ASP A 1 296 ? 12.258 24.678 12.935 1.00 44.31 296 ASP A C 1
ATOM 2281 O O . ASP A 1 296 ? 11.854 24.383 11.805 1.00 44.31 296 ASP A O 1
ATOM 2285 N N . MET A 1 297 ? 12.979 23.809 13.651 1.00 49.12 297 MET A N 1
ATOM 2286 C CA . MET A 1 297 ? 13.356 22.468 13.170 1.00 49.12 297 MET A CA 1
ATOM 2287 C C . MET A 1 297 ? 12.190 21.467 13.215 1.00 49.12 297 MET A C 1
ATOM 2289 O O . MET A 1 297 ? 12.217 20.457 12.518 1.00 49.12 297 MET A O 1
ATOM 2293 N N . ASN A 1 298 ? 11.146 21.746 14.001 1.00 61.09 298 ASN A N 1
ATOM 2294 C CA . ASN A 1 298 ? 10.000 20.850 14.206 1.00 61.09 298 ASN A CA 1
ATOM 2295 C C . ASN A 1 298 ? 8.909 20.957 13.124 1.00 61.09 298 ASN A C 1
ATOM 2297 O O . ASN A 1 298 ? 7.928 20.216 13.153 1.00 61.09 298 ASN A O 1
ATOM 2301 N N . LYS A 1 299 ? 9.063 21.866 12.155 1.00 68.31 299 LYS A N 1
ATOM 2302 C CA . LYS A 1 299 ? 8.116 22.058 11.040 1.00 68.31 299 LYS A CA 1
ATOM 2303 C C . LYS A 1 299 ? 8.778 21.986 9.665 1.00 68.31 299 LYS A C 1
ATOM 2305 O O . LYS A 1 299 ? 8.161 22.372 8.674 1.00 68.31 299 LYS A O 1
ATOM 2310 N N . SER A 1 300 ? 10.028 21.532 9.617 1.00 89.75 300 SER A N 1
ATOM 2311 C CA . SER A 1 300 ? 10.797 21.427 8.381 1.00 89.75 300 SER A CA 1
ATOM 2312 C C . SER A 1 300 ? 10.921 19.969 7.957 1.00 89.75 300 SER A C 1
ATOM 2314 O O . SER A 1 300 ? 11.319 19.116 8.750 1.00 89.75 300 SER A O 1
ATOM 2316 N N . PHE A 1 301 ? 10.575 19.679 6.709 1.00 95.50 301 PHE A N 1
ATOM 2317 C CA . PHE A 1 301 ? 10.730 18.356 6.115 1.00 95.50 301 PHE A CA 1
ATOM 2318 C C . PHE A 1 301 ? 10.897 18.472 4.605 1.00 95.50 301 PHE A C 1
ATOM 2320 O O . PHE A 1 301 ? 10.637 19.513 4.003 1.00 95.50 301 PHE A O 1
ATOM 2327 N N . ILE A 1 302 ? 11.339 17.387 3.991 1.00 97.44 302 ILE A N 1
ATOM 2328 C CA . ILE A 1 302 ? 11.534 17.283 2.552 1.00 97.44 302 ILE A CA 1
ATOM 2329 C C . ILE A 1 302 ? 10.613 16.181 2.053 1.00 97.44 302 ILE A C 1
ATOM 2331 O O . ILE A 1 302 ? 10.568 15.125 2.663 1.00 97.44 302 ILE A O 1
ATOM 2335 N N . ALA A 1 303 ? 9.869 16.396 0.980 1.00 97.88 303 ALA A N 1
ATOM 2336 C CA . ALA A 1 303 ? 9.153 15.336 0.287 1.00 97.88 303 ALA A CA 1
ATOM 2337 C C . ALA A 1 303 ? 9.957 14.889 -0.936 1.00 97.88 303 ALA A C 1
ATOM 2339 O O . ALA A 1 303 ? 10.543 15.727 -1.622 1.00 97.88 303 ALA A O 1
ATOM 2340 N N . LEU A 1 304 ? 10.000 13.581 -1.181 1.00 98.00 304 LEU A N 1
ATOM 2341 C CA . LEU A 1 304 ? 10.729 12.966 -2.283 1.00 98.00 304 LEU A CA 1
ATOM 2342 C C . LEU A 1 304 ? 9.864 11.905 -2.957 1.00 98.00 304 LEU A C 1
ATOM 2344 O O . LEU A 1 304 ? 9.270 11.066 -2.277 1.00 98.00 304 LEU A O 1
ATOM 2348 N N . ASP A 1 305 ? 9.867 11.926 -4.284 1.00 98.00 305 ASP A N 1
ATOM 2349 C CA . ASP A 1 305 ? 9.237 10.921 -5.138 1.00 98.00 305 ASP A CA 1
ATOM 2350 C C . ASP A 1 305 ? 10.167 10.593 -6.323 1.00 98.00 305 ASP A C 1
ATOM 2352 O O . ASP A 1 305 ? 11.048 11.394 -6.673 1.00 98.00 305 ASP A O 1
ATOM 2356 N N . VAL A 1 306 ? 10.040 9.389 -6.887 1.00 97.19 306 VAL A N 1
ATOM 2357 C CA . VAL A 1 306 ? 10.898 8.908 -7.978 1.00 97.19 306 VAL A CA 1
ATOM 2358 C C . VAL A 1 306 ? 10.109 8.155 -9.041 1.00 97.19 306 VAL A C 1
ATOM 2360 O O . VAL A 1 306 ? 9.253 7.324 -8.745 1.00 97.19 306 VAL A O 1
ATOM 2363 N N . GLU A 1 307 ? 10.521 8.333 -10.294 1.00 96.31 307 GLU A N 1
ATOM 2364 C CA . GLU A 1 307 ? 10.079 7.490 -11.404 1.00 96.31 307 GLU A CA 1
ATOM 2365 C C . GLU A 1 307 ? 11.157 6.463 -11.759 1.00 96.31 307 GLU A C 1
ATOM 2367 O O . GLU A 1 307 ? 12.358 6.723 -11.648 1.00 96.31 307 GLU A O 1
ATOM 2372 N N . THR A 1 308 ? 10.733 5.281 -12.205 1.00 95.25 308 THR A N 1
ATOM 2373 C CA . THR A 1 308 ? 11.623 4.167 -12.584 1.00 95.25 308 THR A CA 1
ATOM 2374 C C . THR A 1 308 ? 11.441 3.824 -14.053 1.00 95.25 308 THR A C 1
ATOM 2376 O O . THR A 1 308 ? 10.321 3.842 -14.559 1.00 95.25 308 THR A O 1
ATOM 2379 N N . ALA A 1 309 ? 12.523 3.474 -14.745 1.00 93.06 309 ALA A N 1
ATOM 2380 C CA . ALA A 1 309 ? 12.484 3.131 -16.162 1.00 93.06 309 ALA A CA 1
ATOM 2381 C C . ALA A 1 309 ? 11.778 1.792 -16.427 1.00 93.06 309 ALA A C 1
ATOM 2383 O O . ALA A 1 309 ? 11.153 1.609 -17.476 1.00 93.06 309 ALA A O 1
ATOM 2384 N N . ASN A 1 310 ? 11.868 0.838 -15.497 1.00 90.06 310 ASN A N 1
ATOM 2385 C CA . ASN A 1 310 ? 11.296 -0.499 -15.647 1.00 90.06 310 ASN A CA 1
ATOM 2386 C C . ASN A 1 310 ? 10.905 -1.130 -14.294 1.00 90.06 310 ASN A C 1
ATOM 2388 O O . ASN A 1 310 ? 10.768 -0.437 -13.290 1.00 90.06 310 ASN A O 1
ATOM 2392 N N . GLU A 1 311 ? 10.647 -2.441 -14.274 1.00 87.62 311 GLU A N 1
ATOM 2393 C CA . GLU A 1 311 ? 10.217 -3.181 -13.080 1.00 87.62 311 GLU A CA 1
ATOM 2394 C C . GLU A 1 311 ? 11.311 -3.346 -11.996 1.00 87.62 311 GLU A C 1
ATOM 2396 O O . GLU A 1 311 ? 11.007 -3.861 -10.916 1.00 87.62 311 GLU A O 1
ATOM 2401 N N . ASP A 1 312 ? 12.563 -2.960 -12.280 1.00 88.56 312 ASP A N 1
ATOM 2402 C CA . ASP A 1 312 ? 13.689 -2.914 -11.336 1.00 88.56 312 ASP A CA 1
ATOM 2403 C C . ASP A 1 312 ? 13.715 -1.559 -10.611 1.00 88.56 312 ASP A C 1
ATOM 2405 O O . ASP A 1 312 ? 13.899 -0.505 -11.226 1.00 88.56 312 ASP A O 1
ATOM 2409 N N . LEU A 1 313 ? 13.580 -1.569 -9.285 1.00 92.38 313 LEU A N 1
ATOM 2410 C CA . LEU A 1 313 ? 13.579 -0.346 -8.471 1.00 92.38 313 LEU A CA 1
ATOM 2411 C C . LEU A 1 313 ? 14.894 0.441 -8.526 1.00 92.38 313 LEU A C 1
ATOM 2413 O O . LEU A 1 313 ? 14.907 1.624 -8.192 1.00 92.38 313 LEU A O 1
ATOM 2417 N N . ALA A 1 314 ? 16.006 -0.187 -8.919 1.00 93.94 314 ALA A N 1
ATOM 2418 C CA . ALA A 1 314 ? 17.281 0.504 -9.086 1.00 93.94 314 ALA A CA 1
ATOM 2419 C C . ALA A 1 314 ? 17.351 1.339 -10.379 1.00 93.94 314 ALA A C 1
ATOM 2421 O O . ALA A 1 314 ? 18.339 2.043 -10.583 1.00 93.94 314 ALA A O 1
ATOM 2422 N N . SER A 1 315 ? 16.344 1.252 -11.255 1.00 95.88 315 SER A N 1
ATOM 2423 C CA . SER A 1 315 ? 16.292 1.920 -12.564 1.00 95.88 315 SER A CA 1
ATOM 2424 C C . SER A 1 315 ? 15.709 3.342 -12.512 1.00 95.88 315 SER A C 1
ATOM 2426 O O . SER A 1 315 ? 15.017 3.762 -13.437 1.00 95.88 315 SER A O 1
ATOM 2428 N N . ILE A 1 316 ? 15.951 4.089 -11.429 1.00 97.69 316 ILE A N 1
ATOM 2429 C CA . ILE A 1 316 ? 15.441 5.462 -11.260 1.00 97.69 316 ILE A CA 1
ATOM 2430 C C . ILE A 1 316 ? 15.801 6.317 -12.483 1.00 97.69 316 ILE A C 1
ATOM 2432 O O . ILE A 1 316 ? 16.978 6.429 -12.819 1.00 97.69 316 ILE A O 1
ATOM 2436 N N . CYS A 1 317 ? 14.795 6.933 -13.110 1.00 97.50 317 CYS A N 1
ATOM 2437 C CA . CYS A 1 317 ? 14.952 7.792 -14.287 1.00 97.50 317 CYS A CA 1
ATOM 2438 C C . CYS A 1 317 ? 14.543 9.257 -14.052 1.00 97.50 317 CYS A C 1
ATOM 2440 O O . CYS A 1 317 ? 14.839 10.124 -14.871 1.00 97.50 317 CYS A O 1
ATOM 2442 N N . SER A 1 318 ? 13.876 9.557 -12.936 1.00 98.19 318 SER A N 1
ATOM 2443 C CA . SER A 1 318 ? 13.612 10.925 -12.478 1.00 98.19 318 SER A CA 1
ATOM 2444 C C . SER A 1 318 ? 13.483 10.950 -10.958 1.00 98.19 318 SER A C 1
ATOM 2446 O O . SER A 1 318 ? 12.983 9.997 -10.360 1.00 98.19 318 SER A O 1
ATOM 2448 N N . ILE A 1 319 ? 13.960 12.031 -10.341 1.00 98.31 319 ILE A N 1
ATOM 2449 C CA . ILE A 1 319 ? 13.836 12.298 -8.907 1.00 98.31 319 ILE A CA 1
ATOM 2450 C C . ILE A 1 319 ? 13.263 13.701 -8.736 1.00 98.31 319 ILE A C 1
ATOM 2452 O O . ILE A 1 319 ? 13.792 14.662 -9.301 1.00 98.31 319 ILE A O 1
ATOM 2456 N N . GLY A 1 320 ? 12.217 13.814 -7.922 1.00 98.00 320 GLY A N 1
ATOM 2457 C CA . GLY A 1 320 ? 11.624 15.077 -7.508 1.00 98.00 320 GLY A CA 1
ATOM 2458 C C . GLY A 1 320 ? 11.760 15.286 -6.007 1.00 98.00 320 GLY A C 1
ATOM 2459 O O . GLY A 1 320 ? 11.591 14.359 -5.217 1.00 98.00 320 GLY A O 1
ATOM 2460 N N . ILE A 1 321 ? 12.094 16.511 -5.612 1.00 98.25 321 ILE A N 1
ATOM 2461 C CA . ILE A 1 321 ? 12.280 16.923 -4.224 1.00 98.25 321 ILE A CA 1
ATOM 2462 C C . ILE A 1 321 ? 11.553 18.248 -3.997 1.00 98.25 321 ILE A C 1
ATOM 2464 O O . ILE A 1 321 ? 11.776 19.219 -4.716 1.00 98.25 321 ILE A O 1
ATOM 2468 N N . ALA A 1 322 ? 10.748 18.310 -2.940 1.00 97.75 322 ALA A N 1
ATOM 2469 C CA . ALA A 1 322 ? 10.100 19.530 -2.476 1.00 97.75 322 ALA A CA 1
ATOM 2470 C C . ALA A 1 322 ? 10.420 19.767 -0.998 1.00 97.75 322 ALA A C 1
ATOM 2472 O O . ALA A 1 322 ? 10.157 18.917 -0.149 1.00 97.75 322 ALA A O 1
ATOM 2473 N N . THR A 1 323 ? 10.991 20.922 -0.671 1.00 96.81 323 THR A N 1
ATOM 2474 C CA . THR A 1 323 ? 11.364 21.276 0.704 1.00 96.81 323 THR A CA 1
ATOM 2475 C C . THR A 1 323 ? 10.299 22.161 1.327 1.00 96.81 323 THR A C 1
ATOM 2477 O O . THR A 1 323 ? 9.922 23.188 0.759 1.00 96.81 323 THR A O 1
ATOM 2480 N N . PHE A 1 324 ? 9.877 21.805 2.534 1.00 94.75 324 PHE A N 1
ATOM 2481 C CA . PHE A 1 324 ? 8.892 22.530 3.319 1.00 94.75 324 PHE A CA 1
ATOM 2482 C C . PHE A 1 324 ? 9.530 23.043 4.605 1.00 94.75 324 PHE A C 1
ATOM 2484 O O . PHE A 1 324 ? 10.210 22.298 5.311 1.00 94.75 324 PHE A O 1
ATOM 2491 N N . LYS A 1 325 ? 9.304 24.320 4.913 1.00 90.94 325 LYS A N 1
ATOM 2492 C CA . LYS A 1 325 ? 9.725 24.967 6.159 1.00 90.94 325 LYS A CA 1
ATOM 2493 C C . LYS A 1 325 ? 8.583 25.828 6.666 1.00 90.94 325 LYS A C 1
ATOM 2495 O O . LYS A 1 325 ? 7.940 26.518 5.881 1.00 90.94 325 LYS A O 1
ATOM 2500 N N . GLU A 1 326 ? 8.319 25.776 7.968 1.00 84.62 326 GLU A N 1
ATOM 2501 C CA . GLU A 1 326 ? 7.287 26.598 8.624 1.00 84.62 326 GLU A CA 1
ATOM 2502 C C . GLU A 1 326 ? 5.889 26.487 7.980 1.00 84.62 326 GLU A C 1
ATOM 2504 O O . GLU A 1 326 ? 5.139 27.457 7.920 1.00 84.62 326 GLU A O 1
ATOM 2509 N N . GLY A 1 327 ? 5.526 25.303 7.480 1.00 83.81 327 GLY A N 1
ATOM 2510 C CA . GLY A 1 327 ? 4.210 25.074 6.874 1.00 83.81 327 GLY A CA 1
ATOM 2511 C C . GLY A 1 327 ? 4.052 25.575 5.434 1.00 83.81 327 GLY A C 1
ATOM 2512 O O . GLY A 1 327 ? 2.942 25.576 4.912 1.00 83.81 327 GLY A O 1
ATOM 2513 N N . ARG A 1 328 ? 5.138 25.986 4.771 1.00 88.12 328 ARG A N 1
ATOM 2514 C CA . ARG A 1 328 ? 5.138 26.407 3.362 1.00 88.12 328 ARG A CA 1
ATOM 2515 C C . ARG A 1 328 ? 6.253 25.729 2.580 1.00 88.12 328 ARG A C 1
ATOM 2517 O O . ARG A 1 328 ? 7.301 25.399 3.129 1.00 88.12 328 ARG A O 1
ATOM 2524 N N . MET A 1 329 ? 6.039 25.553 1.281 1.00 92.56 329 MET A N 1
ATOM 2525 C CA . MET A 1 329 ? 7.086 25.091 0.373 1.00 92.56 329 MET A CA 1
ATOM 2526 C C . MET A 1 329 ? 8.104 26.218 0.149 1.00 92.56 329 MET A C 1
ATOM 2528 O O . MET A 1 329 ? 7.714 27.361 -0.094 1.00 92.56 329 MET A O 1
ATOM 2532 N N . THR A 1 330 ? 9.396 25.913 0.261 1.00 94.44 330 THR A N 1
ATOM 2533 C CA . THR A 1 330 ? 10.481 26.907 0.173 1.00 94.44 330 THR A CA 1
ATOM 2534 C C . THR A 1 330 ? 11.525 26.619 -0.896 1.00 94.44 330 THR A C 1
ATOM 2536 O O . THR A 1 330 ? 12.234 27.543 -1.276 1.00 94.44 330 THR A O 1
ATOM 2539 N N . ASP A 1 331 ? 11.660 25.369 -1.337 1.00 94.25 331 ASP A N 1
ATOM 2540 C CA . ASP A 1 331 ? 12.612 24.970 -2.382 1.00 94.25 331 ASP A CA 1
ATOM 2541 C C . ASP A 1 331 ? 12.052 23.781 -3.163 1.00 94.25 331 ASP A C 1
ATOM 2543 O O . ASP A 1 331 ? 11.330 22.953 -2.599 1.00 94.25 331 ASP A O 1
ATOM 2547 N N . GLU A 1 332 ? 12.408 23.692 -4.438 1.00 96.88 332 GLU A N 1
ATOM 2548 C CA . GLU A 1 332 ? 12.093 22.566 -5.312 1.00 96.88 332 GLU A CA 1
ATOM 2549 C C . GLU A 1 332 ? 13.340 22.157 -6.095 1.00 96.88 332 GLU A C 1
ATOM 2551 O O . GLU A 1 332 ? 14.154 22.987 -6.500 1.00 96.88 332 GLU A O 1
ATOM 2556 N N . TRP A 1 333 ? 13.505 20.855 -6.299 1.00 97.50 333 TRP A N 1
ATOM 2557 C CA . TRP A 1 333 ? 14.607 20.310 -7.071 1.00 97.50 333 TRP A CA 1
ATOM 2558 C C . TRP A 1 333 ? 14.139 19.095 -7.856 1.00 97.50 333 TRP A C 1
ATOM 2560 O O . TRP A 1 333 ? 13.435 18.233 -7.337 1.00 97.50 333 TRP A O 1
ATOM 2570 N N . HIS A 1 334 ? 14.551 19.020 -9.112 1.00 97.12 334 HIS A N 1
ATOM 2571 C CA . HIS A 1 334 ? 14.233 17.912 -9.994 1.00 97.12 334 HIS A CA 1
ATOM 2572 C C . HIS A 1 334 ? 15.449 17.563 -10.842 1.00 97.12 334 HIS A C 1
ATOM 2574 O O . HIS A 1 334 ? 16.186 18.447 -11.290 1.00 97.12 334 HIS A O 1
ATOM 2580 N N . SER A 1 335 ? 15.631 16.273 -11.103 1.00 96.88 335 SER A N 1
ATOM 2581 C CA . SER A 1 335 ? 16.631 15.796 -12.046 1.00 96.88 335 SER A CA 1
ATOM 2582 C C . SER A 1 335 ? 16.130 14.571 -12.795 1.00 96.88 335 SER A C 1
ATOM 2584 O O . SER A 1 335 ? 15.615 13.632 -12.186 1.00 96.88 335 SER A O 1
ATOM 2586 N N . LEU A 1 336 ? 16.325 14.572 -14.116 1.00 97.56 336 LEU A N 1
ATOM 2587 C CA . LEU A 1 336 ? 16.339 13.332 -14.881 1.00 97.56 336 LEU A CA 1
ATOM 2588 C C . LEU A 1 336 ? 17.624 12.577 -14.555 1.00 97.56 336 LEU A C 1
ATOM 2590 O O . LEU A 1 336 ? 18.685 13.179 -14.378 1.00 97.56 336 LEU A O 1
ATOM 2594 N N . VAL A 1 337 ? 17.506 11.259 -14.496 1.00 97.44 337 VAL A N 1
ATOM 2595 C CA . VAL A 1 337 ? 18.598 10.352 -14.163 1.00 97.44 337 VAL A CA 1
ATOM 2596 C C . VAL A 1 337 ? 18.754 9.386 -15.319 1.00 97.44 337 VAL A C 1
ATOM 2598 O O . VAL A 1 337 ? 17.757 8.833 -15.774 1.00 97.44 337 VAL A O 1
ATOM 2601 N N . ASP A 1 338 ? 19.979 9.170 -15.790 1.00 97.12 338 ASP A N 1
ATOM 2602 C CA . ASP A 1 338 ? 20.253 8.063 -16.705 1.00 97.12 338 ASP A CA 1
ATOM 2603 C C . ASP A 1 338 ? 20.434 6.775 -15.879 1.00 97.12 338 ASP A C 1
ATOM 2605 O O . ASP A 1 338 ? 21.429 6.646 -15.151 1.00 97.12 338 ASP A O 1
ATOM 2609 N N . PRO A 1 339 ? 19.479 5.823 -15.912 1.00 94.44 339 PRO A N 1
ATOM 2610 C CA . PRO A 1 339 ? 19.619 4.567 -15.186 1.00 94.44 339 PRO A CA 1
ATOM 2611 C C . PRO A 1 339 ? 20.589 3.595 -15.871 1.00 94.44 339 PRO A C 1
ATOM 2613 O O . PRO A 1 339 ? 20.868 2.541 -15.294 1.00 94.44 339 PRO A O 1
ATOM 2616 N N . GLU A 1 340 ? 21.066 3.905 -17.085 1.00 94.38 340 GLU A N 1
ATOM 2617 C CA . GLU A 1 340 ? 21.781 2.988 -17.978 1.00 94.38 340 GLU A CA 1
ATOM 2618 C C . GLU A 1 340 ? 21.037 1.648 -18.118 1.00 94.38 340 GLU A C 1
ATOM 2620 O O . GLU A 1 340 ? 21.579 0.560 -17.895 1.00 94.38 340 GLU A O 1
ATOM 2625 N N . ASP A 1 341 ? 19.737 1.729 -18.411 1.00 91.50 341 ASP A N 1
ATOM 2626 C CA . ASP A 1 341 ? 18.840 0.575 -18.442 1.00 91.50 341 ASP A CA 1
ATOM 2627 C C . ASP A 1 341 ? 17.758 0.697 -19.526 1.00 91.50 341 ASP A C 1
ATOM 2629 O O . ASP A 1 341 ? 17.572 1.744 -20.145 1.00 91.50 341 ASP A O 1
ATOM 2633 N N . GLN A 1 342 ? 17.036 -0.395 -19.769 1.00 89.94 342 GLN A N 1
ATOM 2634 C CA . GLN A 1 342 ? 15.928 -0.439 -20.725 1.00 89.94 342 GLN A CA 1
ATOM 2635 C C . GLN A 1 342 ? 14.670 0.196 -20.135 1.00 89.94 342 GLN A C 1
ATOM 2637 O O . GLN A 1 342 ? 14.372 -0.033 -18.962 1.00 89.94 342 GLN A O 1
ATOM 2642 N N . PHE A 1 343 ? 13.867 0.897 -20.943 1.00 90.81 343 PHE A N 1
ATOM 2643 C CA . PHE A 1 343 ? 12.591 1.422 -20.463 1.00 90.81 343 PHE A CA 1
ATOM 2644 C C . PHE A 1 343 ? 11.431 0.521 -20.875 1.00 90.81 343 PHE A C 1
ATOM 2646 O O . PHE A 1 343 ? 11.224 0.190 -22.050 1.00 90.81 343 PHE A O 1
ATOM 2653 N N . SER A 1 344 ? 10.612 0.154 -19.894 1.00 87.88 344 SER A N 1
ATOM 2654 C CA . SER A 1 344 ? 9.397 -0.614 -20.134 1.00 87.88 344 SER A CA 1
ATOM 2655 C C . SER A 1 344 ? 8.335 0.273 -20.795 1.00 87.88 344 SER A C 1
ATOM 2657 O O . SER A 1 344 ? 8.179 1.452 -20.478 1.00 87.88 344 SER A O 1
ATOM 2659 N N . ALA A 1 345 ? 7.536 -0.299 -21.698 1.00 85.31 345 ALA A N 1
ATOM 2660 C CA . ALA A 1 345 ? 6.457 0.442 -22.356 1.00 85.31 345 ALA A CA 1
ATOM 2661 C C . ALA A 1 345 ? 5.392 0.971 -21.373 1.00 85.31 345 ALA A C 1
ATOM 2663 O O . ALA A 1 345 ? 4.694 1.929 -21.691 1.00 85.31 345 ALA A O 1
ATOM 2664 N N . ILE A 1 346 ? 5.242 0.345 -20.202 1.00 82.94 346 ILE A N 1
ATOM 2665 C CA . ILE A 1 346 ? 4.262 0.757 -19.191 1.00 82.94 346 ILE A CA 1
ATOM 2666 C C . ILE A 1 346 ? 4.768 1.982 -18.446 1.00 82.94 346 ILE A C 1
ATOM 2668 O O . ILE A 1 346 ? 4.040 2.966 -18.382 1.00 82.94 346 ILE A O 1
ATOM 2672 N N . ASN A 1 347 ? 6.006 1.934 -17.950 1.00 87.81 347 ASN A N 1
ATOM 2673 C CA . ASN A 1 347 ? 6.648 3.042 -17.246 1.00 87.81 347 ASN A CA 1
ATOM 2674 C C . ASN A 1 347 ? 6.664 4.293 -18.136 1.00 87.81 347 ASN A C 1
ATOM 2676 O O . ASN A 1 347 ? 6.057 5.303 -17.781 1.00 87.81 347 ASN A O 1
ATOM 2680 N N . LYS A 1 348 ? 7.153 4.163 -19.381 1.00 89.19 348 LYS A N 1
ATOM 2681 C CA . LYS A 1 348 ? 7.121 5.251 -20.379 1.00 89.19 348 LYS A CA 1
ATOM 2682 C C . LYS A 1 348 ? 5.749 5.885 -20.540 1.00 89.19 348 LYS A C 1
ATOM 2684 O O . LYS A 1 348 ? 5.633 7.086 -20.725 1.00 89.19 348 LYS A O 1
ATOM 2689 N N . ARG A 1 349 ? 4.688 5.086 -20.488 1.00 86.75 349 ARG A N 1
ATOM 2690 C CA . ARG A 1 349 ? 3.328 5.588 -20.661 1.00 86.75 349 ARG A CA 1
ATOM 2691 C C . ARG A 1 349 ? 2.746 6.225 -19.401 1.00 86.75 349 ARG A C 1
ATOM 2693 O O . ARG A 1 349 ? 1.818 7.017 -19.515 1.00 86.75 349 ARG A O 1
ATOM 2700 N N . ILE A 1 350 ? 3.223 5.824 -18.227 1.00 84.50 350 ILE A N 1
ATOM 2701 C CA . ILE A 1 350 ? 2.785 6.359 -16.938 1.00 84.50 350 ILE A CA 1
ATOM 2702 C C . ILE A 1 350 ? 3.316 7.784 -16.777 1.00 84.50 350 ILE A C 1
ATOM 2704 O O . ILE A 1 350 ? 2.512 8.700 -16.647 1.00 84.50 350 ILE A O 1
ATOM 2708 N N . HIS A 1 351 ? 4.636 7.964 -16.865 1.00 89.75 351 HIS A N 1
ATOM 2709 C CA . HIS A 1 351 ? 5.295 9.244 -16.571 1.00 89.75 351 HIS A CA 1
ATOM 2710 C C . HIS A 1 351 ? 5.781 10.002 -17.820 1.00 89.75 351 HIS A C 1
ATOM 2712 O O . HIS A 1 351 ? 6.161 11.166 -17.742 1.00 89.75 351 HIS A O 1
ATOM 2718 N N . GLY A 1 352 ? 5.775 9.374 -19.001 1.00 92.00 352 GLY A N 1
ATOM 2719 C CA . GLY A 1 352 ? 6.150 10.032 -20.259 1.00 92.00 352 GLY A CA 1
ATOM 2720 C C . GLY A 1 352 ? 7.655 10.178 -20.503 1.00 92.00 352 GLY A C 1
ATOM 2721 O O . GLY A 1 352 ? 8.029 10.881 -21.433 1.00 92.00 352 GLY A O 1
ATOM 2722 N N . ILE A 1 353 ? 8.510 9.538 -19.697 1.00 92.44 353 ILE A N 1
ATOM 2723 C CA . ILE A 1 353 ? 9.979 9.607 -19.827 1.00 92.44 353 ILE A CA 1
ATOM 2724 C C . ILE A 1 353 ? 10.444 8.389 -20.609 1.00 92.44 353 ILE A C 1
ATOM 2726 O O . ILE A 1 353 ? 10.089 7.270 -20.242 1.00 92.44 353 ILE A O 1
ATOM 2730 N N . ASP A 1 354 ? 11.241 8.597 -21.650 1.00 92.75 354 ASP A N 1
ATOM 2731 C CA . ASP A 1 354 ? 11.862 7.529 -22.427 1.00 92.75 354 ASP A CA 1
ATOM 2732 C C . ASP A 1 354 ? 13.394 7.614 -22.428 1.00 92.75 354 ASP A C 1
ATOM 2734 O O . ASP A 1 354 ? 13.992 8.549 -21.893 1.00 92.75 354 ASP A O 1
ATOM 2738 N N . GLU A 1 355 ? 14.026 6.611 -23.039 1.00 93.81 355 GLU A N 1
ATOM 2739 C CA . GLU A 1 355 ? 15.479 6.494 -23.135 1.00 93.81 355 GLU A CA 1
ATOM 2740 C C . GLU A 1 355 ? 16.126 7.751 -23.740 1.00 93.81 355 GLU A C 1
ATOM 2742 O O . GLU A 1 355 ? 17.190 8.177 -23.302 1.00 93.81 355 GLU A O 1
ATOM 2747 N N . SER A 1 356 ? 15.490 8.370 -24.739 1.00 95.12 356 SER A N 1
ATOM 2748 C CA . SER A 1 356 ? 16.055 9.527 -25.442 1.00 95.12 356 SER A CA 1
ATOM 2749 C C . SER A 1 356 ? 16.093 10.788 -24.583 1.00 95.12 356 SER A C 1
ATOM 2751 O O . SER A 1 356 ? 16.923 11.662 -24.826 1.00 95.12 356 SER A O 1
ATOM 2753 N N . MET A 1 357 ? 15.232 10.865 -23.565 1.00 96.50 357 MET A N 1
ATOM 2754 C CA . MET A 1 357 ? 15.160 11.996 -22.643 1.00 96.50 357 MET A CA 1
ATOM 2755 C C . MET A 1 357 ? 16.233 11.951 -21.556 1.00 96.50 357 MET A C 1
ATOM 2757 O O . MET A 1 357 ? 16.591 12.999 -21.029 1.00 96.50 357 MET A O 1
ATOM 2761 N N . VAL A 1 358 ? 16.724 10.762 -21.196 1.00 94.62 358 VAL A N 1
ATOM 2762 C CA . VAL A 1 358 ? 17.703 10.599 -20.108 1.00 94.62 358 VAL A CA 1
ATOM 2763 C C . VAL A 1 358 ? 19.140 10.473 -20.603 1.00 94.62 358 VAL A C 1
ATOM 2765 O O . VAL A 1 358 ? 20.063 10.691 -19.827 1.00 94.62 358 VAL A O 1
ATOM 2768 N N . ILE A 1 359 ? 19.356 10.177 -21.887 1.00 92.94 359 ILE A N 1
ATOM 2769 C CA . ILE A 1 359 ? 20.708 10.098 -22.453 1.00 92.94 359 ILE A CA 1
ATOM 2770 C C . ILE A 1 359 ? 21.449 11.423 -22.232 1.00 92.94 359 ILE A C 1
ATOM 2772 O O . ILE A 1 359 ? 21.015 12.488 -22.670 1.00 92.94 359 ILE A O 1
ATOM 2776 N N . GLY A 1 360 ? 22.606 11.339 -21.572 1.00 90.12 360 GLY A N 1
ATOM 2777 C CA . GLY A 1 360 ? 23.456 12.493 -21.266 1.00 90.12 360 GLY A CA 1
ATOM 2778 C C . GLY A 1 360 ? 23.094 13.231 -19.974 1.00 90.12 360 GLY A C 1
ATOM 2779 O O . GLY A 1 360 ? 23.817 14.151 -19.588 1.00 90.12 360 GLY A O 1
ATOM 2780 N N . HIS A 1 361 ? 22.028 12.820 -19.282 1.00 96.00 361 HIS A N 1
ATOM 2781 C CA . HIS A 1 361 ? 21.773 13.216 -17.900 1.00 96.00 361 HIS A CA 1
ATOM 2782 C C . HIS A 1 361 ? 22.666 12.423 -16.927 1.00 96.00 361 HIS A C 1
ATOM 2784 O O . HIS A 1 361 ? 23.209 11.377 -17.286 1.00 96.00 361 HIS A O 1
ATOM 2790 N N . PRO A 1 362 ? 22.891 12.924 -15.699 1.00 95.81 362 PRO A N 1
ATOM 2791 C CA . PRO A 1 362 ? 23.749 12.240 -14.740 1.00 95.81 362 PRO A CA 1
ATOM 2792 C C . PRO A 1 362 ? 23.157 10.891 -14.313 1.00 95.81 362 PRO A C 1
ATOM 2794 O O . PRO A 1 362 ? 21.943 10.736 -14.182 1.00 95.81 362 PRO A O 1
ATOM 2797 N N . THR A 1 363 ? 24.025 9.921 -14.032 1.00 96.81 363 THR A N 1
ATOM 2798 C CA . THR A 1 363 ? 23.607 8.666 -13.399 1.00 96.81 363 THR A CA 1
ATOM 2799 C C . THR A 1 363 ? 23.351 8.887 -11.910 1.00 96.81 363 THR A C 1
ATOM 2801 O O . THR A 1 363 ? 23.791 9.880 -11.317 1.00 96.81 363 THR A O 1
ATOM 2804 N N . TYR A 1 364 ? 22.693 7.927 -11.254 1.00 95.38 364 TYR A N 1
ATOM 2805 C CA . TYR A 1 364 ? 22.516 7.983 -9.799 1.00 95.38 364 TYR A CA 1
ATOM 2806 C C . TYR A 1 364 ? 23.864 8.079 -9.061 1.00 95.38 364 TYR A C 1
ATOM 2808 O O . TYR A 1 364 ? 23.961 8.792 -8.066 1.00 95.38 364 TYR A O 1
ATOM 2816 N N . ALA A 1 365 ? 24.917 7.417 -9.559 1.00 93.38 365 ALA A N 1
ATOM 2817 C CA . ALA A 1 365 ? 26.260 7.502 -8.980 1.00 93.38 365 ALA A CA 1
ATOM 2818 C C . ALA A 1 365 ? 26.800 8.939 -8.954 1.00 93.38 365 ALA A C 1
ATOM 2820 O O . ALA A 1 365 ? 27.442 9.345 -7.994 1.00 93.38 365 ALA A O 1
ATOM 2821 N N . THR A 1 366 ? 26.534 9.719 -10.004 1.00 94.06 366 THR A N 1
ATOM 2822 C CA . THR A 1 366 ? 26.949 11.126 -10.078 1.00 94.06 366 THR A CA 1
ATOM 2823 C C . THR A 1 366 ? 26.074 12.026 -9.204 1.00 94.06 366 THR A C 1
ATOM 2825 O O . THR A 1 366 ? 26.563 13.010 -8.654 1.00 94.06 366 THR A O 1
ATOM 2828 N N . LEU A 1 367 ? 24.789 11.696 -9.053 1.00 94.38 367 LEU A N 1
ATOM 2829 C CA . LEU A 1 367 ? 23.845 12.476 -8.248 1.00 94.38 367 LEU A CA 1
ATOM 2830 C C . LEU A 1 367 ? 23.891 12.170 -6.749 1.00 94.38 367 LEU A C 1
ATOM 2832 O O . LEU A 1 367 ? 23.406 12.986 -5.967 1.00 94.38 367 LEU A O 1
ATOM 2836 N N . SER A 1 368 ? 24.442 11.030 -6.324 1.00 93.69 368 SER A N 1
ATOM 2837 C CA . SER A 1 368 ? 24.315 10.565 -4.938 1.00 93.69 368 SER A CA 1
ATOM 2838 C C . SER A 1 368 ? 24.833 11.568 -3.911 1.00 93.69 368 SER A C 1
ATOM 2840 O O . SER A 1 368 ? 24.211 11.744 -2.870 1.00 93.69 368 SER A O 1
ATOM 2842 N N . ASP A 1 369 ? 25.927 12.269 -4.209 1.00 91.12 369 ASP A N 1
ATOM 2843 C CA . ASP A 1 369 ? 26.505 13.251 -3.287 1.00 91.12 369 ASP A CA 1
ATOM 2844 C C . ASP A 1 369 ? 25.644 14.517 -3.168 1.00 91.12 369 ASP A C 1
ATOM 2846 O O . ASP A 1 369 ? 25.541 15.100 -2.090 1.00 91.12 369 ASP A O 1
ATOM 2850 N N . GLU A 1 370 ? 25.000 14.942 -4.258 1.00 93.06 370 GLU A N 1
ATOM 2851 C CA . GLU A 1 370 ? 24.025 16.040 -4.245 1.00 93.06 370 GLU A CA 1
ATOM 2852 C C . GLU A 1 370 ? 22.766 15.645 -3.471 1.00 93.06 370 GLU A C 1
ATOM 2854 O O . GLU A 1 370 ? 22.305 16.403 -2.617 1.00 93.06 370 GLU A O 1
ATOM 2859 N N . LEU A 1 371 ? 22.244 14.444 -3.733 1.00 94.00 371 LEU A N 1
ATOM 2860 C CA . LEU A 1 371 ? 21.075 13.901 -3.044 1.00 94.00 371 LEU A CA 1
ATOM 2861 C C . LEU A 1 371 ? 21.329 13.781 -1.541 1.00 94.00 371 LEU A C 1
ATOM 2863 O O . LEU A 1 371 ? 20.529 14.269 -0.748 1.00 94.00 371 LEU A O 1
ATOM 2867 N N . ASN A 1 372 ? 22.461 13.202 -1.140 1.00 91.94 372 ASN A N 1
ATOM 2868 C CA . ASN A 1 372 ? 22.824 13.071 0.269 1.00 91.94 372 ASN A CA 1
ATOM 2869 C C . ASN A 1 372 ? 22.963 14.447 0.927 1.00 91.94 372 ASN A C 1
ATOM 2871 O O . ASN A 1 372 ? 22.389 14.673 1.983 1.00 91.94 372 ASN A O 1
ATOM 2875 N N . ARG A 1 373 ? 23.608 15.424 0.274 1.00 91.06 373 ARG A N 1
ATOM 2876 C CA . ARG A 1 373 ? 23.732 16.783 0.834 1.00 91.06 373 ARG A CA 1
ATOM 2877 C C . ARG A 1 373 ? 22.385 17.468 1.064 1.00 91.06 373 ARG A C 1
ATOM 2879 O O . ARG A 1 373 ? 22.276 18.300 1.961 1.00 91.06 373 ARG A O 1
ATOM 2886 N N . ARG A 1 374 ? 21.379 17.152 0.246 1.00 92.00 374 ARG A N 1
ATOM 2887 C CA . ARG A 1 374 ? 20.020 17.690 0.387 1.00 92.00 374 ARG A CA 1
ATOM 2888 C C . ARG A 1 374 ? 19.212 16.979 1.463 1.00 92.00 374 ARG A C 1
ATOM 2890 O O . ARG A 1 374 ? 18.410 17.625 2.124 1.00 92.00 374 ARG A O 1
ATOM 2897 N N . LEU A 1 375 ? 19.379 15.666 1.595 1.00 93.62 375 LEU A N 1
ATOM 2898 C CA . LEU A 1 375 ? 18.484 14.814 2.378 1.00 93.62 375 LEU A CA 1
ATOM 2899 C C . LEU A 1 375 ? 19.049 14.423 3.748 1.00 93.62 375 LEU A C 1
ATOM 2901 O O . LEU A 1 375 ? 18.268 14.108 4.648 1.00 93.62 375 LEU A O 1
ATOM 2905 N N . ASP A 1 376 ? 20.371 14.414 3.916 1.00 88.81 376 ASP A N 1
ATOM 2906 C CA . ASP A 1 376 ? 21.024 14.016 5.163 1.00 88.81 376 ASP A CA 1
ATOM 2907 C C . ASP A 1 376 ? 20.519 14.854 6.346 1.00 88.81 376 ASP A C 1
ATOM 2909 O O . ASP A 1 376 ? 20.181 16.034 6.221 1.00 88.81 376 ASP A O 1
ATOM 2913 N N . ASP A 1 377 ? 20.394 14.189 7.497 1.00 86.88 377 ASP A N 1
ATOM 2914 C CA . ASP A 1 377 ? 19.917 14.742 8.770 1.00 86.88 377 ASP A CA 1
ATOM 2915 C C . ASP A 1 377 ? 18.503 15.363 8.733 1.00 86.88 377 ASP A C 1
ATOM 2917 O O . ASP A 1 377 ? 18.042 15.948 9.717 1.00 86.88 377 ASP A O 1
ATOM 2921 N N . SER A 1 378 ? 17.769 15.171 7.633 1.00 90.50 378 SER A N 1
ATOM 2922 C CA . SER A 1 378 ? 16.416 15.690 7.436 1.00 90.50 378 SER A CA 1
ATOM 2923 C C . SER A 1 378 ? 15.339 14.624 7.654 1.00 90.50 378 SER A C 1
ATOM 2925 O O . SER A 1 378 ? 15.591 13.412 7.673 1.00 90.50 378 SER A O 1
ATOM 2927 N N . VAL A 1 379 ? 14.097 15.085 7.812 1.00 93.94 379 VAL A N 1
ATOM 2928 C CA . VAL A 1 379 ? 12.910 14.232 7.694 1.00 93.94 379 VAL A CA 1
ATOM 2929 C C . VAL A 1 379 ? 12.504 14.178 6.229 1.00 93.94 379 VAL A C 1
ATOM 2931 O O . VAL A 1 379 ? 12.202 15.221 5.652 1.00 93.94 379 VAL A O 1
ATOM 2934 N N . VAL A 1 380 ? 12.473 12.980 5.650 1.00 95.69 380 VAL A N 1
ATOM 2935 C CA . VAL A 1 380 ? 12.098 12.763 4.250 1.00 95.69 380 VAL A CA 1
ATOM 2936 C C . VAL A 1 380 ? 10.757 12.044 4.173 1.00 95.69 380 VAL A C 1
ATOM 2938 O O . VAL A 1 380 ? 10.591 10.936 4.678 1.00 95.69 380 VAL A O 1
ATOM 2941 N N . VAL A 1 381 ? 9.786 12.690 3.548 1.00 96.12 381 VAL A N 1
ATOM 2942 C CA . VAL A 1 381 ? 8.437 12.200 3.310 1.00 96.12 381 VAL A CA 1
ATOM 2943 C C . VAL A 1 381 ? 8.379 11.517 1.952 1.00 96.12 381 VAL A C 1
ATOM 2945 O O . VAL A 1 381 ? 8.786 12.097 0.952 1.00 96.12 381 VAL A O 1
ATOM 2948 N N . SER A 1 382 ? 7.800 10.322 1.911 1.00 94.69 382 SER A N 1
ATOM 2949 C CA . SER A 1 382 ? 7.415 9.634 0.673 1.00 94.69 382 SER A CA 1
ATOM 2950 C C . SER A 1 382 ? 5.947 9.220 0.723 1.00 94.69 382 SER A C 1
ATOM 2952 O O . SER A 1 382 ? 5.363 9.082 1.808 1.00 94.69 382 SER A O 1
ATOM 2954 N N . HIS A 1 383 ? 5.315 9.007 -0.432 1.00 91.56 383 HIS A N 1
ATOM 2955 C CA . HIS A 1 383 ? 3.944 8.497 -0.492 1.00 91.56 383 HIS A CA 1
ATOM 2956 C C . HIS A 1 383 ? 3.904 6.977 -0.691 1.00 91.56 383 HIS A C 1
ATOM 2958 O O . HIS A 1 383 ? 3.531 6.445 -1.735 1.00 91.56 383 HIS A O 1
ATOM 2964 N N . GLY A 1 384 ? 4.261 6.265 0.377 1.00 86.19 384 GLY A N 1
ATOM 2965 C CA . GLY A 1 384 ? 4.401 4.812 0.399 1.00 86.19 384 GLY A CA 1
ATOM 2966 C C . GLY A 1 384 ? 5.846 4.384 0.651 1.00 86.19 384 GLY A C 1
ATOM 2967 O O . GLY A 1 384 ? 6.732 5.200 0.895 1.00 86.19 384 GLY A O 1
ATOM 2968 N N . ALA A 1 385 ? 6.091 3.074 0.613 1.00 84.50 385 ALA A N 1
ATOM 2969 C CA . ALA A 1 385 ? 7.413 2.489 0.870 1.00 84.50 385 ALA A CA 1
ATOM 2970 C C . ALA A 1 385 ? 8.292 2.340 -0.393 1.00 84.50 385 ALA A C 1
ATOM 2972 O O . ALA A 1 385 ? 9.420 1.851 -0.304 1.00 84.50 385 ALA A O 1
ATOM 2973 N N . PHE A 1 386 ? 7.772 2.721 -1.564 1.00 89.75 386 PHE A N 1
ATOM 2974 C CA . PHE A 1 386 ? 8.415 2.506 -2.862 1.00 89.75 386 PHE A CA 1
ATOM 2975 C C . PHE A 1 386 ? 9.668 3.371 -3.031 1.00 89.75 386 PHE A C 1
ATOM 2977 O O . PHE A 1 386 ? 10.741 2.831 -3.284 1.00 89.75 386 PHE A O 1
ATOM 2984 N N . ASP A 1 387 ? 9.557 4.679 -2.812 1.00 93.62 387 ASP A N 1
ATOM 2985 C CA . ASP A 1 387 ? 10.606 5.659 -3.140 1.00 93.62 387 ASP A CA 1
ATOM 2986 C C . ASP A 1 387 ? 11.861 5.428 -2.303 1.00 93.62 387 ASP A C 1
ATOM 2988 O O . ASP A 1 387 ? 12.978 5.335 -2.811 1.00 93.62 387 ASP A O 1
ATOM 2992 N N . ARG A 1 388 ? 11.666 5.177 -1.006 1.00 92.19 388 ARG A N 1
ATOM 2993 C CA . ARG A 1 388 ? 12.734 4.773 -0.089 1.00 92.19 388 ARG A CA 1
ATOM 2994 C C . ARG A 1 388 ? 13.452 3.501 -0.551 1.00 92.19 388 ARG A C 1
ATOM 2996 O O . ARG A 1 388 ? 14.681 3.410 -0.452 1.00 92.19 388 ARG A O 1
ATOM 3003 N N . ALA A 1 389 ? 12.699 2.496 -1.003 1.00 89.75 389 ALA A N 1
ATOM 3004 C CA . ALA A 1 389 ? 13.273 1.246 -1.494 1.00 89.75 389 ALA A CA 1
ATOM 3005 C C . ALA A 1 389 ? 14.044 1.461 -2.801 1.00 89.75 389 ALA A C 1
ATOM 3007 O O . ALA A 1 389 ? 15.149 0.937 -2.928 1.00 89.75 389 ALA A O 1
ATOM 3008 N N . ALA A 1 390 ? 13.513 2.272 -3.718 1.00 93.94 390 ALA A N 1
ATOM 3009 C CA . ALA A 1 390 ? 14.171 2.647 -4.964 1.00 93.94 390 ALA A CA 1
ATOM 3010 C C . ALA A 1 390 ? 15.493 3.383 -4.716 1.00 93.94 390 ALA A C 1
ATOM 3012 O O . ALA A 1 390 ? 16.525 2.948 -5.219 1.00 93.94 390 ALA A O 1
ATOM 3013 N N . ILE A 1 391 ? 15.511 4.403 -3.851 1.00 94.88 391 ILE A N 1
ATOM 3014 C CA . ILE A 1 391 ? 16.740 5.114 -3.456 1.00 94.88 391 ILE A CA 1
ATOM 3015 C C . ILE A 1 391 ? 17.774 4.145 -2.865 1.00 94.88 391 ILE A C 1
ATOM 3017 O O . ILE A 1 391 ? 18.942 4.152 -3.252 1.00 94.88 391 ILE A O 1
ATOM 3021 N N . SER A 1 392 ? 17.344 3.250 -1.970 1.00 92.31 392 SER A N 1
ATOM 3022 C CA . SER A 1 392 ? 18.235 2.251 -1.359 1.00 92.31 392 SER A CA 1
ATOM 3023 C C . SER A 1 392 ? 18.807 1.274 -2.397 1.00 92.31 392 SER A C 1
ATOM 3025 O O . SER A 1 392 ? 19.983 0.913 -2.340 1.00 92.31 392 SER A O 1
ATOM 3027 N N . LYS A 1 393 ? 17.983 0.847 -3.361 1.00 91.62 393 LYS A N 1
ATOM 3028 C CA . LYS A 1 393 ? 18.361 -0.073 -4.440 1.00 91.62 393 LYS A CA 1
ATOM 3029 C C . LYS A 1 393 ? 19.286 0.576 -5.461 1.00 91.62 393 LYS A C 1
ATOM 3031 O O . LYS A 1 393 ? 20.277 -0.044 -5.843 1.00 91.62 393 LYS A O 1
ATOM 3036 N N . ALA A 1 394 ? 19.008 1.813 -5.855 1.00 93.94 394 ALA A N 1
ATOM 3037 C CA . ALA A 1 394 ? 19.869 2.590 -6.733 1.00 93.94 394 ALA A CA 1
ATOM 3038 C C . ALA A 1 394 ? 21.233 2.837 -6.071 1.00 93.94 394 ALA A C 1
ATOM 3040 O O . ALA A 1 394 ? 22.262 2.532 -6.672 1.00 93.94 394 ALA A O 1
ATOM 3041 N N . ALA A 1 395 ? 21.263 3.247 -4.797 1.00 92.62 395 ALA A N 1
ATOM 3042 C CA . ALA A 1 395 ? 22.513 3.386 -4.050 1.00 92.62 395 ALA A CA 1
ATOM 3043 C C . ALA A 1 395 ? 23.328 2.082 -4.042 1.00 92.62 395 ALA A C 1
ATOM 3045 O O . ALA A 1 395 ? 24.516 2.095 -4.358 1.00 92.62 395 ALA A O 1
ATOM 3046 N N . ALA A 1 396 ? 22.680 0.941 -3.786 1.00 90.94 396 ALA A N 1
ATOM 3047 C CA . ALA A 1 396 ? 23.339 -0.361 -3.825 1.00 90.94 396 ALA A CA 1
ATOM 3048 C C . ALA A 1 396 ? 23.872 -0.728 -5.226 1.00 90.94 396 ALA A C 1
ATOM 3050 O O . ALA A 1 396 ? 25.018 -1.167 -5.337 1.00 90.94 396 ALA A O 1
ATOM 3051 N N . ARG A 1 397 ? 23.081 -0.526 -6.294 1.00 92.81 397 ARG A N 1
ATOM 3052 C CA . ARG A 1 397 ? 23.487 -0.781 -7.694 1.00 92.81 397 ARG A CA 1
ATOM 3053 C C . ARG A 1 397 ? 24.749 -0.008 -8.060 1.00 92.81 397 ARG A C 1
ATOM 3055 O O . ARG A 1 397 ? 25.642 -0.562 -8.693 1.00 92.81 397 ARG A O 1
ATOM 3062 N N . TRP A 1 398 ? 24.820 1.246 -7.636 1.00 91.50 398 TRP A N 1
ATOM 3063 C CA . TRP A 1 398 ? 25.897 2.168 -7.979 1.00 91.50 398 TRP A CA 1
ATOM 3064 C C . TRP A 1 398 ? 27.028 2.209 -6.943 1.00 91.50 398 TRP A C 1
ATOM 3066 O O . TRP A 1 398 ? 27.931 3.031 -7.061 1.00 91.50 398 TRP A O 1
ATOM 3076 N N . SER A 1 399 ? 27.002 1.326 -5.934 1.00 92.19 399 SER A N 1
ATOM 3077 C CA . SER A 1 399 ? 27.965 1.323 -4.816 1.00 92.19 399 SER A CA 1
ATOM 3078 C C . SER A 1 399 ? 28.101 2.683 -4.113 1.00 92.19 399 SER A C 1
ATOM 3080 O O . SER A 1 399 ? 29.157 3.018 -3.579 1.00 92.19 399 SER A O 1
ATOM 3082 N N . ALA A 1 400 ? 27.018 3.458 -4.096 1.00 91.50 400 ALA A N 1
ATOM 3083 C CA . ALA A 1 400 ? 26.919 4.736 -3.411 1.00 91.50 400 ALA A CA 1
ATOM 3084 C C . ALA A 1 400 ? 26.358 4.555 -1.991 1.00 91.50 400 ALA A C 1
ATOM 3086 O O . ALA A 1 400 ? 25.699 3.560 -1.675 1.00 91.50 400 ALA A O 1
ATOM 3087 N N . SER A 1 401 ? 26.591 5.541 -1.123 1.00 86.75 401 SER A N 1
ATOM 3088 C CA . SER A 1 401 ? 25.958 5.564 0.201 1.00 86.75 401 SER A CA 1
ATOM 3089 C C . SER A 1 401 ? 24.529 6.106 0.093 1.00 86.75 401 SER A C 1
ATOM 3091 O O . SER A 1 401 ? 24.349 7.160 -0.519 1.00 86.75 401 SER A O 1
ATOM 3093 N N . PRO A 1 402 ? 23.518 5.432 0.672 1.00 87.25 402 PRO A N 1
ATOM 3094 C CA . PRO A 1 402 ? 22.166 5.974 0.726 1.00 87.25 402 PRO A CA 1
ATOM 3095 C C . PRO A 1 402 ? 22.088 7.176 1.691 1.00 87.25 402 PRO A C 1
ATOM 3097 O O . PRO A 1 402 ? 22.865 7.215 2.653 1.00 87.25 402 PRO A O 1
ATOM 3100 N N . PRO A 1 403 ? 21.125 8.100 1.498 1.00 88.88 403 PRO A N 1
ATOM 3101 C CA . PRO A 1 403 ? 20.959 9.258 2.372 1.00 88.88 403 PRO A CA 1
ATOM 3102 C C . PRO A 1 403 ? 20.689 8.867 3.828 1.00 88.88 403 PRO A C 1
ATOM 3104 O O . PRO A 1 403 ? 19.853 8.000 4.117 1.00 88.88 403 PRO A O 1
ATOM 3107 N N . LYS A 1 404 ? 21.348 9.549 4.765 1.00 90.25 404 LYS A N 1
ATOM 3108 C CA . LYS A 1 404 ? 21.182 9.378 6.214 1.00 90.25 404 LYS A CA 1
ATOM 3109 C C . LYS A 1 404 ? 20.053 10.268 6.716 1.00 90.25 404 LYS A C 1
ATOM 3111 O O . LYS A 1 404 ? 20.270 11.266 7.396 1.00 90.25 404 LYS A O 1
ATOM 3116 N N . CYS A 1 405 ? 18.832 9.887 6.376 1.00 89.00 405 CYS A N 1
ATOM 3117 C CA . CYS A 1 405 ? 17.632 10.645 6.704 1.00 89.00 405 CYS A CA 1
ATOM 3118 C C . CYS A 1 405 ? 16.611 9.814 7.489 1.00 89.00 405 CYS A C 1
ATOM 3120 O O . CYS A 1 405 ? 16.674 8.581 7.555 1.00 89.00 405 CYS A O 1
ATOM 3122 N N . ARG A 1 406 ? 15.647 10.504 8.102 1.00 90.19 406 ARG A N 1
ATOM 3123 C CA . ARG A 1 406 ? 14.517 9.878 8.799 1.00 90.19 406 ARG A CA 1
ATOM 3124 C C . ARG A 1 406 ? 13.315 9.859 7.869 1.00 90.19 406 ARG A C 1
ATOM 3126 O O . ARG A 1 406 ? 12.765 10.910 7.563 1.00 90.19 406 ARG A O 1
ATOM 3133 N N . TRP A 1 407 ? 12.886 8.673 7.459 1.00 90.19 407 TRP A N 1
ATOM 3134 C CA . TRP A 1 407 ? 11.748 8.534 6.557 1.00 90.19 407 TRP A CA 1
ATOM 3135 C C . TRP A 1 407 ? 10.405 8.647 7.285 1.00 90.19 407 TRP A C 1
ATOM 3137 O O . TRP A 1 407 ? 10.242 8.130 8.393 1.00 90.19 407 TRP A O 1
ATOM 3147 N N . LEU A 1 408 ? 9.438 9.298 6.639 1.00 91.06 408 LEU A N 1
ATOM 3148 C CA . LEU A 1 408 ? 8.047 9.390 7.067 1.00 91.06 408 LEU A CA 1
ATOM 3149 C C . LEU A 1 408 ? 7.118 9.010 5.908 1.00 91.06 408 LEU A C 1
ATOM 3151 O O . LEU A 1 408 ? 7.058 9.689 4.889 1.00 91.06 408 LEU A O 1
ATOM 3155 N N . ASN A 1 409 ? 6.343 7.941 6.072 1.00 90.56 409 ASN A N 1
ATOM 3156 C CA . ASN A 1 409 ? 5.389 7.518 5.051 1.00 90.56 409 ASN A CA 1
ATOM 3157 C C . ASN A 1 409 ? 4.065 8.300 5.165 1.00 90.56 409 ASN A C 1
ATOM 3159 O O . ASN A 1 409 ? 3.283 8.086 6.101 1.00 90.56 409 ASN A O 1
ATOM 3163 N N . SER A 1 410 ? 3.780 9.160 4.182 1.00 92.31 410 SER A N 1
ATOM 3164 C CA . SER A 1 410 ? 2.564 9.983 4.154 1.00 92.31 410 SER A CA 1
ATOM 3165 C C . SER A 1 410 ? 1.272 9.172 3.996 1.00 92.31 410 SER A C 1
ATOM 3167 O O . SER A 1 410 ? 0.224 9.637 4.438 1.00 92.31 410 SER A O 1
ATOM 3169 N N . GLN A 1 411 ? 1.303 7.935 3.479 1.00 88.94 411 GLN A N 1
ATOM 3170 C CA . GLN A 1 411 ? 0.125 7.052 3.488 1.00 88.94 411 GLN A CA 1
ATOM 3171 C C . GLN A 1 411 ? -0.254 6.645 4.912 1.00 88.94 411 GLN A C 1
ATOM 3173 O O . GLN A 1 411 ? -1.431 6.637 5.275 1.00 88.94 411 GLN A O 1
ATOM 3178 N N . THR A 1 412 ? 0.738 6.338 5.750 1.00 85.31 412 THR A N 1
ATOM 3179 C CA . THR A 1 412 ? 0.499 6.013 7.161 1.00 85.31 412 THR A CA 1
ATOM 3180 C C . THR A 1 412 ? -0.012 7.233 7.918 1.00 85.31 412 THR A C 1
ATOM 3182 O O . THR A 1 412 ? -0.932 7.097 8.725 1.00 85.31 412 THR A O 1
ATOM 3185 N N . VAL A 1 413 ? 0.540 8.418 7.633 1.00 89.62 413 VAL A N 1
ATOM 3186 C CA . VAL A 1 413 ? 0.044 9.695 8.170 1.00 89.62 413 VAL A CA 1
ATOM 3187 C C . VAL A 1 413 ? -1.411 9.911 7.753 1.00 89.62 413 VAL A C 1
ATOM 3189 O O . VAL A 1 413 ? -2.272 10.044 8.617 1.00 89.62 413 VAL A O 1
ATOM 3192 N N . THR A 1 414 ? -1.715 9.812 6.457 1.00 89.06 414 THR A N 1
ATOM 3193 C CA . THR A 1 414 ? -3.064 9.984 5.892 1.00 89.06 414 THR A CA 1
ATOM 3194 C C . THR A 1 414 ? -4.086 9.090 6.582 1.00 89.06 414 THR A C 1
ATOM 3196 O O . THR A 1 414 ? -5.119 9.551 7.062 1.00 89.06 414 THR A O 1
ATOM 3199 N N . ARG A 1 415 ? -3.788 7.790 6.675 1.00 85.94 415 ARG A N 1
ATOM 3200 C CA . ARG A 1 415 ? -4.685 6.796 7.278 1.00 85.94 415 ARG A CA 1
ATOM 3201 C C . ARG A 1 415 ? -4.974 7.061 8.756 1.00 85.94 415 ARG A C 1
ATOM 3203 O O . ARG A 1 415 ? -5.961 6.547 9.279 1.00 85.94 415 ARG A O 1
ATOM 3210 N N . ARG A 1 416 ? -4.090 7.791 9.441 1.00 83.75 416 ARG A N 1
ATOM 3211 C CA . ARG A 1 416 ? -4.230 8.144 10.857 1.00 83.75 416 ARG A CA 1
ATOM 3212 C C . ARG A 1 416 ? -4.868 9.515 11.057 1.00 83.75 416 ARG A C 1
ATOM 3214 O O . ARG A 1 416 ? -5.633 9.659 12.004 1.00 83.75 416 ARG A O 1
ATOM 3221 N N . ALA A 1 417 ? -4.567 10.477 10.190 1.00 86.50 417 ALA A N 1
ATOM 3222 C CA . ALA A 1 417 ? -5.140 11.816 10.229 1.00 86.50 417 ALA A CA 1
ATOM 3223 C C . ALA A 1 417 ? -6.630 11.795 9.855 1.00 86.50 417 ALA A C 1
ATOM 3225 O O . ALA A 1 417 ? -7.446 12.402 10.542 1.00 86.50 417 ALA A O 1
ATOM 3226 N N . TRP A 1 418 ? -7.006 11.004 8.844 1.00 85.44 418 TRP A N 1
ATOM 3227 C CA . TRP A 1 418 ? -8.356 11.013 8.281 1.00 85.44 418 TRP A CA 1
ATOM 3228 C C . TRP A 1 418 ? -9.054 9.646 8.380 1.00 85.44 418 TRP A C 1
ATOM 3230 O O . TRP A 1 418 ? -8.649 8.686 7.711 1.00 85.44 418 TRP A O 1
ATOM 3240 N N . PRO A 1 419 ? -10.140 9.524 9.174 1.00 81.38 419 PRO A N 1
ATOM 3241 C CA . PRO A 1 419 ? -10.872 8.267 9.357 1.00 81.38 419 PRO A CA 1
ATOM 3242 C C . PRO A 1 419 ? -11.400 7.639 8.063 1.00 81.38 419 PRO A C 1
ATOM 3244 O O . PRO A 1 419 ? -11.342 6.415 7.917 1.00 81.38 419 PRO A O 1
ATOM 3247 N N . GLN A 1 420 ? -11.855 8.458 7.112 1.00 80.75 420 GLN A N 1
ATOM 3248 C CA . GLN A 1 420 ? -12.357 8.011 5.810 1.00 80.75 420 GLN A CA 1
ATOM 3249 C C . GLN A 1 420 ? -11.280 7.295 4.984 1.00 80.75 420 GLN A C 1
ATOM 3251 O O . GLN A 1 420 ? -11.580 6.385 4.209 1.00 80.75 420 GLN A O 1
ATOM 3256 N N . PHE A 1 421 ? -10.009 7.642 5.210 1.00 83.12 421 PHE A N 1
ATOM 3257 C CA . PHE A 1 421 ? -8.865 7.044 4.535 1.00 83.12 421 PHE A CA 1
ATOM 3258 C C . PHE A 1 421 ? -8.222 5.896 5.309 1.00 83.12 421 PHE A C 1
ATOM 3260 O O . PHE A 1 421 ? -7.346 5.224 4.774 1.00 83.12 421 PHE A O 1
ATOM 3267 N N . ALA A 1 422 ? -8.683 5.585 6.526 1.00 72.81 422 ALA A N 1
ATOM 3268 C CA . ALA A 1 422 ? -8.061 4.579 7.390 1.00 72.81 422 ALA A CA 1
ATOM 3269 C C . ALA A 1 422 ? -7.906 3.199 6.723 1.00 72.81 422 ALA A C 1
ATOM 3271 O O . ALA A 1 422 ? -6.947 2.467 7.012 1.00 72.81 422 ALA A O 1
ATOM 3272 N N . ARG A 1 423 ? -8.846 2.837 5.830 1.00 63.66 423 ARG A N 1
ATOM 3273 C CA . ARG A 1 423 ? -8.876 1.526 5.163 1.00 63.66 423 ARG A CA 1
ATOM 3274 C C . ARG A 1 423 ? -8.695 1.525 3.644 1.00 63.66 423 ARG A C 1
ATOM 3276 O O . ARG A 1 423 ? -8.253 0.506 3.122 1.00 63.66 423 ARG A O 1
ATOM 3283 N N . ARG A 1 424 ? -9.063 2.592 2.934 1.00 77.06 424 ARG A N 1
ATOM 3284 C CA . ARG A 1 424 ? -8.995 2.694 1.462 1.00 77.06 424 ARG A CA 1
ATOM 3285 C C . ARG A 1 424 ? -8.979 4.158 1.035 1.00 77.06 424 ARG A C 1
ATOM 3287 O O . ARG A 1 424 ? -9.329 5.012 1.834 1.00 77.06 424 ARG A O 1
ATOM 3294 N N . GLY A 1 425 ? -8.620 4.431 -0.218 1.00 80.94 425 GLY A N 1
ATOM 3295 C CA . GLY A 1 425 ? -8.639 5.794 -0.766 1.00 80.94 425 GLY A CA 1
ATOM 3296 C C . GLY A 1 425 ? -7.492 6.685 -0.282 1.00 80.94 425 GLY A C 1
ATOM 3297 O O . GLY A 1 425 ? -7.473 7.859 -0.594 1.00 80.94 425 GLY A O 1
ATOM 3298 N N . TYR A 1 426 ? -6.509 6.138 0.434 1.00 85.75 426 TYR A N 1
ATOM 3299 C CA . TYR A 1 426 ? -5.333 6.881 0.906 1.00 85.75 426 TYR A CA 1
ATOM 3300 C C . TYR A 1 426 ? -4.233 7.021 -0.166 1.00 85.75 426 TYR A C 1
ATOM 3302 O O . TYR A 1 426 ? -3.098 7.340 0.169 1.00 85.75 426 TYR A O 1
ATOM 3310 N N . GLY A 1 427 ? -4.540 6.729 -1.436 1.00 87.62 427 GLY A N 1
ATOM 3311 C CA . GLY A 1 427 ? -3.605 6.933 -2.543 1.00 87.62 427 GLY A CA 1
ATOM 3312 C C . GLY A 1 427 ? -3.518 8.411 -2.914 1.00 87.62 427 GLY A C 1
ATOM 3313 O O . GLY A 1 427 ? -4.533 9.102 -2.855 1.00 87.62 427 GLY A O 1
ATOM 3314 N N . LEU A 1 428 ? -2.332 8.861 -3.329 1.00 90.69 428 LEU A N 1
ATOM 3315 C CA . LEU A 1 428 ? -1.959 10.274 -3.441 1.00 90.69 428 LEU A CA 1
ATOM 3316 C C . LEU A 1 428 ? -3.041 11.128 -4.096 1.00 90.69 428 LEU A C 1
ATOM 3318 O O . LEU A 1 428 ? -3.589 12.004 -3.443 1.00 90.69 428 LEU A O 1
ATOM 3322 N N . LYS A 1 429 ? -3.457 10.774 -5.318 1.00 88.44 429 LYS A N 1
ATOM 3323 C CA . LYS A 1 429 ? -4.518 11.478 -6.050 1.00 88.44 429 LYS A CA 1
ATOM 3324 C C . LYS A 1 429 ? -5.808 11.665 -5.240 1.00 88.44 429 LYS A C 1
ATOM 3326 O O . LYS A 1 429 ? -6.331 12.768 -5.176 1.00 88.44 429 LYS A O 1
ATOM 3331 N N . SER A 1 430 ? -6.309 10.605 -4.605 1.00 88.31 430 SER A N 1
ATOM 3332 C CA . SER A 1 430 ? -7.570 10.655 -3.852 1.00 88.31 430 SER A CA 1
ATOM 3333 C C . SER A 1 430 ? -7.464 11.515 -2.592 1.00 88.31 430 SER A C 1
ATOM 3335 O O . SER A 1 430 ? -8.463 12.084 -2.158 1.00 88.31 430 SER A O 1
ATOM 3337 N N . VAL A 1 431 ? -6.280 11.581 -1.984 1.00 91.75 431 VAL A N 1
ATOM 3338 C CA . VAL A 1 431 ? -6.041 12.406 -0.795 1.00 91.75 431 VAL A CA 1
ATOM 3339 C C . VAL A 1 431 ? -5.828 13.859 -1.203 1.00 91.75 431 VAL A C 1
ATOM 3341 O O . VAL A 1 431 ? -6.401 14.745 -0.581 1.00 91.75 431 VAL A O 1
ATOM 3344 N N . SER A 1 432 ? -5.078 14.101 -2.280 1.00 92.56 432 SER A N 1
ATOM 3345 C CA . SER A 1 432 ? -4.891 15.423 -2.878 1.00 92.56 432 SER A CA 1
ATOM 3346 C C . SER A 1 432 ? -6.231 16.048 -3.283 1.00 92.56 432 SER A C 1
ATOM 3348 O O . SER A 1 432 ? -6.500 17.185 -2.913 1.00 92.56 432 SER A O 1
ATOM 3350 N N . GLU A 1 433 ? -7.130 15.282 -3.913 1.00 92.25 433 GLU A N 1
ATOM 3351 C CA . GLU A 1 433 ? -8.505 15.719 -4.209 1.00 92.25 433 GLU A CA 1
ATOM 3352 C C . GLU A 1 433 ? -9.281 16.112 -2.939 1.00 92.25 433 GLU A C 1
ATOM 3354 O O . GLU A 1 433 ? -10.004 17.105 -2.938 1.00 92.25 433 GLU A O 1
ATOM 3359 N N . HIS A 1 434 ? -9.116 15.370 -1.839 1.00 91.12 434 HIS A N 1
ATOM 3360 C CA . HIS A 1 434 ? -9.787 15.672 -0.571 1.00 91.12 434 HIS A CA 1
ATOM 3361 C C . HIS A 1 434 ? -9.300 16.971 0.076 1.00 91.12 434 HIS A C 1
ATOM 3363 O O . HIS A 1 434 ? -10.114 17.709 0.625 1.00 91.12 434 HIS A O 1
ATOM 3369 N N . ILE A 1 435 ? -8.000 17.257 -0.006 1.00 92.69 435 ILE A N 1
ATOM 3370 C CA . ILE A 1 435 ? -7.415 18.493 0.533 1.00 92.69 435 ILE A CA 1
ATOM 3371 C C . ILE A 1 435 ? -7.493 19.666 -0.461 1.00 92.69 435 ILE A C 1
ATOM 3373 O O . ILE A 1 435 ? -6.992 20.747 -0.168 1.00 92.69 435 ILE A O 1
ATOM 3377 N N . GLY A 1 436 ? -8.097 19.465 -1.639 1.00 91.50 436 GLY A N 1
ATOM 3378 C CA . GLY A 1 436 ? -8.213 20.490 -2.678 1.00 91.50 436 GLY A CA 1
ATOM 3379 C C . GLY A 1 436 ? -6.891 20.837 -3.373 1.00 91.50 436 GLY A C 1
ATOM 3380 O O . GLY A 1 436 ? -6.738 21.955 -3.857 1.00 91.50 436 GLY A O 1
ATOM 3381 N N . TYR A 1 437 ? -5.932 19.906 -3.412 1.00 92.19 437 TYR A N 1
ATOM 3382 C CA . TYR A 1 437 ? -4.653 20.071 -4.101 1.00 92.19 437 TYR A CA 1
ATOM 3383 C C . TYR A 1 437 ? -4.672 19.374 -5.465 1.00 92.19 437 TYR A C 1
ATOM 3385 O O . TYR A 1 437 ? -4.835 18.157 -5.556 1.00 92.19 437 TYR A O 1
ATOM 3393 N N . GLU A 1 438 ? -4.470 20.144 -6.531 1.00 91.12 438 GLU A N 1
ATOM 3394 C CA . GLU A 1 438 ? -4.336 19.629 -7.893 1.00 91.12 438 GLU A CA 1
ATOM 3395 C C . GLU A 1 438 ? -2.861 19.551 -8.288 1.00 91.12 438 GLU A C 1
ATOM 3397 O O . GLU A 1 438 ? -2.074 20.443 -7.978 1.00 91.12 438 GLU A O 1
ATOM 3402 N N . PHE A 1 439 ? -2.491 18.481 -8.986 1.00 91.69 439 PHE A N 1
ATOM 3403 C CA . PHE A 1 439 ? -1.129 18.254 -9.453 1.00 91.69 439 PHE A CA 1
ATOM 3404 C C . PHE A 1 439 ? -1.132 17.368 -10.695 1.00 91.69 439 PHE A C 1
ATOM 3406 O O . PHE A 1 439 ? -2.098 16.648 -10.983 1.00 91.69 439 PHE A O 1
ATOM 3413 N N . LYS A 1 440 ? -0.028 17.407 -11.435 1.00 86.19 440 LYS A N 1
ATOM 3414 C CA . LYS A 1 440 ? 0.205 16.490 -12.546 1.00 86.19 440 LYS A CA 1
ATOM 3415 C C . LYS A 1 440 ? 0.689 15.152 -11.983 1.00 86.19 440 LYS A C 1
ATOM 3417 O O . LYS A 1 440 ? 1.846 15.024 -11.622 1.00 86.19 440 LYS A O 1
ATOM 3422 N N . HIS A 1 441 ? -0.204 14.170 -11.930 1.00 83.38 441 HIS A N 1
ATOM 3423 C CA . HIS A 1 441 ? 0.132 12.837 -11.429 1.00 83.38 441 HIS A CA 1
ATOM 3424 C C . HIS A 1 441 ? 1.118 12.102 -12.352 1.00 83.38 441 HIS A C 1
ATOM 3426 O O . HIS A 1 441 ? 0.946 12.167 -13.574 1.00 83.38 441 HIS A O 1
ATOM 3432 N N . HIS A 1 442 ? 2.057 11.351 -11.761 1.00 84.00 442 HIS A N 1
ATOM 3433 C CA . HIS A 1 442 ? 3.149 10.633 -12.442 1.00 84.00 442 HIS A CA 1
ATOM 3434 C C . HIS A 1 442 ? 4.251 11.553 -12.970 1.00 84.00 442 HIS A C 1
ATOM 3436 O O . HIS A 1 442 ? 4.803 11.361 -14.057 1.00 84.00 442 HIS A O 1
ATOM 3442 N N . ASP A 1 443 ? 4.522 12.602 -12.206 1.00 92.19 443 ASP A N 1
ATOM 3443 C CA . ASP A 1 443 ? 5.665 13.477 -12.380 1.00 92.19 443 ASP A CA 1
ATOM 3444 C C . ASP A 1 443 ? 6.368 13.566 -11.026 1.00 92.19 443 ASP A C 1
ATOM 3446 O O . ASP A 1 443 ? 5.761 13.997 -10.049 1.00 92.19 443 ASP A O 1
ATOM 3450 N N . ALA A 1 444 ? 7.629 13.132 -10.953 1.00 94.75 444 ALA A N 1
ATOM 3451 C CA . ALA A 1 444 ? 8.318 12.954 -9.676 1.00 94.75 444 ALA A CA 1
ATOM 3452 C C . ALA A 1 444 ? 8.314 14.227 -8.811 1.00 94.75 444 ALA A C 1
ATOM 3454 O O . ALA A 1 444 ? 8.208 14.159 -7.588 1.00 94.75 444 ALA A O 1
ATOM 3455 N N . LEU A 1 445 ? 8.431 15.416 -9.414 1.00 96.56 445 LEU A N 1
ATOM 3456 C CA . LEU A 1 445 ? 8.421 16.655 -8.638 1.00 96.56 445 LEU A CA 1
ATOM 3457 C C . LEU A 1 445 ? 7.013 17.004 -8.153 1.00 96.56 445 LEU A C 1
ATOM 3459 O O . LEU A 1 445 ? 6.834 17.377 -6.994 1.00 96.56 445 LEU A O 1
ATOM 3463 N N . GLU A 1 446 ? 6.013 16.878 -9.018 1.00 97.06 446 GLU A N 1
ATOM 3464 C CA . GLU A 1 446 ? 4.627 17.199 -8.669 1.00 97.06 446 GLU A CA 1
ATOM 3465 C C . GLU A 1 446 ? 4.042 16.199 -7.659 1.00 97.06 446 GLU A C 1
ATOM 3467 O O . GLU A 1 446 ? 3.352 16.610 -6.723 1.00 97.06 446 GLU A O 1
ATOM 3472 N N . ASP A 1 447 ? 4.386 14.914 -7.770 1.00 96.69 447 ASP A N 1
ATOM 3473 C CA . ASP A 1 447 ? 4.015 13.871 -6.811 1.00 96.69 447 ASP A CA 1
ATOM 3474 C C . ASP A 1 447 ? 4.705 14.118 -5.447 1.00 96.69 447 ASP A C 1
ATOM 3476 O O . ASP A 1 447 ? 4.047 14.053 -4.402 1.00 96.69 447 ASP A O 1
ATOM 3480 N N . ALA A 1 448 ? 5.982 14.535 -5.428 1.00 97.69 448 ALA A N 1
ATOM 3481 C CA . ALA A 1 448 ? 6.669 14.950 -4.198 1.00 97.69 448 ALA A CA 1
ATOM 3482 C C . ALA A 1 448 ? 5.994 16.169 -3.542 1.00 97.69 448 ALA A C 1
ATOM 3484 O O . ALA A 1 448 ? 5.757 16.187 -2.329 1.00 97.69 448 ALA A O 1
ATOM 3485 N N . LYS A 1 449 ? 5.623 17.183 -4.334 1.00 97.81 449 LYS A N 1
ATOM 3486 C CA . LYS A 1 449 ? 4.897 18.366 -3.844 1.00 97.81 449 LYS A CA 1
ATOM 3487 C C . LYS A 1 449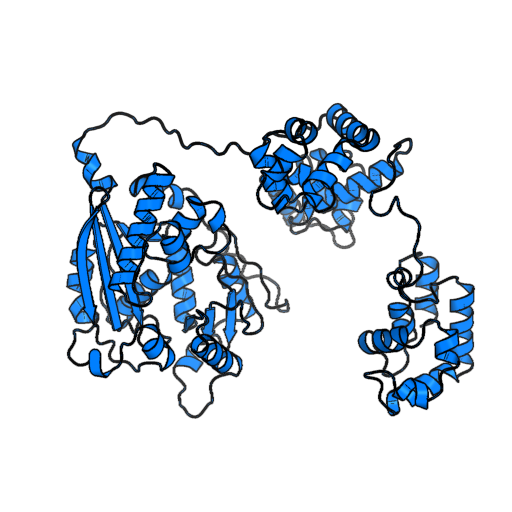 ? 3.551 17.970 -3.248 1.00 97.81 449 LYS A C 1
ATOM 3489 O O . LYS A 1 449 ? 3.255 18.364 -2.119 1.00 97.81 449 LYS A O 1
ATOM 3494 N N . ALA A 1 450 ? 2.781 17.133 -3.941 1.00 97.38 450 ALA A N 1
ATOM 3495 C CA . ALA A 1 450 ? 1.509 16.614 -3.450 1.00 97.38 450 ALA A CA 1
ATOM 3496 C C . ALA A 1 450 ? 1.672 15.839 -2.135 1.00 97.38 450 ALA A C 1
ATOM 3498 O O . ALA A 1 450 ? 0.917 16.070 -1.191 1.00 97.38 450 ALA A O 1
ATOM 3499 N N . ALA A 1 451 ? 2.681 14.969 -2.029 1.00 97.25 451 ALA A N 1
ATOM 3500 C CA . ALA A 1 451 ? 2.950 14.210 -0.810 1.00 97.25 451 ALA A CA 1
ATOM 3501 C C . ALA A 1 451 ? 3.275 15.129 0.378 1.00 97.25 451 ALA A C 1
ATOM 3503 O O . ALA A 1 451 ? 2.807 14.893 1.496 1.00 97.25 451 ALA A O 1
ATOM 3504 N N . GLY A 1 452 ? 4.031 16.204 0.140 1.00 96.81 452 GLY A N 1
ATOM 3505 C CA . GLY A 1 452 ? 4.311 17.204 1.162 1.00 96.81 452 GLY A CA 1
ATOM 3506 C C . GLY A 1 452 ? 3.076 17.998 1.588 1.00 96.81 452 GLY A C 1
ATOM 3507 O O . GLY A 1 452 ? 2.849 18.170 2.785 1.00 96.81 452 GLY A O 1
ATOM 3508 N N . GLN A 1 453 ? 2.221 18.393 0.643 1.00 96.69 453 GLN A N 1
ATOM 3509 C CA . GLN A 1 453 ? 0.950 19.064 0.949 1.00 96.69 453 GLN A CA 1
ATOM 3510 C C . GLN A 1 453 ? 0.003 18.173 1.758 1.00 96.69 453 GLN A C 1
ATOM 3512 O O . GLN A 1 453 ? -0.635 18.641 2.697 1.00 96.69 453 GLN A O 1
ATOM 3517 N N . VAL A 1 454 ? -0.032 16.870 1.468 1.00 96.62 454 VAL A N 1
ATOM 3518 C CA . VAL A 1 454 ? -0.774 15.892 2.277 1.00 96.62 454 VAL A CA 1
ATOM 3519 C C . VAL A 1 454 ? -0.276 15.873 3.721 1.00 96.62 454 VAL A C 1
ATOM 3521 O O . VAL A 1 454 ? -1.084 15.852 4.646 1.00 96.62 454 VAL A O 1
ATOM 3524 N N . VAL A 1 455 ? 1.040 15.905 3.947 1.00 95.62 455 VAL A N 1
ATOM 3525 C CA . VAL A 1 455 ? 1.582 15.952 5.313 1.00 95.62 455 VAL A CA 1
ATOM 3526 C C . VAL A 1 455 ? 1.255 17.277 5.999 1.00 95.62 455 VAL A C 1
ATOM 3528 O O . VAL A 1 455 ? 0.863 17.249 7.161 1.00 95.62 455 VAL A O 1
ATOM 3531 N N . LEU A 1 456 ? 1.328 18.412 5.297 1.00 94.25 456 LEU A N 1
ATOM 3532 C CA . LEU A 1 456 ? 0.921 19.707 5.853 1.00 94.25 456 LEU A CA 1
ATOM 3533 C C . LEU A 1 456 ? -0.550 19.723 6.276 1.00 94.25 456 LEU A C 1
ATOM 3535 O O . LEU A 1 456 ? -0.848 20.077 7.415 1.00 94.25 456 LEU A O 1
ATOM 3539 N N . ALA A 1 457 ? -1.450 19.268 5.404 1.00 93.75 457 ALA A N 1
ATOM 3540 C CA . ALA A 1 457 ? -2.872 19.173 5.715 1.00 93.75 457 ALA A CA 1
ATOM 3541 C C . ALA A 1 457 ? -3.132 18.216 6.892 1.00 93.75 457 ALA A C 1
ATOM 3543 O O . ALA A 1 457 ? -3.965 18.487 7.752 1.00 93.75 457 ALA A O 1
ATOM 3544 N N . ALA A 1 458 ? -2.384 17.112 6.984 1.00 91.81 458 ALA A N 1
ATOM 3545 C CA . ALA A 1 458 ? -2.488 16.190 8.110 1.00 91.81 458 ALA A CA 1
ATOM 3546 C C . ALA A 1 458 ? -1.982 16.806 9.424 1.00 91.81 458 ALA A C 1
ATOM 3548 O O . ALA A 1 458 ? -2.555 16.546 10.483 1.00 91.81 458 ALA A O 1
ATOM 3549 N N . MET A 1 459 ? -0.905 17.596 9.382 1.00 90.75 459 MET A N 1
ATOM 3550 C CA . MET A 1 459 ? -0.389 18.338 10.538 1.00 90.75 459 MET A CA 1
ATOM 3551 C C . MET A 1 459 ? -1.408 19.376 11.018 1.00 90.75 459 MET A C 1
ATOM 3553 O O . MET A 1 459 ? -1.630 19.490 12.220 1.00 90.75 459 MET A O 1
ATOM 3557 N N . GLU A 1 460 ? -2.069 20.075 10.095 1.00 88.50 460 GLU A N 1
ATOM 3558 C CA . GLU A 1 460 ? -3.140 21.024 10.410 1.00 88.50 460 GLU A CA 1
ATOM 3559 C C . GLU A 1 460 ? -4.356 20.329 11.044 1.00 88.50 460 GLU A C 1
ATOM 3561 O O . GLU A 1 460 ? -4.779 20.715 12.131 1.00 88.50 460 GLU A O 1
ATOM 3566 N N . GLU A 1 461 ? -4.857 19.251 10.432 1.00 87.75 461 GLU A N 1
ATOM 3567 C CA . GLU A 1 461 ? -6.018 18.490 10.921 1.00 87.75 461 GLU A CA 1
ATOM 3568 C C . GLU A 1 461 ? -5.770 17.859 12.303 1.00 87.75 461 GLU A C 1
ATOM 3570 O O . GLU A 1 461 ? -6.647 17.827 13.166 1.00 87.75 461 GLU A O 1
ATOM 3575 N N . SER A 1 462 ? -4.567 17.320 12.522 1.00 85.38 462 SER A N 1
ATOM 3576 C CA . SER A 1 462 ? -4.231 16.594 13.755 1.00 85.38 462 SER A CA 1
ATOM 3577 C C . SER A 1 462 ? -3.673 17.474 14.873 1.00 85.38 462 SER A C 1
ATOM 3579 O O . SER A 1 462 ? -3.657 17.043 16.027 1.00 85.38 462 SER A O 1
ATOM 3581 N N . GLY A 1 463 ? -3.171 18.667 14.543 1.00 84.38 463 GLY A N 1
ATOM 3582 C CA . GLY A 1 463 ? -2.393 19.514 15.448 1.00 84.38 463 GLY A CA 1
ATOM 3583 C C . GLY A 1 463 ? -1.005 18.962 15.808 1.00 84.38 463 GLY A C 1
ATOM 3584 O O . GLY A 1 463 ? -0.347 19.532 16.677 1.00 84.38 463 GLY A O 1
ATOM 3585 N N . LEU A 1 464 ? -0.561 17.862 15.185 1.00 86.19 464 LEU A N 1
ATOM 3586 C CA . LEU A 1 464 ? 0.750 17.247 15.415 1.00 86.19 464 LEU A CA 1
ATOM 3587 C C . LEU A 1 464 ? 1.799 17.837 14.472 1.00 86.19 464 LEU A C 1
ATOM 3589 O O . LEU A 1 464 ? 1.543 17.984 13.275 1.00 86.19 464 LEU A O 1
ATOM 3593 N N . ASP A 1 465 ? 2.999 18.111 14.985 1.00 87.69 465 ASP A N 1
ATOM 3594 C CA . ASP A 1 465 ? 4.125 18.530 14.149 1.00 87.69 465 ASP A CA 1
ATOM 3595 C C . ASP A 1 465 ? 4.860 17.335 13.491 1.00 87.69 465 ASP A C 1
ATOM 3597 O O . ASP A 1 465 ? 4.490 16.168 13.668 1.00 87.69 465 ASP A O 1
ATOM 3601 N N . ILE A 1 466 ? 5.898 17.593 12.682 1.00 88.88 466 ILE A N 1
ATOM 3602 C CA . ILE A 1 466 ? 6.599 16.511 11.964 1.00 88.88 466 ILE A CA 1
ATOM 3603 C C . ILE A 1 466 ? 7.323 15.550 12.923 1.00 88.88 466 ILE A C 1
ATOM 3605 O O . ILE A 1 466 ? 7.389 14.336 12.693 1.00 88.88 466 ILE A O 1
ATOM 3609 N N . SER A 1 467 ? 7.858 16.085 14.021 1.00 86.00 467 SER A N 1
ATOM 3610 C CA . SER A 1 467 ? 8.567 15.330 15.050 1.00 86.00 467 SER A CA 1
ATOM 3611 C C . SER A 1 467 ? 7.594 14.463 15.850 1.00 86.00 467 SER A C 1
ATOM 3613 O O . SER A 1 467 ? 7.913 13.306 16.162 1.00 86.00 467 SER A O 1
ATOM 3615 N N . ASP A 1 468 ? 6.397 14.981 16.122 1.00 85.25 468 ASP A N 1
ATOM 3616 C CA . ASP A 1 468 ? 5.296 14.253 16.744 1.00 85.25 468 ASP A CA 1
ATOM 3617 C C . ASP A 1 468 ? 4.835 13.098 15.864 1.00 85.25 468 ASP A C 1
ATOM 3619 O O . ASP A 1 468 ? 4.740 11.969 16.351 1.00 85.25 468 ASP A O 1
ATOM 3623 N N . TRP A 1 469 ? 4.634 13.330 14.562 1.00 86.50 469 TRP A N 1
ATOM 3624 C CA . TRP A 1 469 ? 4.278 12.273 13.615 1.00 86.50 469 TRP A CA 1
ATOM 3625 C C . TRP A 1 469 ? 5.324 11.159 13.593 1.00 86.50 469 TRP A C 1
ATOM 3627 O O . TRP A 1 469 ? 4.983 9.991 13.798 1.00 86.50 469 TRP A O 1
ATOM 3637 N N . LEU A 1 470 ? 6.609 11.493 13.458 1.00 83.56 470 LEU A N 1
ATOM 3638 C CA . LEU A 1 470 ? 7.686 10.498 13.518 1.00 83.56 470 LEU A CA 1
ATOM 3639 C C . LEU A 1 470 ? 7.682 9.711 14.834 1.00 83.56 470 LEU A C 1
ATOM 3641 O O . LEU A 1 470 ? 7.893 8.497 14.844 1.00 83.56 470 LEU A O 1
ATOM 3645 N N . THR A 1 471 ? 7.426 10.379 15.955 1.00 79.69 471 THR A N 1
ATOM 3646 C CA . THR A 1 471 ? 7.392 9.740 17.276 1.00 79.69 471 THR A CA 1
ATOM 3647 C C . THR A 1 471 ? 6.163 8.841 17.445 1.00 79.69 471 THR A C 1
ATOM 3649 O O . THR A 1 471 ? 6.274 7.718 17.946 1.00 79.69 471 THR A O 1
ATOM 3652 N N . ALA A 1 472 ? 4.992 9.297 17.000 1.00 70.25 472 ALA A N 1
ATOM 3653 C CA . ALA A 1 472 ? 3.725 8.575 17.067 1.00 70.25 472 ALA A CA 1
ATOM 3654 C C . ALA A 1 472 ? 3.719 7.321 16.180 1.00 70.25 472 ALA A C 1
ATOM 3656 O O . ALA A 1 472 ? 3.083 6.315 16.519 1.00 70.25 472 ALA A O 1
ATOM 3657 N N . LEU A 1 473 ? 4.444 7.349 15.058 1.00 69.88 473 LEU A N 1
ATOM 3658 C CA . LEU A 1 473 ? 4.645 6.169 14.219 1.00 69.88 473 LEU A CA 1
ATOM 3659 C C . LEU A 1 473 ? 5.671 5.194 14.832 1.00 69.88 473 LEU A C 1
ATOM 3661 O O . LEU A 1 473 ? 5.442 3.988 14.786 1.00 69.88 473 LEU A O 1
ATOM 3665 N N . ARG A 1 474 ? 6.728 5.686 15.500 1.00 62.94 474 ARG A N 1
ATOM 3666 C CA . ARG A 1 474 ? 7.761 4.856 16.164 1.00 62.94 474 ARG A CA 1
ATOM 3667 C C . ARG A 1 474 ? 7.280 4.099 17.405 1.00 62.94 474 ARG A C 1
ATOM 3669 O O . ARG A 1 474 ? 7.727 2.982 17.652 1.00 62.94 474 ARG A O 1
ATOM 3676 N N . LYS A 1 475 ? 6.385 4.686 18.211 1.00 43.59 475 LYS A N 1
ATOM 3677 C CA . LYS A 1 475 ? 5.948 4.130 19.514 1.00 43.59 475 LYS A CA 1
ATOM 3678 C C . LYS A 1 475 ? 5.098 2.855 19.429 1.00 43.59 475 LYS A C 1
ATOM 3680 O O . LYS A 1 475 ? 4.740 2.300 20.467 1.00 43.59 475 LYS A O 1
ATOM 3685 N N . ARG A 1 476 ? 4.780 2.357 18.232 1.00 44.34 476 ARG A N 1
ATOM 3686 C CA . ARG A 1 476 ? 4.136 1.051 18.062 1.00 44.34 476 ARG A CA 1
ATOM 3687 C C . ARG A 1 476 ? 5.104 0.099 17.367 1.00 44.34 476 ARG A C 1
ATOM 3689 O O . ARG A 1 476 ? 5.422 0.325 16.205 1.00 44.34 476 ARG A O 1
ATOM 3696 N N . PRO A 1 477 ? 5.571 -0.972 18.033 1.00 35.06 477 PRO A N 1
ATOM 3697 C CA . PRO A 1 477 ? 6.363 -1.974 17.349 1.00 35.06 477 PRO A CA 1
ATOM 3698 C C . PRO A 1 477 ? 5.471 -2.652 16.307 1.00 35.06 477 PRO A C 1
ATOM 3700 O O . PRO A 1 477 ? 4.561 -3.406 16.660 1.00 35.06 477 PRO A O 1
ATOM 3703 N N . HIS A 1 478 ? 5.747 -2.423 15.023 1.00 39.91 478 HIS A N 1
ATOM 3704 C CA . HIS A 1 478 ? 5.307 -3.333 13.972 1.00 39.91 478 HIS A CA 1
ATOM 3705 C C . HIS A 1 478 ? 6.034 -4.660 14.202 1.00 39.91 478 HIS A C 1
ATOM 3707 O O . HIS A 1 478 ? 7.167 -4.858 13.786 1.00 39.91 478 HIS A O 1
ATOM 3713 N N . ALA A 1 479 ? 5.402 -5.525 14.995 1.00 35.09 479 ALA A N 1
ATOM 3714 C CA . ALA A 1 479 ? 5.664 -6.950 15.128 1.00 35.09 479 ALA A CA 1
ATOM 3715 C C . ALA A 1 479 ? 7.137 -7.374 14.944 1.00 35.09 479 ALA A C 1
ATOM 3717 O O . ALA A 1 479 ? 7.499 -8.030 13.969 1.00 35.09 479 ALA A O 1
ATOM 3718 N N . ARG A 1 480 ? 7.972 -7.142 15.965 1.00 27.66 480 ARG A N 1
ATOM 3719 C CA . ARG A 1 480 ? 9.299 -7.776 16.115 1.00 27.66 480 ARG A CA 1
ATOM 3720 C C . ARG A 1 480 ? 9.205 -9.290 16.406 1.00 27.66 480 ARG A C 1
ATOM 3722 O O . ARG A 1 480 ? 10.004 -9.839 17.155 1.00 27.66 480 ARG A O 1
ATOM 3729 N N . ALA A 1 481 ? 8.203 -9.979 15.867 1.00 33.75 481 ALA A N 1
ATOM 3730 C CA . ALA A 1 481 ? 7.807 -11.308 16.316 1.00 33.75 481 ALA A CA 1
ATOM 3731 C C . ALA A 1 481 ? 7.593 -12.321 15.188 1.00 33.75 481 ALA A C 1
ATOM 3733 O O . ALA A 1 481 ? 6.747 -13.184 15.355 1.00 33.75 481 ALA A O 1
ATOM 3734 N N . TYR A 1 482 ? 8.322 -12.277 14.065 1.00 35.03 482 TYR A N 1
ATOM 3735 C CA . TYR A 1 482 ? 8.179 -13.347 13.056 1.00 35.03 482 TYR A CA 1
ATOM 3736 C C . TYR A 1 482 ? 9.463 -13.876 12.405 1.00 35.03 482 TYR A C 1
ATOM 3738 O O . TYR A 1 482 ? 9.387 -14.709 11.508 1.00 35.03 482 TYR A O 1
ATOM 3746 N N . ALA A 1 483 ? 10.640 -13.560 12.953 1.00 28.77 483 ALA A N 1
ATOM 3747 C CA . ALA A 1 483 ? 11.878 -14.246 12.566 1.00 28.77 483 ALA A CA 1
ATOM 3748 C C . ALA A 1 483 ? 12.003 -15.691 13.116 1.00 28.77 483 ALA A C 1
ATOM 3750 O O . ALA A 1 483 ? 12.975 -16.372 12.810 1.00 28.77 483 ALA A O 1
ATOM 3751 N N . SER A 1 484 ? 11.046 -16.199 13.910 1.00 30.89 484 SER A N 1
ATOM 3752 C CA . SER A 1 484 ? 11.147 -17.532 14.543 1.00 30.89 484 SER A CA 1
ATOM 3753 C C . SER A 1 484 ? 9.993 -18.502 14.258 1.00 30.89 484 SER A C 1
ATOM 3755 O O . SER A 1 484 ? 9.896 -19.546 14.902 1.00 30.89 484 SER A O 1
ATOM 3757 N N . ALA A 1 485 ? 9.134 -18.219 13.274 1.00 33.31 485 ALA A N 1
ATOM 3758 C CA . ALA A 1 485 ? 8.056 -19.130 12.874 1.00 33.31 485 ALA A CA 1
ATOM 3759 C C . ALA A 1 485 ? 8.232 -19.678 11.448 1.00 33.31 485 ALA A C 1
ATOM 3761 O O . ALA A 1 485 ? 7.262 -19.860 10.720 1.00 33.31 485 ALA A O 1
ATOM 3762 N N . THR A 1 486 ? 9.461 -20.013 11.056 1.00 31.31 486 THR A N 1
ATOM 3763 C CA . THR A 1 486 ? 9.731 -20.919 9.929 1.00 31.31 486 THR A CA 1
ATOM 3764 C C . THR A 1 486 ? 9.411 -22.356 10.353 1.00 31.31 486 THR A C 1
ATOM 3766 O O . THR A 1 486 ? 10.273 -23.207 10.545 1.00 31.31 486 THR A O 1
ATOM 3769 N N . GLY A 1 487 ? 8.126 -22.633 10.577 1.00 35.41 487 GLY A N 1
ATOM 3770 C CA . GLY A 1 487 ? 7.675 -23.928 11.066 1.00 35.41 487 GLY A CA 1
ATOM 3771 C C . GLY A 1 487 ? 6.170 -24.122 10.935 1.00 35.41 487 GLY A C 1
ATOM 3772 O O . GLY A 1 487 ? 5.422 -23.773 11.842 1.00 35.41 487 GLY A O 1
ATOM 3773 N N . ALA A 1 488 ? 5.778 -24.781 9.838 1.00 32.16 488 ALA A N 1
ATOM 3774 C CA . ALA A 1 488 ? 4.479 -25.411 9.553 1.00 32.16 488 ALA A CA 1
ATOM 3775 C C . ALA A 1 488 ? 3.370 -24.541 8.914 1.00 32.16 488 ALA A C 1
ATOM 3777 O O . ALA A 1 488 ? 2.601 -23.872 9.595 1.00 32.16 488 ALA A O 1
ATOM 3778 N N . ALA A 1 489 ? 3.160 -24.690 7.600 1.00 32.03 489 ALA A N 1
ATOM 3779 C CA . ALA A 1 489 ? 2.306 -25.734 7.010 1.00 32.03 489 ALA A CA 1
ATOM 3780 C C . ALA A 1 489 ? 2.430 -25.709 5.471 1.00 32.03 489 ALA A C 1
ATOM 3782 O O . ALA A 1 489 ? 1.830 -24.879 4.788 1.00 32.03 489 ALA A O 1
ATOM 3783 N N . ARG A 1 490 ? 3.203 -26.645 4.905 1.00 37.19 490 ARG A N 1
ATOM 3784 C CA . ARG A 1 490 ? 3.253 -26.872 3.453 1.00 37.19 490 ARG A CA 1
ATOM 3785 C C . ARG A 1 490 ? 1.885 -27.396 2.995 1.00 37.19 490 ARG A C 1
ATOM 3787 O O . ARG A 1 490 ? 1.559 -28.546 3.268 1.00 37.19 490 ARG A O 1
ATOM 3794 N N . GLY A 1 491 ? 1.086 -26.552 2.335 1.00 36.69 491 GLY A N 1
ATOM 3795 C CA . GLY A 1 491 ? -0.155 -26.974 1.660 1.00 36.69 491 GLY A CA 1
ATOM 3796 C C . GLY A 1 491 ? -1.373 -26.045 1.761 1.00 36.69 491 GLY A C 1
ATOM 3797 O O . GLY A 1 491 ? -2.430 -26.397 1.244 1.00 36.69 491 GLY A O 1
ATOM 3798 N N . GLY A 1 492 ? -1.277 -24.878 2.407 1.00 42.41 492 GLY A N 1
ATOM 3799 C CA . GLY A 1 492 ? -2.397 -23.929 2.494 1.00 42.41 492 GLY A CA 1
ATOM 3800 C C . GLY A 1 492 ? -2.672 -23.147 1.198 1.00 42.41 492 GLY A C 1
ATOM 3801 O O . GLY A 1 492 ? -1.769 -22.909 0.399 1.00 42.41 492 GLY A O 1
ATOM 3802 N N . SER A 1 493 ? -3.925 -22.701 1.018 1.00 52.22 493 SER A N 1
ATOM 3803 C CA . SER A 1 493 ? -4.325 -21.693 0.013 1.00 52.22 493 SER A CA 1
ATOM 3804 C C . SER A 1 493 ? -3.360 -20.503 0.033 1.00 52.22 493 SER A C 1
ATOM 3806 O O . SER A 1 493 ? -2.993 -20.071 1.114 1.00 52.22 493 SER A O 1
ATOM 3808 N N . ILE A 1 494 ? -2.967 -19.947 -1.118 1.00 61.72 494 ILE A N 1
ATOM 3809 C CA . ILE A 1 494 ? -2.058 -18.779 -1.193 1.00 61.72 494 ILE A CA 1
ATOM 3810 C C . ILE A 1 494 ? -2.734 -17.490 -0.684 1.00 61.72 494 ILE A C 1
ATOM 3812 O O . ILE A 1 494 ? -2.053 -16.530 -0.345 1.00 61.72 494 ILE A O 1
ATOM 3816 N N . ARG A 1 495 ? -4.072 -17.456 -0.582 1.00 68.88 495 ARG A N 1
ATOM 3817 C CA . ARG A 1 495 ? -4.776 -16.260 -0.102 1.00 68.88 495 ARG A CA 1
ATOM 3818 C C . ARG A 1 495 ? -4.435 -15.949 1.353 1.00 68.88 495 ARG A C 1
ATOM 3820 O O . ARG A 1 495 ? -4.463 -16.839 2.209 1.00 68.88 495 ARG A O 1
ATOM 3827 N N . ARG A 1 496 ? -4.184 -14.673 1.624 1.00 75.31 496 ARG A N 1
ATOM 3828 C CA . ARG A 1 496 ? -3.955 -14.113 2.958 1.00 75.31 496 ARG A CA 1
ATOM 3829 C C . ARG A 1 496 ? -4.639 -12.759 3.073 1.00 75.31 496 ARG A C 1
ATOM 3831 O O . ARG A 1 496 ? -4.747 -12.049 2.076 1.00 75.31 496 ARG A O 1
ATOM 3838 N N . GLN A 1 497 ? -5.094 -12.429 4.276 1.00 74.75 497 GLN A N 1
ATOM 3839 C CA . GLN A 1 497 ? -5.476 -11.063 4.622 1.00 74.75 497 GLN A CA 1
ATOM 3840 C C . GLN A 1 497 ? -4.242 -10.314 5.112 1.00 74.75 497 GLN A C 1
ATOM 3842 O O . GLN A 1 497 ? -3.400 -10.901 5.792 1.00 74.75 497 GLN A O 1
ATOM 3847 N N . GLY A 1 498 ? -4.151 -9.043 4.742 1.00 71.81 498 GLY A N 1
ATOM 3848 C CA . GLY A 1 498 ? -3.061 -8.174 5.141 1.00 71.81 498 GLY A CA 1
ATOM 3849 C C . GLY A 1 498 ? -3.181 -7.694 6.583 1.00 71.81 498 GLY A C 1
ATOM 3850 O O . GLY A 1 498 ? -4.281 -7.473 7.087 1.00 71.81 498 GLY A O 1
ATOM 3851 N N . ASN A 1 499 ? -2.040 -7.513 7.240 1.00 70.19 499 ASN A N 1
ATOM 3852 C CA . ASN A 1 499 ? -1.925 -6.819 8.514 1.00 70.19 499 ASN A CA 1
ATOM 3853 C C . ASN A 1 499 ? -2.402 -5.365 8.371 1.00 70.19 499 ASN A C 1
ATOM 3855 O O . ASN A 1 499 ? -1.824 -4.608 7.595 1.00 70.19 499 ASN A O 1
ATOM 3859 N N . LEU A 1 500 ? -3.418 -4.969 9.144 1.00 63.16 500 LEU A N 1
ATOM 3860 C CA . LEU A 1 500 ? -3.974 -3.608 9.140 1.00 63.16 500 LEU A CA 1
ATOM 3861 C C . LEU A 1 500 ? -2.910 -2.540 9.406 1.00 63.16 500 LEU A C 1
ATOM 3863 O O . LEU A 1 500 ? -2.965 -1.448 8.849 1.00 63.16 500 LEU A O 1
ATOM 3867 N N . ASP A 1 501 ? -1.926 -2.868 10.233 1.00 62.56 501 ASP A N 1
ATOM 3868 C CA . ASP A 1 501 ? -0.853 -1.957 10.601 1.00 62.56 501 ASP A CA 1
ATOM 3869 C C . ASP A 1 501 ? 0.352 -2.081 9.654 1.00 62.56 501 ASP A C 1
ATOM 3871 O O . ASP A 1 501 ? 1.338 -1.385 9.820 1.00 62.56 501 ASP A O 1
ATOM 3875 N N . GLY A 1 502 ? 0.325 -2.959 8.653 1.00 67.44 502 GLY A N 1
ATOM 3876 C CA . GLY A 1 502 ? 1.459 -3.133 7.751 1.00 67.44 502 GLY A CA 1
ATOM 3877 C C . GLY A 1 502 ? 1.750 -1.889 6.887 1.00 67.44 502 GLY A C 1
ATOM 3878 O O . GLY A 1 502 ? 0.808 -1.192 6.495 1.00 67.44 502 GLY A O 1
ATOM 3879 N N . PRO A 1 503 ? 3.025 -1.618 6.538 1.00 71.56 503 PRO A N 1
ATOM 3880 C CA . PRO A 1 503 ? 3.411 -0.499 5.665 1.00 71.56 503 PRO A CA 1
ATOM 3881 C C . PRO A 1 503 ? 2.836 -0.597 4.242 1.00 71.56 503 PRO A C 1
ATOM 3883 O O . PRO A 1 503 ? 2.727 0.411 3.555 1.00 71.56 503 PRO A O 1
ATOM 3886 N N . LEU A 1 504 ? 2.452 -1.800 3.809 1.00 81.62 504 LEU A N 1
ATOM 3887 C CA . LEU A 1 504 ? 1.799 -2.084 2.528 1.00 81.62 504 LEU A CA 1
ATOM 3888 C C . LEU A 1 504 ? 0.319 -2.422 2.706 1.00 81.62 504 LEU A C 1
ATOM 3890 O O . LEU A 1 504 ? -0.273 -3.137 1.892 1.00 81.62 504 LEU A O 1
ATOM 3894 N N . TYR A 1 505 ? -0.282 -1.986 3.812 1.00 78.12 505 TYR A N 1
ATOM 3895 C CA . TYR A 1 505 ? -1.692 -2.231 4.039 1.00 78.12 505 TYR A CA 1
ATOM 3896 C C . TYR A 1 505 ? -2.551 -1.606 2.945 1.00 78.12 505 TYR A C 1
ATOM 3898 O O . TYR A 1 505 ? -2.325 -0.462 2.575 1.00 78.12 505 TYR A O 1
ATOM 3906 N N . GLY A 1 506 ? -3.533 -2.388 2.481 1.00 74.62 506 GLY A N 1
ATOM 3907 C CA . GLY A 1 506 ? -4.493 -2.074 1.419 1.00 74.62 506 GLY A CA 1
ATOM 3908 C C . GLY A 1 506 ? -3.961 -2.278 -0.006 1.00 74.62 506 GLY A C 1
ATOM 3909 O O . GLY A 1 506 ? -4.741 -2.224 -0.957 1.00 74.62 506 GLY A O 1
ATOM 3910 N N . GLU A 1 507 ? -2.690 -2.663 -0.148 1.00 85.69 507 GLU A N 1
ATOM 3911 C CA . GLU A 1 507 ? -2.172 -3.246 -1.384 1.00 85.69 507 GLU A CA 1
ATOM 3912 C C . GLU A 1 507 ? -2.735 -4.658 -1.603 1.00 85.69 507 GLU A C 1
ATOM 3914 O O . GLU A 1 507 ? -2.851 -5.462 -0.674 1.00 85.69 507 GLU A O 1
ATOM 3919 N N . VAL A 1 508 ? -3.049 -5.002 -2.852 1.00 89.06 508 VAL A N 1
ATOM 3920 C CA . VAL A 1 508 ? -3.455 -6.351 -3.257 1.00 89.06 508 VAL A CA 1
ATOM 3921 C C . VAL A 1 508 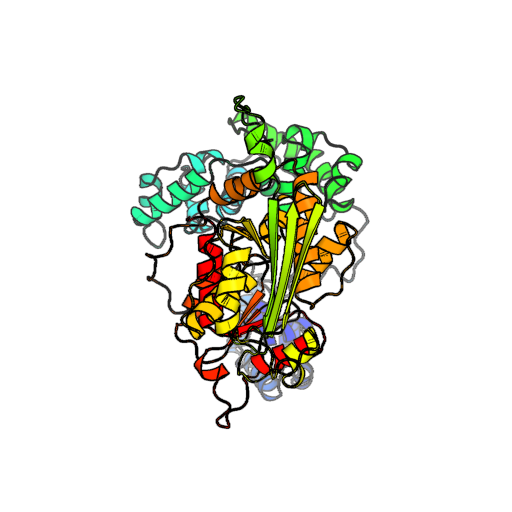? -2.378 -6.935 -4.159 1.00 89.06 508 VAL A C 1
ATOM 3923 O O . VAL A 1 508 ? -2.294 -6.610 -5.350 1.00 89.06 508 VAL A O 1
ATOM 3926 N N . VAL A 1 509 ? -1.586 -7.845 -3.594 1.00 93.44 509 VAL A N 1
ATOM 3927 C CA . VAL A 1 509 ? -0.430 -8.438 -4.264 1.00 93.44 509 VAL A CA 1
ATOM 3928 C C . VAL A 1 509 ? -0.780 -9.744 -4.966 1.00 93.44 509 VAL A C 1
ATOM 3930 O O . VAL A 1 509 ? -1.534 -10.580 -4.461 1.00 93.44 509 VAL A O 1
ATOM 3933 N N . VAL A 1 510 ? -0.196 -9.964 -6.138 1.00 92.94 510 VAL A N 1
ATOM 3934 C CA . VAL A 1 510 ? -0.228 -11.250 -6.838 1.00 92.94 510 VAL A CA 1
ATOM 3935 C C . VAL A 1 510 ? 1.195 -11.658 -7.188 1.00 92.94 510 VAL A C 1
ATOM 3937 O O . VAL A 1 510 ? 1.951 -10.874 -7.746 1.00 92.94 510 VAL A O 1
ATOM 3940 N N . PHE A 1 511 ? 1.544 -12.915 -6.920 1.00 92.06 511 PHE A N 1
ATOM 3941 C CA . PHE A 1 511 ? 2.846 -13.468 -7.286 1.00 92.06 511 PHE A CA 1
ATOM 3942 C C . PHE A 1 511 ? 2.790 -14.239 -8.609 1.00 92.06 511 PHE A C 1
ATOM 3944 O O . PHE A 1 511 ? 1.861 -15.026 -8.868 1.00 92.06 511 PHE A O 1
ATOM 3951 N N . THR A 1 512 ? 3.823 -14.066 -9.430 1.00 89.94 512 THR A N 1
ATOM 3952 C CA . THR A 1 512 ? 4.040 -14.821 -10.665 1.00 89.94 512 THR A CA 1
ATOM 3953 C C . THR A 1 512 ? 5.524 -15.127 -10.891 1.00 89.94 512 THR A C 1
ATOM 3955 O O . THR A 1 512 ? 6.390 -14.580 -10.220 1.00 89.94 512 THR A O 1
ATOM 3958 N N . GLY A 1 513 ? 5.816 -16.033 -11.825 1.00 85.06 513 GLY A N 1
ATOM 3959 C CA . GLY A 1 513 ? 7.190 -16.455 -12.110 1.00 85.06 513 GLY A CA 1
ATOM 3960 C C . GLY A 1 513 ? 7.796 -17.388 -11.056 1.00 85.06 513 GLY A C 1
ATOM 3961 O O . GLY A 1 513 ? 7.132 -17.768 -10.085 1.00 85.06 513 GLY A O 1
ATOM 3962 N N . ALA A 1 514 ? 9.027 -17.827 -11.294 1.00 84.56 514 ALA A N 1
ATOM 3963 C CA . ALA A 1 514 ? 9.855 -18.620 -10.402 1.00 84.56 514 ALA A CA 1
ATOM 3964 C C . ALA A 1 514 ? 10.436 -17.721 -9.304 1.00 84.56 514 ALA A C 1
ATOM 3966 O O . ALA A 1 514 ? 11.392 -16.985 -9.534 1.00 84.56 514 ALA A O 1
ATOM 3967 N N . LEU A 1 515 ? 9.825 -17.795 -8.119 1.00 85.38 515 LEU A N 1
ATOM 3968 C CA . LEU A 1 515 ? 10.301 -17.086 -6.938 1.00 85.38 515 LEU A CA 1
ATOM 3969 C C . LEU A 1 515 ? 11.495 -17.816 -6.304 1.00 85.38 515 LEU A C 1
ATOM 3971 O O . LEU A 1 515 ? 11.540 -19.049 -6.308 1.00 85.38 515 LEU A O 1
ATOM 3975 N N . GLY A 1 516 ? 12.415 -17.061 -5.712 1.00 80.25 516 GLY A N 1
ATOM 3976 C CA . GLY A 1 516 ? 13.547 -17.548 -4.931 1.00 80.25 516 GLY A CA 1
ATOM 3977 C C . GLY A 1 516 ? 13.154 -18.147 -3.576 1.00 80.25 516 GLY A C 1
ATOM 3978 O O . GLY A 1 516 ? 13.942 -18.885 -2.992 1.00 80.25 516 GLY A O 1
ATOM 3979 N N . ILE A 1 517 ? 11.941 -17.873 -3.081 1.00 82.81 517 ILE A N 1
ATOM 3980 C CA . ILE A 1 517 ? 11.338 -18.559 -1.921 1.00 82.81 517 ILE A CA 1
ATOM 3981 C C . ILE A 1 517 ? 10.037 -19.272 -2.295 1.00 82.81 517 ILE A C 1
ATOM 3983 O O . ILE A 1 517 ? 9.453 -19.059 -3.361 1.00 82.81 517 ILE A O 1
ATOM 3987 N N . ALA A 1 518 ? 9.537 -20.132 -1.402 1.00 82.62 518 ALA A N 1
ATOM 3988 C CA . ALA A 1 518 ? 8.246 -20.762 -1.629 1.00 82.62 518 ALA A CA 1
ATOM 3989 C C . ALA A 1 518 ? 7.133 -19.702 -1.667 1.00 82.62 518 ALA A C 1
ATOM 3991 O O . ALA A 1 518 ? 7.085 -18.786 -0.852 1.00 82.62 518 ALA A O 1
ATOM 3992 N N . ARG A 1 519 ? 6.173 -19.860 -2.586 1.00 83.00 519 ARG A N 1
ATOM 3993 C CA . ARG A 1 519 ? 5.044 -18.918 -2.738 1.00 83.00 519 ARG A CA 1
ATOM 3994 C C . ARG A 1 519 ? 4.199 -18.758 -1.474 1.00 83.00 519 ARG A C 1
ATOM 3996 O O . ARG A 1 519 ? 3.573 -17.721 -1.304 1.00 83.00 519 ARG A O 1
ATOM 4003 N N . ALA A 1 520 ? 4.146 -19.787 -0.630 1.00 78.12 520 ALA A N 1
ATOM 4004 C CA . ALA A 1 520 ? 3.477 -19.704 0.664 1.00 78.12 520 ALA A CA 1
ATOM 4005 C C . ALA A 1 520 ? 4.212 -18.734 1.599 1.00 78.12 520 ALA A C 1
ATOM 4007 O O . ALA A 1 520 ? 3.574 -17.852 2.159 1.00 78.12 520 ALA A O 1
ATOM 4008 N N . ASP A 1 521 ? 5.540 -18.832 1.667 1.00 78.31 521 ASP A N 1
ATOM 4009 C CA . ASP A 1 521 ? 6.375 -17.949 2.483 1.00 78.31 521 ASP A CA 1
ATOM 4010 C C . ASP A 1 521 ? 6.317 -16.507 1.951 1.00 78.31 521 ASP A C 1
ATOM 4012 O O . ASP A 1 521 ? 6.150 -15.567 2.720 1.00 78.31 521 ASP A O 1
ATOM 4016 N N . ALA A 1 522 ? 6.342 -16.324 0.624 1.00 84.12 522 ALA A N 1
ATOM 4017 C CA . ALA A 1 522 ? 6.150 -15.013 -0.002 1.00 84.12 522 ALA A CA 1
ATOM 4018 C C . ALA A 1 522 ? 4.776 -14.399 0.327 1.00 84.12 522 ALA A C 1
ATOM 4020 O O . ALA A 1 522 ? 4.674 -13.202 0.591 1.00 84.12 522 ALA A O 1
ATOM 4021 N N . ALA A 1 523 ? 3.718 -15.217 0.349 1.00 84.69 523 ALA A N 1
ATOM 4022 C CA . ALA A 1 523 ? 2.384 -14.781 0.749 1.00 84.69 523 ALA A CA 1
ATOM 4023 C C . ALA A 1 523 ? 2.319 -14.407 2.237 1.00 84.69 523 ALA A C 1
ATOM 4025 O O . ALA A 1 523 ? 1.678 -13.420 2.586 1.00 84.69 523 ALA A O 1
ATOM 4026 N N . ASP A 1 524 ? 2.981 -15.169 3.107 1.00 80.00 524 ASP A N 1
ATOM 4027 C CA . ASP A 1 524 ? 3.030 -14.883 4.542 1.00 80.00 524 ASP A CA 1
ATOM 4028 C C . ASP A 1 524 ? 3.803 -13.583 4.826 1.00 80.00 524 ASP A C 1
ATOM 4030 O O . ASP A 1 524 ? 3.346 -12.762 5.626 1.00 80.00 524 ASP A O 1
ATOM 4034 N N . LEU A 1 525 ? 4.915 -13.346 4.121 1.00 82.81 525 LEU A N 1
ATOM 4035 C CA . LEU A 1 525 ? 5.671 -12.090 4.185 1.00 82.81 525 LEU A CA 1
ATOM 4036 C C . LEU A 1 525 ? 4.825 -10.901 3.726 1.00 82.81 525 LEU A C 1
ATOM 4038 O O . LEU A 1 525 ? 4.705 -9.912 4.447 1.00 82.81 525 LEU A O 1
ATOM 4042 N N . ALA A 1 526 ? 4.181 -11.020 2.565 1.00 85.50 526 ALA A N 1
ATOM 4043 C CA . ALA A 1 526 ? 3.331 -9.966 2.028 1.00 85.50 526 ALA A CA 1
ATOM 4044 C C . ALA A 1 526 ? 2.162 -9.618 2.949 1.00 85.50 526 ALA A C 1
ATOM 4046 O O . ALA A 1 526 ? 1.896 -8.449 3.212 1.00 85.50 526 ALA A O 1
ATOM 4047 N N . ALA A 1 527 ? 1.486 -10.639 3.471 1.00 81.69 527 ALA A N 1
ATOM 4048 C CA . ALA A 1 527 ? 0.387 -10.461 4.404 1.00 81.69 527 ALA A CA 1
ATOM 4049 C C . ALA A 1 527 ? 0.843 -9.766 5.687 1.00 81.69 527 ALA A C 1
ATOM 4051 O O . ALA A 1 527 ? 0.179 -8.850 6.164 1.00 81.69 527 ALA A O 1
ATOM 4052 N N . SER A 1 528 ? 2.008 -10.149 6.210 1.00 76.12 528 SER A N 1
ATOM 4053 C CA . SER A 1 528 ? 2.595 -9.526 7.401 1.00 76.12 528 SER A CA 1
ATOM 4054 C C . SER A 1 528 ? 2.949 -8.055 7.167 1.00 76.12 528 SER A C 1
ATOM 4056 O O . SER A 1 528 ? 2.740 -7.229 8.057 1.00 76.12 528 SER A O 1
ATOM 4058 N N . ALA A 1 529 ? 3.415 -7.727 5.960 1.00 78.50 529 ALA A N 1
ATOM 4059 C CA . ALA A 1 529 ? 3.680 -6.361 5.518 1.00 78.50 529 ALA A CA 1
ATOM 4060 C C . ALA A 1 529 ? 2.408 -5.552 5.213 1.00 78.50 529 ALA A C 1
ATOM 4062 O O . ALA A 1 529 ? 2.498 -4.342 5.042 1.00 78.50 529 ALA A O 1
ATOM 4063 N N . GLY A 1 530 ? 1.230 -6.182 5.178 1.00 78.94 530 GLY A N 1
ATOM 4064 C CA . GLY A 1 530 ? -0.065 -5.515 5.023 1.00 78.94 530 GLY A CA 1
ATOM 4065 C C . GLY A 1 530 ? -0.831 -5.846 3.742 1.00 78.94 530 GLY A C 1
ATOM 4066 O O . GLY A 1 530 ? -2.003 -5.491 3.634 1.00 78.94 530 GLY A O 1
ATOM 4067 N N . CYS A 1 531 ? -0.246 -6.578 2.796 1.00 85.38 531 CYS A N 1
ATOM 4068 C CA . CYS A 1 531 ? -0.916 -6.858 1.530 1.00 85.38 531 CYS A CA 1
ATOM 4069 C C . CYS A 1 531 ? -2.027 -7.916 1.664 1.00 85.38 531 CYS A C 1
ATOM 4071 O O . CYS A 1 531 ? -1.839 -8.974 2.270 1.00 85.38 531 CYS A O 1
ATOM 4073 N N . GLU A 1 532 ? -3.155 -7.716 0.983 1.00 87.00 532 GLU A N 1
ATOM 4074 C CA . GLU A 1 532 ? -4.063 -8.816 0.642 1.00 87.00 532 GLU A CA 1
ATOM 4075 C C . GLU A 1 532 ? -3.413 -9.666 -0.460 1.00 87.00 532 GLU A C 1
ATOM 4077 O O . GLU A 1 532 ? -3.067 -9.163 -1.528 1.00 87.00 532 GLU A O 1
ATOM 4082 N N . VAL A 1 533 ? -3.255 -10.973 -0.234 1.00 89.25 533 VAL A N 1
ATOM 4083 C CA . VAL A 1 533 ? -2.609 -11.851 -1.222 1.00 89.25 533 VAL A CA 1
ATOM 4084 C C . VAL A 1 533 ? -3.652 -12.490 -2.132 1.00 89.25 533 VAL A C 1
ATOM 4086 O O . VAL A 1 533 ? -4.451 -13.341 -1.725 1.00 89.25 533 VAL A O 1
ATOM 4089 N N . GLY A 1 534 ? -3.614 -12.101 -3.402 1.00 87.56 534 GLY A N 1
ATOM 4090 C CA . GLY A 1 534 ? -4.430 -12.634 -4.479 1.00 87.56 534 GLY A CA 1
ATOM 4091 C C . GLY A 1 534 ? -3.828 -13.876 -5.147 1.00 87.56 534 GLY A C 1
ATOM 4092 O O . GLY A 1 534 ? -2.633 -14.151 -5.112 1.00 87.56 534 GLY A O 1
ATOM 4093 N N . THR A 1 535 ? -4.687 -14.642 -5.822 1.00 86.12 535 THR A N 1
ATOM 4094 C CA . THR A 1 535 ? -4.284 -15.841 -6.601 1.00 86.12 535 THR A CA 1
ATOM 4095 C C . THR A 1 535 ? -4.208 -15.573 -8.107 1.00 86.12 535 THR A C 1
ATOM 4097 O O . THR A 1 535 ? -3.525 -16.290 -8.845 1.00 86.12 535 THR A O 1
ATOM 4100 N N . SER A 1 536 ? -4.880 -14.516 -8.560 1.00 87.94 536 SER A N 1
ATOM 4101 C CA . SER A 1 536 ? -5.004 -14.095 -9.954 1.00 87.94 536 SER A CA 1
ATOM 4102 C C . SER A 1 536 ? -5.031 -12.575 -10.036 1.00 87.94 536 SER A C 1
ATOM 4104 O O . SER A 1 536 ? -5.556 -11.935 -9.128 1.00 87.94 536 SER A O 1
ATOM 4106 N N . VAL A 1 537 ? -4.557 -12.017 -11.150 1.00 89.44 537 VAL A N 1
ATOM 4107 C CA . VAL A 1 537 ? -4.643 -10.576 -11.423 1.00 89.44 537 VAL A CA 1
ATOM 4108 C C . VAL A 1 537 ? -6.097 -10.180 -11.705 1.00 89.44 537 VAL A C 1
ATOM 4110 O O . VAL A 1 537 ? -6.773 -10.807 -12.535 1.00 89.44 537 VAL A O 1
ATOM 4113 N N . THR A 1 538 ? -6.580 -9.161 -10.996 1.00 89.56 538 THR A N 1
ATOM 4114 C CA . THR A 1 538 ? -7.953 -8.629 -11.050 1.00 89.56 538 THR A CA 1
ATOM 4115 C C . THR A 1 538 ? -7.947 -7.096 -11.058 1.00 89.56 538 THR A C 1
ATOM 4117 O O . THR A 1 538 ? -6.898 -6.483 -10.891 1.00 89.56 538 THR A O 1
ATOM 4120 N N . ARG A 1 539 ? -9.129 -6.471 -11.157 1.00 84.44 539 ARG A N 1
ATOM 4121 C CA . ARG A 1 539 ? -9.294 -5.013 -10.998 1.00 84.44 539 ARG A CA 1
ATOM 4122 C C . ARG A 1 539 ? -8.941 -4.479 -9.606 1.00 84.44 539 ARG A C 1
ATOM 4124 O O . ARG A 1 539 ? -8.807 -3.280 -9.433 1.00 84.44 539 ARG A O 1
ATOM 4131 N N . ARG A 1 540 ? -8.830 -5.365 -8.611 1.00 83.62 540 ARG A N 1
ATOM 4132 C CA . ARG A 1 540 ? -8.382 -5.009 -7.261 1.00 83.62 540 ARG A CA 1
ATOM 4133 C C . ARG A 1 540 ? -6.871 -5.119 -7.104 1.00 83.62 540 ARG A C 1
ATOM 4135 O O . ARG A 1 540 ? -6.369 -4.663 -6.097 1.00 83.62 540 ARG A O 1
ATOM 4142 N N . THR A 1 541 ? -6.171 -5.772 -8.036 1.00 89.00 541 THR A N 1
ATOM 4143 C CA . THR A 1 541 ? -4.719 -5.960 -7.953 1.00 89.00 541 THR A CA 1
ATOM 4144 C C . THR A 1 541 ? -4.029 -4.615 -8.104 1.00 89.00 541 THR A C 1
ATOM 4146 O O . THR A 1 541 ? -4.285 -3.923 -9.083 1.00 89.00 541 THR A O 1
ATOM 4149 N N . THR A 1 542 ? -3.164 -4.282 -7.157 1.00 89.06 542 THR A N 1
ATOM 4150 C CA . THR A 1 542 ? -2.357 -3.052 -7.161 1.00 89.06 542 THR A CA 1
ATOM 4151 C C . THR A 1 542 ? -0.871 -3.365 -7.318 1.00 89.06 542 THR A C 1
ATOM 4153 O O . THR A 1 542 ? -0.124 -2.545 -7.837 1.00 89.06 542 THR A O 1
ATOM 4156 N N . LEU A 1 543 ? -0.452 -4.589 -6.968 1.00 91.44 543 LEU A N 1
ATOM 4157 C CA . LEU A 1 543 ? 0.939 -5.022 -7.049 1.00 91.44 543 LEU A CA 1
ATOM 4158 C C . LEU A 1 543 ? 1.066 -6.406 -7.700 1.00 91.44 543 LEU A C 1
ATOM 4160 O O . LEU A 1 543 ? 0.441 -7.383 -7.270 1.00 91.44 543 LEU A O 1
ATOM 4164 N N . LEU A 1 544 ? 1.903 -6.518 -8.727 1.00 93.25 544 LEU A N 1
ATOM 4165 C CA . LEU A 1 544 ? 2.346 -7.793 -9.285 1.00 93.25 544 LEU A CA 1
ATOM 4166 C C . LEU A 1 544 ? 3.832 -7.989 -8.974 1.00 93.25 544 LEU A C 1
ATOM 4168 O O . LEU A 1 544 ? 4.667 -7.221 -9.436 1.00 93.25 544 LEU A O 1
ATOM 4172 N N . VAL A 1 545 ? 4.157 -9.064 -8.257 1.00 92.00 545 VAL A N 1
ATOM 4173 C CA . VAL A 1 545 ? 5.543 -9.449 -7.964 1.00 92.00 545 VAL A CA 1
ATOM 4174 C C . VAL A 1 545 ? 5.969 -10.569 -8.905 1.00 92.00 545 VAL A C 1
ATOM 4176 O O . VAL A 1 545 ? 5.327 -11.629 -8.969 1.00 92.00 545 VAL A O 1
ATOM 4179 N N . VAL A 1 546 ? 7.053 -10.329 -9.636 1.00 89.75 546 VAL A N 1
ATOM 4180 C CA . VAL A 1 546 ? 7.642 -11.244 -10.614 1.00 89.75 546 VAL A CA 1
ATOM 4181 C C . VAL A 1 546 ? 8.970 -11.760 -10.066 1.00 89.75 546 VAL A C 1
ATOM 4183 O O . VAL A 1 546 ? 9.788 -10.979 -9.599 1.00 89.75 546 VAL A O 1
ATOM 4186 N N . GLY A 1 547 ? 9.205 -13.073 -10.117 1.00 87.00 547 GLY A N 1
ATOM 4187 C CA . GLY A 1 547 ? 10.512 -13.632 -9.746 1.00 87.00 547 GLY A CA 1
ATOM 4188 C C . GLY A 1 547 ? 11.653 -13.000 -10.553 1.00 87.00 547 GLY A C 1
ATOM 4189 O O . GLY A 1 547 ? 11.539 -12.880 -11.772 1.00 87.00 547 GLY A O 1
ATOM 4190 N N . ASP A 1 548 ? 12.761 -12.632 -9.902 1.00 82.62 548 ASP A N 1
ATOM 4191 C CA . ASP A 1 548 ? 13.841 -11.844 -10.533 1.00 82.62 548 ASP A CA 1
ATOM 4192 C C . ASP A 1 548 ? 14.436 -12.538 -11.772 1.00 82.62 548 ASP A C 1
ATOM 4194 O O . ASP A 1 548 ? 14.782 -11.907 -12.773 1.00 82.62 548 ASP A O 1
ATOM 4198 N N . THR A 1 549 ? 14.497 -13.874 -11.745 1.00 74.25 549 THR A N 1
ATOM 4199 C CA . THR A 1 549 ? 14.983 -14.674 -12.881 1.00 74.25 549 THR A CA 1
ATOM 4200 C C . THR A 1 549 ? 14.093 -14.586 -14.122 1.00 74.25 549 THR A C 1
ATOM 4202 O O . THR A 1 549 ? 14.562 -14.898 -15.217 1.00 74.25 549 THR A O 1
ATOM 4205 N N . ASP A 1 550 ? 12.838 -14.165 -13.966 1.00 70.56 550 ASP A N 1
ATOM 4206 C CA . ASP A 1 550 ? 11.871 -13.978 -15.046 1.00 70.56 550 ASP A CA 1
ATOM 4207 C C . ASP A 1 550 ? 11.746 -12.512 -15.489 1.00 70.56 550 ASP A C 1
ATOM 4209 O O . ASP A 1 550 ? 11.177 -12.272 -16.552 1.00 70.56 550 ASP A O 1
ATOM 4213 N N . LEU A 1 551 ? 12.291 -11.550 -14.729 1.00 67.81 551 LEU A N 1
ATOM 4214 C CA . LEU A 1 551 ? 12.419 -10.153 -15.166 1.00 67.81 551 LEU A CA 1
ATOM 4215 C C . LEU A 1 551 ? 13.470 -10.014 -16.273 1.00 67.81 551 LEU A C 1
ATOM 4217 O O . LEU A 1 551 ? 13.220 -9.406 -17.306 1.00 67.81 551 LEU A O 1
ATOM 4221 N N . ARG A 1 552 ? 14.635 -10.652 -16.091 1.00 58.09 552 ARG A N 1
ATOM 4222 C CA . ARG A 1 552 ? 15.792 -10.517 -16.999 1.00 58.09 552 ARG A CA 1
ATOM 4223 C C . ARG A 1 552 ? 15.767 -11.463 -18.205 1.00 58.09 552 ARG A C 1
ATOM 4225 O O . ARG A 1 552 ? 16.573 -11.324 -19.123 1.00 58.09 552 ARG A O 1
ATOM 4232 N N . LYS A 1 553 ? 14.872 -12.458 -18.239 1.00 48.62 553 LYS A N 1
ATOM 4233 C CA . LYS A 1 553 ? 14.815 -13.445 -19.332 1.00 48.62 553 LYS A CA 1
ATOM 4234 C C . LYS A 1 553 ? 13.972 -12.949 -20.508 1.00 48.62 553 LYS A C 1
ATOM 4236 O O . LYS A 1 553 ? 12.887 -13.457 -20.765 1.00 48.62 553 LYS A O 1
ATOM 4241 N N . LEU A 1 554 ? 14.570 -12.078 -21.318 1.00 48.56 554 LEU A N 1
ATOM 4242 C CA . LEU A 1 554 ? 14.224 -11.906 -22.739 1.00 48.56 554 LEU A CA 1
ATOM 4243 C C . LEU A 1 554 ? 14.865 -12.995 -23.634 1.00 48.56 554 LEU A C 1
ATOM 4245 O O . LEU A 1 554 ? 14.878 -12.885 -24.854 1.00 48.56 554 LEU A O 1
ATOM 4249 N N . ALA A 1 555 ? 15.360 -14.094 -23.050 1.00 40.12 555 ALA A N 1
ATOM 4250 C CA . ALA A 1 555 ? 15.913 -15.253 -23.759 1.00 40.12 555 ALA A CA 1
ATOM 4251 C C . ALA A 1 555 ? 14.810 -16.163 -24.351 1.00 40.12 555 ALA A C 1
ATOM 4253 O O . ALA A 1 555 ? 14.722 -17.351 -24.035 1.00 40.12 555 ALA A O 1
ATOM 4254 N N . GLY A 1 556 ? 13.904 -15.594 -25.152 1.00 43.53 556 GLY A N 1
ATOM 4255 C CA . GLY A 1 556 ? 12.916 -16.343 -25.941 1.00 43.53 556 GLY A CA 1
ATOM 4256 C C . GLY A 1 556 ? 11.765 -17.008 -25.168 1.00 43.53 556 GLY A C 1
ATOM 4257 O O . GLY A 1 556 ? 10.953 -17.701 -25.781 1.00 43.53 556 GLY A O 1
ATOM 4258 N N . ARG A 1 557 ? 11.632 -16.813 -23.846 1.00 50.09 557 ARG A N 1
ATOM 4259 C CA . ARG A 1 557 ? 10.443 -17.251 -23.088 1.00 50.09 557 ARG A CA 1
ATOM 4260 C C . ARG A 1 557 ? 9.453 -16.105 -22.926 1.00 50.09 557 ARG A C 1
ATOM 4262 O O . ARG A 1 557 ? 9.787 -15.027 -22.457 1.00 50.09 557 ARG A O 1
ATOM 4269 N N . THR A 1 558 ? 8.201 -16.356 -23.292 1.00 61.16 558 THR A N 1
ATOM 4270 C CA . THR A 1 558 ? 7.128 -15.360 -23.210 1.00 61.16 558 THR A CA 1
ATOM 4271 C C . THR A 1 558 ? 6.745 -15.053 -21.758 1.00 61.16 558 THR A C 1
ATOM 4273 O O . THR A 1 558 ? 6.560 -15.993 -20.979 1.00 61.16 558 THR A O 1
ATOM 4276 N N . LYS A 1 559 ? 6.514 -13.768 -21.431 1.00 78.69 559 LYS A N 1
ATOM 4277 C CA . LYS A 1 559 ? 5.957 -13.292 -20.145 1.00 78.69 559 LYS A CA 1
ATOM 4278 C C . LYS A 1 559 ? 4.816 -14.195 -19.656 1.00 78.69 559 LYS A C 1
ATOM 4280 O O . LYS A 1 559 ? 4.007 -14.668 -20.462 1.00 78.69 559 LYS A O 1
ATOM 4285 N N . SER A 1 560 ? 4.714 -14.428 -18.344 1.00 82.00 560 SER A N 1
ATOM 4286 C CA . SER A 1 560 ? 3.623 -15.245 -17.780 1.00 82.00 560 SER A CA 1
ATOM 4287 C C . SER A 1 560 ? 2.240 -14.666 -18.123 1.00 82.00 560 SER A C 1
ATOM 4289 O O . SER A 1 560 ? 2.099 -13.460 -18.325 1.00 82.00 560 SER A O 1
ATOM 4291 N N . SER A 1 561 ? 1.193 -15.497 -18.146 1.00 83.38 561 SER A N 1
ATOM 4292 C CA . SER A 1 561 ? -0.181 -15.033 -18.416 1.00 83.38 561 SER A CA 1
ATOM 4293 C C . SER A 1 561 ? -0.659 -13.975 -17.414 1.00 83.38 561 SER A C 1
ATOM 4295 O O . SER A 1 561 ? -1.366 -13.043 -17.786 1.00 83.38 561 SER A O 1
ATOM 4297 N N . LYS A 1 562 ? -0.232 -14.083 -16.149 1.00 87.06 562 LYS A N 1
ATOM 4298 C CA . LYS A 1 562 ? -0.486 -13.076 -15.108 1.00 87.06 562 LYS A CA 1
ATOM 4299 C C . LYS A 1 562 ? 0.259 -11.774 -15.372 1.00 87.06 562 LYS A C 1
ATOM 4301 O O . LYS A 1 562 ? -0.344 -10.725 -15.202 1.00 87.06 562 LYS A O 1
ATOM 4306 N N . HIS A 1 563 ? 1.517 -11.857 -15.808 1.00 88.19 563 HIS A N 1
ATOM 4307 C CA . HIS A 1 563 ? 2.311 -10.687 -16.171 1.00 88.19 563 HIS A CA 1
ATOM 4308 C C . HIS A 1 563 ? 1.624 -9.943 -17.322 1.00 88.19 563 HIS A C 1
ATOM 4310 O O . HIS A 1 563 ? 1.158 -8.835 -17.101 1.00 88.19 563 HIS A O 1
ATOM 4316 N N . ARG A 1 564 ? 1.369 -10.597 -18.463 1.00 86.00 564 ARG A N 1
ATOM 4317 C CA . ARG A 1 564 ? 0.665 -9.966 -19.600 1.00 86.00 564 ARG A CA 1
ATOM 4318 C C . ARG A 1 564 ? -0.689 -9.365 -19.218 1.00 86.00 564 ARG A C 1
ATOM 4320 O O . ARG A 1 564 ? -1.059 -8.308 -19.710 1.00 86.00 564 ARG A O 1
ATOM 4327 N N . LYS A 1 565 ? -1.443 -10.031 -18.337 1.00 87.81 565 LYS A N 1
ATOM 4328 C CA . LYS A 1 565 ? -2.727 -9.509 -17.853 1.00 87.81 565 LYS A CA 1
ATOM 4329 C C . LYS A 1 565 ? -2.559 -8.257 -16.987 1.00 87.81 565 LYS A C 1
ATOM 4331 O O . LYS A 1 565 ? -3.375 -7.350 -17.099 1.00 87.81 565 LYS A O 1
ATOM 4336 N N . ALA A 1 566 ? -1.551 -8.217 -16.117 1.00 87.50 566 ALA A N 1
ATOM 4337 C CA . ALA A 1 566 ? -1.240 -7.023 -15.337 1.00 87.50 566 ALA A CA 1
ATOM 4338 C C . ALA A 1 566 ? -0.809 -5.875 -16.249 1.00 87.50 566 ALA A C 1
ATOM 4340 O O . ALA A 1 566 ? -1.328 -4.781 -16.088 1.00 87.50 566 ALA A O 1
ATOM 4341 N N . GLU A 1 567 ? 0.019 -6.147 -17.261 1.00 87.50 567 GLU A N 1
ATOM 4342 C CA . GLU A 1 567 ? 0.399 -5.148 -18.264 1.00 87.50 567 GLU A CA 1
ATOM 4343 C C . GLU A 1 567 ? -0.811 -4.606 -19.008 1.00 87.50 567 GLU A C 1
ATOM 4345 O O . GLU A 1 567 ? -0.963 -3.404 -19.126 1.00 87.50 567 GLU A O 1
ATOM 4350 N N . GLN A 1 568 ? -1.714 -5.472 -19.472 1.00 86.00 568 GLN A N 1
ATOM 4351 C CA . GLN A 1 568 ? -2.933 -5.036 -20.154 1.00 86.00 568 GLN A CA 1
ATOM 4352 C C . GLN A 1 568 ? -3.822 -4.162 -19.268 1.00 86.00 568 GLN A C 1
ATOM 4354 O O . GLN A 1 568 ? -4.418 -3.211 -19.759 1.00 86.00 568 GLN A O 1
ATOM 4359 N N . LEU A 1 569 ? -3.932 -4.477 -17.976 1.00 86.38 569 LEU A N 1
ATOM 4360 C CA . LEU A 1 569 ? -4.727 -3.685 -17.038 1.00 86.38 569 LEU A CA 1
ATOM 4361 C C . LEU A 1 569 ? -4.036 -2.369 -16.668 1.00 86.38 569 LEU A C 1
ATOM 4363 O O . LEU A 1 569 ? -4.707 -1.342 -16.621 1.00 86.38 569 LEU A O 1
ATOM 4367 N N . ALA A 1 570 ? -2.714 -2.378 -16.490 1.00 83.88 570 ALA A N 1
ATOM 4368 C CA . ALA A 1 570 ? -1.915 -1.164 -16.353 1.00 83.88 570 ALA A CA 1
ATOM 4369 C C . ALA A 1 570 ? -2.071 -0.283 -17.599 1.00 83.88 570 ALA A C 1
ATOM 4371 O O . ALA A 1 570 ? -2.367 0.906 -17.501 1.00 83.88 570 ALA A O 1
ATOM 4372 N N . LEU A 1 571 ? -2.031 -0.903 -18.784 1.00 81.12 571 LEU A N 1
ATOM 4373 C CA . LEU A 1 571 ? -2.319 -0.261 -20.058 1.00 81.12 571 LEU A CA 1
ATOM 4374 C C . LEU A 1 571 ? -3.791 0.199 -20.171 1.00 81.12 571 LEU A C 1
ATOM 4376 O O . LEU A 1 571 ? -4.106 1.160 -20.863 1.00 81.12 571 LEU A O 1
ATOM 4380 N N . ALA A 1 572 ? -4.724 -0.387 -19.440 1.00 81.81 572 ALA A N 1
ATOM 4381 C CA . ALA A 1 572 ? -6.091 0.124 -19.362 1.00 81.81 572 ALA A CA 1
ATOM 4382 C C . ALA A 1 572 ? -6.250 1.290 -18.361 1.00 81.81 572 ALA A C 1
ATOM 4384 O O . ALA A 1 572 ? -7.366 1.760 -18.164 1.00 81.81 572 ALA A O 1
ATOM 4385 N N . GLY A 1 573 ? -5.160 1.754 -17.734 1.00 76.19 573 GLY A N 1
ATOM 4386 C CA . GLY A 1 573 ? -5.168 2.858 -16.768 1.00 76.19 573 GLY A CA 1
ATOM 4387 C C . GLY A 1 573 ? -5.394 2.421 -15.319 1.00 76.19 573 GLY A C 1
ATOM 4388 O O . GLY A 1 573 ? -5.628 3.261 -14.457 1.00 76.19 573 GLY A O 1
ATOM 4389 N N . GLN A 1 574 ? -5.345 1.118 -15.024 1.00 80.06 574 GLN A N 1
ATOM 4390 C CA . GLN A 1 574 ? -5.374 0.643 -13.642 1.00 80.06 574 GLN A CA 1
ATOM 4391 C C . GLN A 1 574 ? -4.001 0.877 -12.986 1.00 80.06 574 GLN A C 1
ATOM 4393 O O . GLN A 1 574 ? -2.992 0.511 -13.588 1.00 80.06 574 GLN A O 1
ATOM 4398 N N . PRO A 1 575 ? -3.929 1.403 -11.750 1.00 76.62 575 PRO A N 1
ATOM 4399 C CA . PRO A 1 575 ? -2.662 1.643 -11.060 1.00 76.62 575 PRO A CA 1
ATOM 4400 C C . PRO A 1 575 ? -2.077 0.321 -10.534 1.00 76.62 575 PRO A C 1
ATOM 4402 O O . PRO A 1 575 ? -2.200 -0.008 -9.356 1.00 76.62 575 PRO A O 1
ATOM 4405 N N . ILE A 1 576 ? -1.502 -0.487 -11.428 1.00 86.81 576 ILE A N 1
ATOM 4406 C CA . ILE A 1 576 ? -0.802 -1.728 -11.080 1.00 86.81 576 ILE A CA 1
ATOM 4407 C C . ILE A 1 576 ? 0.698 -1.491 -11.189 1.00 86.81 576 ILE A C 1
ATOM 4409 O O . ILE A 1 576 ? 1.208 -1.292 -12.290 1.00 86.81 576 ILE A O 1
ATOM 4413 N N . LYS A 1 577 ? 1.410 -1.602 -10.068 1.00 87.50 577 LYS A N 1
ATOM 4414 C CA . LYS A 1 577 ? 2.874 -1.646 -10.054 1.00 87.50 577 LYS A CA 1
ATOM 4415 C C . LYS A 1 577 ? 3.344 -3.076 -10.330 1.00 87.50 577 LYS A C 1
ATOM 4417 O O . LYS A 1 577 ? 2.820 -4.032 -9.750 1.00 87.50 577 LYS A O 1
ATOM 4422 N N . ILE A 1 578 ? 4.312 -3.236 -11.227 1.00 90.00 578 ILE A N 1
ATOM 4423 C CA . ILE A 1 578 ? 4.952 -4.522 -11.527 1.00 90.00 578 ILE A CA 1
ATOM 4424 C C . ILE A 1 578 ? 6.402 -4.415 -11.067 1.00 90.00 578 ILE A C 1
ATOM 4426 O O . ILE A 1 578 ? 7.103 -3.521 -11.520 1.00 90.00 578 ILE A O 1
ATOM 4430 N N . ILE A 1 579 ? 6.825 -5.290 -10.154 1.00 89.69 579 ILE A N 1
ATOM 4431 C CA . ILE A 1 579 ? 8.162 -5.232 -9.547 1.00 89.69 579 ILE A CA 1
ATOM 4432 C C . ILE A 1 579 ? 8.809 -6.612 -9.429 1.00 89.69 579 ILE A C 1
ATOM 4434 O O . ILE A 1 579 ? 8.124 -7.646 -9.430 1.00 89.69 579 ILE A O 1
ATOM 4438 N N . GLY A 1 580 ? 10.131 -6.619 -9.268 1.00 88.81 580 GLY A N 1
ATOM 4439 C CA . GLY A 1 580 ? 10.909 -7.810 -8.936 1.00 88.81 580 GLY A CA 1
ATOM 4440 C C . GLY A 1 580 ? 10.642 -8.368 -7.543 1.00 88.81 580 GLY A C 1
ATOM 4441 O O . GLY A 1 580 ? 10.140 -7.697 -6.641 1.00 88.81 580 GLY A O 1
ATOM 4442 N N . GLU A 1 581 ? 11.005 -9.629 -7.338 1.00 88.88 581 GLU A N 1
ATOM 4443 C CA . GLU A 1 581 ? 10.903 -10.286 -6.038 1.00 88.88 581 GLU A CA 1
ATOM 4444 C C . GLU A 1 581 ? 11.899 -9.697 -5.040 1.00 88.88 581 GLU A C 1
ATOM 4446 O O . GLU A 1 581 ? 11.540 -9.444 -3.888 1.00 88.88 581 GLU A O 1
ATOM 4451 N N . SER A 1 582 ? 13.139 -9.468 -5.468 1.00 86.19 582 SER A N 1
ATOM 4452 C CA . SER A 1 582 ? 14.159 -8.830 -4.636 1.00 86.19 582 SER A CA 1
ATOM 4453 C C . SER A 1 582 ? 13.783 -7.396 -4.262 1.00 86.19 582 SER A C 1
ATOM 4455 O O . SER A 1 582 ? 14.161 -6.915 -3.194 1.00 86.19 582 SER A O 1
ATOM 4457 N N . ASP A 1 583 ? 13.039 -6.712 -5.122 1.00 86.88 583 ASP A N 1
ATOM 4458 C CA . ASP A 1 583 ? 12.523 -5.365 -4.899 1.00 86.88 583 ASP A CA 1
ATOM 4459 C C . ASP A 1 583 ? 11.339 -5.357 -3.946 1.00 86.88 583 ASP A C 1
ATOM 4461 O O . ASP A 1 583 ? 11.303 -4.574 -3.000 1.00 86.88 583 ASP A O 1
ATOM 4465 N N . PHE A 1 584 ? 10.425 -6.311 -4.106 1.00 89.00 584 PHE A N 1
ATOM 4466 C CA . PHE A 1 584 ? 9.343 -6.520 -3.156 1.00 89.00 584 PHE A CA 1
ATOM 4467 C C . PHE A 1 584 ? 9.862 -6.773 -1.735 1.00 89.00 584 PHE A C 1
ATOM 4469 O O . PHE A 1 584 ? 9.332 -6.219 -0.773 1.00 89.00 584 PHE A O 1
ATOM 4476 N N . ARG A 1 585 ? 10.925 -7.575 -1.588 1.00 85.94 585 ARG A N 1
ATOM 4477 C CA . ARG A 1 585 ? 11.572 -7.790 -0.284 1.00 85.94 585 ARG A CA 1
ATOM 4478 C C . ARG A 1 585 ? 12.170 -6.505 0.273 1.00 85.94 585 ARG A C 1
ATOM 4480 O O . ARG A 1 585 ? 11.937 -6.212 1.440 1.00 85.94 585 ARG A O 1
ATOM 4487 N N . ALA A 1 586 ? 12.860 -5.724 -0.558 1.00 82.62 586 ALA A N 1
ATOM 4488 C CA . ALA A 1 586 ? 13.422 -4.447 -0.134 1.00 82.62 586 ALA A CA 1
ATOM 4489 C C . ALA A 1 586 ? 12.336 -3.487 0.365 1.00 82.62 586 ALA A C 1
ATOM 4491 O O . ALA A 1 586 ? 12.512 -2.894 1.419 1.00 82.62 586 ALA A O 1
ATOM 4492 N N . ILE A 1 587 ? 11.185 -3.404 -0.312 1.00 84.50 587 ILE A N 1
ATOM 4493 C CA . ILE A 1 587 ? 10.036 -2.601 0.139 1.00 84.50 587 ILE A CA 1
ATOM 4494 C C . ILE A 1 587 ? 9.527 -3.063 1.516 1.00 84.50 587 ILE A C 1
ATOM 4496 O O . ILE A 1 587 ? 9.196 -2.237 2.367 1.00 84.50 587 ILE A O 1
ATOM 4500 N N . ILE A 1 588 ? 9.453 -4.375 1.764 1.00 82.50 588 ILE A N 1
ATOM 4501 C CA . ILE A 1 588 ? 9.040 -4.904 3.075 1.00 82.50 588 ILE A CA 1
ATOM 4502 C C . ILE A 1 588 ? 10.073 -4.548 4.154 1.00 82.50 588 ILE A C 1
ATOM 4504 O O . ILE A 1 588 ? 9.705 -4.134 5.254 1.00 82.50 588 ILE A O 1
ATOM 4508 N N . GLU A 1 589 ? 11.360 -4.708 3.860 1.00 75.75 589 GLU A N 1
ATOM 4509 C CA . GLU A 1 589 ? 12.460 -4.434 4.793 1.00 75.75 589 GLU A CA 1
ATOM 4510 C C . GLU A 1 589 ? 12.586 -2.935 5.111 1.00 75.75 589 GLU A C 1
ATOM 4512 O O . GLU A 1 589 ? 12.750 -2.549 6.272 1.00 75.75 589 GLU A O 1
ATOM 4517 N N . THR A 1 590 ? 12.432 -2.059 4.117 1.00 68.25 590 THR A N 1
ATOM 4518 C CA . THR A 1 590 ? 12.434 -0.607 4.330 1.00 68.25 590 THR A CA 1
ATOM 4519 C C . THR A 1 590 ? 11.163 -0.158 5.047 1.00 68.25 590 THR A C 1
ATOM 4521 O O . THR A 1 590 ? 11.250 0.514 6.069 1.00 68.25 590 THR A O 1
ATOM 4524 N N . GLY A 1 591 ? 9.981 -0.609 4.624 1.00 58.81 591 GLY A N 1
ATOM 4525 C CA . GLY A 1 591 ? 8.713 -0.248 5.269 1.00 58.81 591 GLY A CA 1
ATOM 4526 C C . GLY A 1 591 ? 8.581 -0.728 6.723 1.00 58.81 591 GLY A C 1
ATOM 4527 O O . GLY A 1 591 ? 7.826 -0.153 7.500 1.00 58.81 591 GLY A O 1
ATOM 4528 N N . THR A 1 592 ? 9.315 -1.768 7.130 1.00 52.50 592 THR A N 1
ATOM 4529 C CA . THR A 1 592 ? 9.348 -2.240 8.530 1.00 52.50 592 THR A CA 1
ATOM 4530 C C . THR A 1 592 ? 10.406 -1.542 9.388 1.00 52.50 592 THR A C 1
ATOM 4532 O O . THR A 1 592 ? 10.333 -1.604 10.616 1.00 52.50 592 THR A O 1
ATOM 4535 N N . THR A 1 593 ? 11.370 -0.846 8.779 1.00 46.53 593 THR A N 1
ATOM 4536 C CA . THR A 1 593 ? 12.441 -0.121 9.486 1.00 46.53 593 THR A CA 1
ATOM 4537 C C . THR A 1 593 ? 12.109 1.342 9.784 1.00 46.53 593 THR A C 1
ATOM 4539 O O . THR A 1 593 ? 12.920 2.012 10.418 1.00 46.53 593 THR A O 1
ATOM 4542 N N . ASP A 1 594 ? 10.897 1.820 9.464 1.00 43.62 594 ASP A N 1
ATOM 4543 C CA . ASP A 1 594 ? 10.359 3.118 9.933 1.00 43.62 594 ASP A CA 1
ATOM 4544 C C . ASP A 1 594 ? 10.418 3.275 11.480 1.00 43.62 594 ASP A C 1
ATOM 4546 O O . ASP A 1 594 ? 10.297 4.376 12.021 1.00 43.62 594 ASP A O 1
ATOM 4550 N N . SER A 1 595 ? 10.662 2.179 12.215 1.00 35.38 595 SER A N 1
ATOM 4551 C CA . SER A 1 595 ? 10.750 2.126 13.679 1.00 35.38 595 SER A CA 1
ATOM 4552 C C . SER A 1 595 ? 12.156 1.962 14.284 1.00 35.38 595 SER A C 1
ATOM 4554 O O . SER A 1 595 ? 12.246 1.844 15.506 1.00 35.38 595 SER A O 1
ATOM 4556 N N . VAL A 1 596 ? 13.248 1.919 13.505 1.00 29.06 596 VAL A N 1
ATOM 4557 C CA . VAL A 1 596 ? 14.610 1.769 14.071 1.00 29.06 596 VAL A CA 1
ATOM 4558 C C . VAL A 1 596 ? 15.619 2.683 13.370 1.00 29.06 596 VAL A C 1
ATOM 4560 O O . VAL A 1 596 ? 16.295 2.274 12.432 1.00 29.06 596 VAL A O 1
ATOM 4563 N N . ALA A 1 597 ? 15.712 3.914 13.873 1.00 24.52 597 ALA A N 1
ATOM 4564 C CA . ALA A 1 597 ? 16.916 4.747 13.881 1.00 24.52 597 ALA A CA 1
ATOM 4565 C C . ALA A 1 597 ? 16.787 5.762 15.022 1.00 24.52 597 ALA A C 1
ATOM 4567 O O . ALA A 1 597 ? 15.861 6.616 14.952 1.00 24.52 597 ALA A O 1
#

Foldseek 3Di:
DLVVLVVCLVVPDPDFQLNVQQVLCQPPDHSVNSVQCCVQAFFPVSLLPDDLVNQCPRPPQHSVSSVSSNVQSPDPVSVVVVVVSVVSPHDGGHGPPPVPPPDDDDPDDDDDPDDDDPPDPVVLLVLQLLLQQLLCVPQVPCHSQLSNQCSVVVCDPDPCSQLVDDLVNQQPDPDPDRQPSVNSVSSNVVSPVCNLVFLLSVQCSLVQPPCHSVLSLQLLVQQFFPVSLLPDALVRSCPGPPCHSVNSVSSPVQSVDPNNVVVVVVNVVVVDDSHTHDPPPLPDDDDDDDDPPCPFQQAKAKEKFFAAQDQALLRTQKIKIWIDTPLDTDDIDIFGAHSVDAGDPLSCVLQVDHNVNRVPTHHCLVCQVVVQVVAAPGEYEYQFLRRVLSQVRNCVVNVHDRHNHQYDHLLLLLLVLDVVSVAHQSHLVSLCVVLVHDFDGNHGRRSRVSSVVSVSVSCVSSVHTPVRRLVVLQPDQLPPPPPPPPDDDPPDDLWAAADSNASCAQAAEEEDEDAPDDSNVVSVLCRSNHYGYDDADDLSHQEYEYEPVQRPPPVPDDDDPRRVVLSVVSVVVRNHRYHYPVSVVSSRVSRNCSNPD

pLDDT: mean 74.55, std 19.06, range [24.52, 98.31]

Secondary structure (DSSP, 8-state):
-HHHHHHHHHTT----HHHHHHHTT-TT--HHHHHHHHHH-SSHHHHHT--HHHHHTSTT--HHHHHHHHHHHH-HHHHHHHHHHHHTT---SS-TTSTTSSS-PPSS--SS--------HHHHHHHHHHHHHHHTTTSTT--HHHHHHHHHTTS-SSGGGGGG--HHHHHT---SS---HHHHHHHHHHHHHT----HHHHHHHTT-TT--HHHHHHHHHHHSSHHHHHH--HHHHTTSTT--HHHHHHHHHHHT-HHHHHHHHHHHHTT----PPPP------------GGGTTGGG-EEEEEEEESSSSTT-EEEEEEEEEETTEEEEEEEEE-B-SSPPPHHHHHHH---HHHHTTSPBHHHHHHHHHHHHTTSEEEESSSHHHHHHHHHHHHTTPPPP--EEEEHHHHHHHH-GGGSSS--SHHHHHHHTT----TT-HHHHHHHHHHHHHHHHHHH---HHHHHHHHHTS---S--TT-----TT--S-BPPPTTSTTTT-EEEEES--SS-HHHHHHHHHHHT-EEESS--TT--EEEE-HHHHS--SS----HHHHHHHHHHHTT---EEEEHHHHHHHHHHHHGGG--

Radius of gyration: 30.6 Å; chains: 1; bounding box: 78×81×63 Å